Protein 1XOC (pdb70)

Structure (mmCIF, N/CA/C/O backbone):
data_1XOC
#
_entry.id   1XOC
#
_cell.length_a   120.955
_cell.length_b   90.779
_cell.length_c   54.719
_cell.angle_alpha   90.00
_cell.angle_beta   90.00
_cell.angle_gamma   90.00
#
_symmetry.space_group_name_H-M   'P 21 21 2'
#
loop_
_entity.id
_entity.type
_entity.pdbx_description
1 polymer 'Oligopeptide-binding protein appA'
2 polymer 'Nonapeptide VDSKNTSSW'
3 non-polymer 'ZINC ION'
4 water water
#
loop_
_atom_site.group_PDB
_atom_site.id
_atom_site.type_symbol
_atom_site.label_atom_id
_atom_site.label_alt_id
_atom_site.label_comp_id
_atom_site.label_asym_id
_atom_site.label_entity_id
_atom_site.label_seq_id
_atom_site.pdbx_PDB_ins_code
_atom_site.Cartn_x
_atom_site.Cartn_y
_atom_site.Cartn_z
_atom_site.occupancy
_atom_site.B_iso_or_equiv
_atom_site.auth_seq_id
_atom_site.auth_comp_id
_atom_site.auth_asym_id
_atom_site.auth_atom_id
_atom_site.pdbx_PDB_model_num
ATOM 1 N N . LYS A 1 17 ? 0.404 32.864 -1.077 1.00 42.02 17 LYS A N 1
ATOM 2 C CA . LYS A 1 17 ? 1.190 31.803 -0.377 1.00 41.13 17 LYS A CA 1
ATOM 3 C C . LYS A 1 17 ? 1.718 32.235 0.995 1.00 39.89 17 LYS A C 1
ATOM 4 O O . LYS A 1 17 ? 1.344 31.597 1.980 1.00 39.51 17 LYS A O 1
ATOM 10 N N . PRO A 1 18 ? 2.583 33.290 1.083 1.00 38.86 18 PRO A N 1
ATOM 11 C CA . PRO A 1 18 ? 3.049 33.635 2.436 1.00 38.27 18 PRO A CA 1
ATOM 12 C C . PRO A 1 18 ? 1.922 33.961 3.406 1.00 37.52 18 PRO A C 1
ATOM 13 O O . PRO A 1 18 ? 0.931 34.562 3.016 1.00 38.07 18 PRO A O 1
ATOM 17 N N . GLN A 1 19 ? 2.097 33.522 4.647 1.00 36.62 19 GLN A N 1
ATOM 18 C CA . GLN A 1 19 ? 1.100 33.568 5.705 1.00 35.79 19 GLN A CA 1
ATOM 19 C C . GLN A 1 19 ? 1.622 34.467 6.820 1.00 34.19 19 GLN A C 1
ATOM 20 O O . GLN A 1 19 ? 2.750 34.300 7.273 1.00 32.44 19 GLN A O 1
ATOM 26 N N . GLN A 1 20 ? 0.783 35.380 7.295 1.00 33.03 20 GLN A N 1
ATOM 27 C CA . GLN A 1 20 ? 1.147 36.238 8.400 1.00 32.39 20 GLN A CA 1
ATOM 28 C C . GLN A 1 20 ? 0.960 35.476 9.691 1.00 31.79 20 GLN A C 1
ATOM 29 O O . GLN A 1 20 ? 0.087 34.622 9.791 1.00 31.60 20 GLN A O 1
ATOM 35 N N . GLY A 1 21 ? 1.798 35.763 10.681 1.00 31.41 21 GLY A N 1
ATOM 36 C CA . GLY A 1 21 ? 1.621 35.197 12.003 1.00 32.08 21 GLY A CA 1
ATOM 37 C C . GLY A 1 21 ? 2.847 34.508 12.573 1.00 32.55 21 GLY A C 1
ATOM 38 O O . GLY A 1 21 ? 3.796 34.175 11.863 1.00 34.22 21 GLY A O 1
ATOM 39 N N . GLY A 1 22 ? 2.822 34.338 13.886 1.00 32.61 22 GLY A N 1
ATOM 40 C CA . GLY A 1 22 ? 3.833 33.567 14.573 1.00 33.19 22 GLY A CA 1
ATOM 41 C C . GLY A 1 22 ? 4.868 34.398 15.295 1.00 32.55 22 GLY A C 1
ATOM 42 O O . GLY A 1 22 ? 5.012 35.615 15.103 1.00 32.70 22 GLY A O 1
ATOM 43 N N . ASP A 1 23 ? 5.610 33.706 16.145 1.00 32.78 23 ASP A N 1
ATOM 44 C CA . ASP A 1 23 ? 6.579 34.317 17.023 1.00 32.83 23 ASP A CA 1
ATOM 45 C C . ASP A 1 23 ? 7.897 33.532 16.907 1.00 33.06 23 ASP A C 1
ATOM 46 O O . ASP A 1 23 ? 7.936 32.300 17.040 1.00 33.46 23 ASP A O 1
ATOM 51 N N . LEU A 1 24 ? 8.967 34.229 16.596 1.00 32.41 24 LEU A N 1
ATOM 52 C CA . LEU A 1 24 ? 10.266 33.578 16.538 1.00 32.35 24 LEU A CA 1
ATOM 53 C C . LEU A 1 24 ? 10.999 33.909 17.827 1.00 31.35 24 LEU A C 1
ATOM 54 O O . LEU A 1 24 ? 10.992 35.055 18.270 1.00 31.50 24 LEU A O 1
ATOM 59 N N . VAL A 1 25 ? 11.597 32.894 18.438 1.00 30.72 25 VAL A N 1
ATOM 60 C CA . VAL A 1 25 ? 12.400 33.087 19.632 1.00 29.75 25 VAL A CA 1
ATOM 61 C C . VAL A 1 25 ? 13.798 32.579 19.311 1.00 28.94 25 VAL A C 1
ATOM 62 O O . VAL A 1 25 ? 14.030 31.377 19.191 1.00 28.67 25 VAL A O 1
ATOM 66 N N . VAL A 1 26 ? 14.696 33.538 19.159 1.00 28.58 26 VAL A N 1
ATOM 67 C CA . VAL A 1 26 ? 16.091 33.340 18.755 1.00 29.19 26 VAL A CA 1
ATOM 68 C C . VAL A 1 26 ? 16.943 33.227 20.016 1.00 29.36 26 VAL A C 1
ATOM 69 O O . VAL A 1 26 ? 16.952 34.128 20.872 1.00 30.44 26 VAL A O 1
ATOM 73 N N . GLY A 1 27 ? 17.677 32.129 20.131 1.00 29.38 27 GLY A N 1
ATOM 74 C CA . GLY A 1 27 ? 18.594 31.953 21.271 1.00 28.52 27 GLY A CA 1
ATOM 75 C C . GLY A 1 27 ? 19.922 32.616 20.949 1.00 29.69 27 GLY A C 1
ATOM 76 O O . GLY A 1 27 ? 20.420 32.518 19.808 1.00 31.09 27 GLY A O 1
ATOM 77 N N . SER A 1 28 ? 20.477 33.363 21.901 1.00 29.37 28 SER A N 1
ATOM 78 C CA . SER A 1 28 ? 21.777 33.986 21.698 1.00 29.07 28 SER A CA 1
ATOM 79 C C . SER A 1 28 ? 22.620 33.771 22.923 1.00 28.98 28 SER A C 1
ATOM 80 O O . SER A 1 28 ? 22.152 33.955 24.057 1.00 29.07 28 SER A O 1
ATOM 83 N N . ILE A 1 29 ? 23.893 33.457 22.724 1.00 29.19 29 ILE A N 1
ATOM 84 C CA . ILE A 1 29 ? 24.791 33.321 23.901 1.00 29.00 29 ILE A CA 1
ATOM 85 C C . ILE A 1 29 ? 25.419 34.631 24.365 1.00 29.37 29 ILE A C 1
ATOM 86 O O . ILE A 1 29 ? 26.139 34.634 25.369 1.00 29.79 29 ILE A O 1
ATOM 91 N N . GLY A 1 30 ? 25.160 35.728 23.673 1.00 29.15 30 GLY A N 1
ATOM 92 C CA . GLY A 1 30 ? 25.706 37.042 24.052 1.00 29.60 30 GLY A CA 1
ATOM 93 C C . GLY A 1 30 ? 24.622 38.116 24.106 1.00 30.38 30 GLY A C 1
ATOM 94 O O . GLY A 1 30 ? 23.799 38.208 23.217 1.00 32.02 30 GLY A O 1
ATOM 95 N N . GLU A 1 31 ? 24.619 38.904 25.174 1.00 29.83 31 GLU A N 1
ATOM 96 C CA . GLU A 1 31 ? 23.669 40.009 25.290 1.00 28.71 31 GLU A CA 1
ATOM 97 C C . GLU A 1 31 ? 24.184 41.255 24.611 1.00 28.68 31 GLU A C 1
ATOM 98 O O . GLU A 1 31 ? 25.354 41.596 24.777 1.00 28.35 31 GLU A O 1
ATOM 104 N N . PRO A 1 32 ? 23.309 41.964 23.861 1.00 28.95 32 PRO A N 1
ATOM 105 C CA . PRO A 1 32 ? 23.731 43.245 23.316 1.00 29.44 32 PRO A CA 1
ATOM 106 C C . PRO A 1 32 ? 24.086 44.294 24.364 1.00 27.62 32 PRO A C 1
ATOM 107 O O . PRO A 1 32 ? 23.759 44.164 25.597 1.00 28.18 32 PRO A O 1
ATOM 111 N N . THR A 1 33 ? 24.718 45.357 23.884 1.00 27.54 33 THR A N 1
ATOM 112 C CA . THR A 1 33 ? 25.109 46.493 24.708 1.00 28.57 33 THR A CA 1
ATOM 113 C C . THR A 1 33 ? 24.241 47.718 24.406 1.00 28.69 33 THR A C 1
ATOM 114 O O . THR A 1 33 ? 23.711 48.353 25.293 1.00 28.92 33 THR A O 1
ATOM 118 N N . LEU A 1 34 ? 24.105 48.039 23.129 1.00 28.68 34 LEU A N 1
ATOM 119 C CA . LEU A 1 34 ? 23.279 49.152 22.738 1.00 28.72 34 LEU A CA 1
ATOM 120 C C . LEU A 1 34 ? 22.923 49.044 21.256 1.00 28.55 34 LEU A C 1
ATOM 121 O O . LEU A 1 34 ? 23.512 48.267 20.552 1.00 29.04 34 LEU A O 1
ATOM 126 N N . PHE A 1 35 ? 21.966 49.843 20.805 1.00 27.59 35 PHE A N 1
ATOM 127 C CA . PHE A 1 35 ? 21.465 49.748 19.438 1.00 28.20 35 PHE A CA 1
ATOM 128 C C . PHE A 1 35 ? 21.711 51.054 18.721 1.00 29.13 35 PHE A C 1
ATOM 129 O O . PHE A 1 35 ? 20.877 51.927 18.682 1.00 28.42 35 PHE A O 1
ATOM 137 N N . ASN A 1 36 ? 22.900 51.150 18.169 1.00 29.21 36 ASN A N 1
ATOM 138 C CA . ASN A 1 36 ? 23.344 52.341 17.470 1.00 29.18 36 ASN A CA 1
ATOM 139 C C . ASN A 1 36 ? 24.635 52.032 16.718 1.00 28.51 36 ASN A C 1
ATOM 140 O O . ASN A 1 36 ? 25.661 51.791 17.300 1.00 28.23 36 ASN A O 1
ATOM 145 N N . SER A 1 37 ? 24.563 51.965 15.390 1.00 29.92 37 SER A N 1
ATOM 146 C CA . SER A 1 37 ? 25.693 51.516 14.612 1.00 30.66 37 SER A CA 1
ATOM 147 C C . SER A 1 37 ? 26.941 52.409 14.732 1.00 29.12 37 SER A C 1
ATOM 148 O O . SER A 1 37 ? 28.052 51.967 14.420 1.00 29.94 37 SER A O 1
ATOM 152 N N . LEU A 1 38 ? 26.769 53.650 15.185 1.00 28.92 38 LEU A N 1
ATOM 153 C CA . LEU A 1 38 ? 27.912 54.548 15.358 1.00 29.36 38 LEU A CA 1
ATOM 154 C C . LEU A 1 38 ? 28.771 54.173 16.580 1.00 29.45 38 LEU A C 1
ATOM 155 O O . LEU A 1 38 ? 29.906 54.640 16.702 1.00 30.44 38 LEU A O 1
ATOM 160 N N . TYR A 1 39 ? 28.259 53.345 17.502 1.00 28.83 39 TYR A N 1
ATOM 161 C CA . TYR A 1 39 ? 28.948 53.006 18.711 1.00 29.28 39 TYR A CA 1
ATOM 162 C C . TYR A 1 39 ? 29.170 51.522 18.951 1.00 28.60 39 TYR A C 1
ATOM 163 O O . TYR A 1 39 ? 30.136 51.154 19.609 1.00 31.45 39 TYR A O 1
ATOM 172 N N . SER A 1 40 ? 28.270 50.675 18.503 1.00 27.26 40 SER A N 1
ATOM 173 C CA . SER A 1 40 ? 28.410 49.267 18.746 1.00 28.33 40 SER A CA 1
ATOM 174 C C . SER A 1 40 ? 29.602 48.662 18.023 1.00 29.53 40 SER A C 1
ATOM 175 O O . SER A 1 40 ? 29.952 49.092 16.915 1.00 29.54 40 SER A O 1
ATOM 178 N N . THR A 1 41 ? 30.198 47.649 18.651 1.00 28.82 41 THR A N 1
ATOM 179 C CA . THR A 1 41 ? 31.315 46.927 18.028 1.00 29.36 41 THR A CA 1
ATOM 180 C C . THR A 1 41 ? 31.065 45.419 17.920 1.00 30.20 41 THR A C 1
ATOM 181 O O . THR A 1 41 ? 31.939 44.702 17.424 1.00 31.36 41 THR A O 1
ATOM 185 N N . ASP A 1 42 ? 29.904 44.952 18.389 1.00 29.70 42 ASP A N 1
ATOM 186 C CA . ASP A 1 42 ? 29.663 43.511 18.587 1.00 29.81 42 ASP A CA 1
ATOM 187 C C . ASP A 1 42 ? 28.462 43.003 17.813 1.00 29.60 42 ASP A C 1
ATOM 188 O O . ASP A 1 42 ? 27.495 43.738 17.580 1.00 29.27 42 ASP A O 1
ATOM 193 N N . ASP A 1 43 ? 28.490 41.740 17.438 1.00 29.45 43 ASP A N 1
ATOM 194 C CA . ASP A 1 43 ? 27.455 41.189 16.592 1.00 30.79 43 ASP A CA 1
ATOM 195 C C . ASP A 1 43 ? 26.073 41.095 17.234 1.00 31.21 43 ASP A C 1
ATOM 196 O O . ASP A 1 43 ? 25.065 41.175 16.570 1.00 31.27 43 ASP A O 1
ATOM 201 N N . ALA A 1 44 ? 26.006 40.946 18.541 1.00 30.59 44 ALA A N 1
ATOM 202 C CA . ALA A 1 44 ? 24.713 40.860 19.198 1.00 30.07 44 ALA A CA 1
ATOM 203 C C . ALA A 1 44 ? 23.977 42.190 19.070 1.00 29.44 44 ALA A C 1
ATOM 204 O O . ALA A 1 44 ? 22.770 42.239 18.786 1.00 30.67 44 ALA A O 1
ATOM 206 N N . SER A 1 45 ? 24.683 43.288 19.331 1.00 29.30 45 SER A N 1
ATOM 207 C CA . SER A 1 45 ? 24.127 44.634 19.104 1.00 28.17 45 SER A CA 1
ATOM 208 C C . SER A 1 45 ? 23.720 44.785 17.659 1.00 28.98 45 SER A C 1
ATOM 209 O O . SER A 1 45 ? 22.630 45.247 17.375 1.00 29.54 45 SER A O 1
ATOM 212 N N . THR A 1 46 ? 24.576 44.360 16.770 1.00 30.56 46 THR A N 1
ATOM 213 C CA . THR A 1 46 ? 24.311 44.546 15.355 1.00 30.65 46 THR A CA 1
ATOM 214 C C . THR A 1 46 ? 23.058 43.749 14.914 1.00 31.32 46 THR A C 1
ATOM 215 O O . THR A 1 46 ? 22.275 44.203 14.068 1.00 29.58 46 THR A O 1
ATOM 219 N N . ASP A 1 47 ? 22.864 42.553 15.460 1.00 30.66 47 ASP A N 1
ATOM 220 C CA . ASP A 1 47 ? 21.657 41.769 15.153 1.00 30.38 47 ASP A CA 1
ATOM 221 C C . ASP A 1 47 ? 20.375 42.563 15.433 1.00 30.29 47 ASP A C 1
ATOM 222 O O . ASP A 1 47 ? 19.415 42.517 14.629 1.00 31.94 47 ASP A O 1
ATOM 227 N N . ILE A 1 48 ? 20.322 43.244 16.569 1.00 29.02 48 ILE A N 1
ATOM 228 C CA . ILE A 1 48 ? 19.115 43.981 16.916 1.00 28.73 48 ILE A CA 1
ATOM 229 C C . ILE A 1 48 ? 18.990 45.246 16.023 1.00 29.16 48 ILE A C 1
ATOM 230 O O . ILE A 1 48 ? 17.890 45.581 15.547 1.00 28.88 48 ILE A O 1
ATOM 235 N N . GLU A 1 49 ? 20.108 45.957 15.824 1.00 29.78 49 GLU A N 1
ATOM 236 C CA . GLU A 1 49 ? 20.126 47.139 14.968 1.00 29.58 49 GLU A CA 1
ATOM 237 C C . GLU A 1 49 ? 19.555 46.875 13.574 1.00 30.17 49 GLU A C 1
ATOM 238 O O . GLU A 1 49 ? 18.809 47.684 13.031 1.00 29.56 49 GLU A O 1
ATOM 244 N N . ASN A 1 50 ? 19.882 45.719 13.028 1.00 29.41 50 ASN A N 1
ATOM 245 C CA . ASN A 1 50 ? 19.412 45.386 11.672 1.00 29.60 50 ASN A CA 1
ATOM 246 C C . ASN A 1 50 ? 17.916 45.091 11.607 1.00 30.09 50 ASN A C 1
ATOM 247 O O . ASN A 1 50 ? 17.344 45.074 10.504 1.00 31.93 50 ASN A O 1
ATOM 252 N N . MET A 1 51 ? 17.272 44.853 12.750 1.00 28.94 51 MET A N 1
ATOM 253 C CA . MET A 1 51 ? 15.811 44.720 12.826 1.00 28.71 51 MET A CA 1
ATOM 254 C C . MET A 1 51 ? 15.137 46.039 13.110 1.00 28.94 51 MET A C 1
ATOM 255 O O . MET A 1 51 ? 14.035 46.289 12.640 1.00 29.23 51 MET A O 1
ATOM 260 N N . LEU A 1 52 ? 15.764 46.875 13.948 1.00 28.97 52 LEU A N 1
ATOM 261 C CA . LEU A 1 52 ? 15.159 48.179 14.332 1.00 28.85 52 LEU A CA 1
ATOM 262 C C . LEU A 1 52 ? 15.260 49.306 13.309 1.00 28.40 52 LEU A C 1
ATOM 263 O O . LEU A 1 52 ? 14.403 50.193 13.301 1.00 28.30 52 LEU A O 1
ATOM 268 N N . TYR A 1 53 ? 16.357 49.334 12.529 1.00 28.95 53 TYR A N 1
ATOM 269 C CA . TYR A 1 53 ? 16.720 50.482 11.718 1.00 28.98 53 TYR A CA 1
ATOM 270 C C . TYR A 1 53 ? 16.723 50.120 10.264 1.00 29.16 53 TYR A C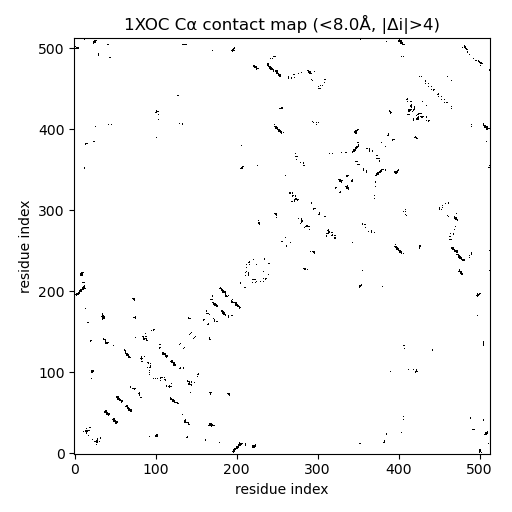 1
ATOM 271 O O . TYR A 1 53 ? 16.695 48.935 9.908 1.00 28.92 53 TYR A O 1
ATOM 280 N N . SER A 1 54 ? 16.819 51.157 9.439 1.00 28.52 54 SER A N 1
ATOM 281 C CA . SER A 1 54 ? 17.054 51.031 8.018 1.00 29.57 54 SER A CA 1
ATOM 282 C C . SER A 1 54 ? 18.439 51.603 7.661 1.00 29.65 54 SER A C 1
ATOM 283 O O . SER A 1 54 ? 19.005 52.430 8.387 1.00 30.08 54 SER A O 1
ATOM 286 N N . PHE A 1 55 ? 18.880 51.192 6.465 1.00 29.12 55 PHE A N 1
ATOM 287 C CA . PHE A 1 55 ? 20.213 51.453 5.927 1.00 28.38 55 PHE A CA 1
ATOM 288 C C . PHE A 1 55 ? 20.060 51.808 4.452 1.00 28.93 55 PHE A C 1
ATOM 289 O O . PHE A 1 55 ? 19.195 51.277 3.755 1.00 29.41 55 PHE A O 1
ATOM 297 N N . LEU A 1 56 ? 20.927 52.687 3.966 1.00 28.81 56 LEU A N 1
ATOM 298 C CA . LEU A 1 56 ? 20.841 53.109 2.596 1.00 29.00 56 LEU A CA 1
ATOM 299 C C . LEU A 1 56 ? 20.988 51.920 1.635 1.00 28.80 56 LEU A C 1
ATOM 300 O O . LEU A 1 56 ? 20.336 51.849 0.576 1.00 29.31 56 LEU A O 1
ATOM 305 N N . THR A 1 57 ? 21.877 50.987 1.961 1.00 27.15 57 THR A N 1
ATOM 306 C CA . THR A 1 57 ? 22.106 49.781 1.157 1.00 28.36 57 THR A CA 1
ATOM 307 C C . THR A 1 57 ? 22.078 48.554 2.037 1.00 28.39 57 THR A C 1
ATOM 308 O O . THR A 1 57 ? 22.077 48.673 3.276 1.00 28.69 57 THR A O 1
ATOM 312 N N . LYS A 1 58 ? 22.129 47.383 1.444 1.00 30.20 58 LYS A N 1
ATOM 313 C CA . LYS A 1 58 ? 22.104 46.106 2.134 1.00 31.73 58 LYS A CA 1
ATOM 314 C C . LYS A 1 58 ? 22.903 45.126 1.303 1.00 31.62 58 LYS A C 1
ATOM 315 O O . LYS A 1 58 ? 22.738 45.067 0.083 1.00 31.46 58 LYS A O 1
ATOM 321 N N . THR A 1 59 ? 23.782 44.367 1.937 1.00 31.58 59 THR A N 1
ATOM 322 C CA . THR A 1 59 ? 24.571 43.366 1.246 1.00 31.35 59 THR A CA 1
ATOM 323 C C . THR A 1 59 ? 23.842 42.037 1.347 1.00 31.46 59 THR A C 1
ATOM 324 O O . THR A 1 59 ? 23.479 41.583 2.458 1.00 31.27 59 THR A O 1
ATOM 328 N N . ASP A 1 60 ? 23.560 41.447 0.187 1.00 31.34 60 ASP A N 1
ATOM 329 C CA . ASP A 1 60 ? 22.728 40.268 0.137 1.00 32.78 60 ASP A CA 1
ATOM 330 C C . ASP A 1 60 ? 23.510 38.981 0.388 1.00 31.52 60 ASP A C 1
ATOM 331 O O . ASP A 1 60 ? 24.716 39.012 0.691 1.00 30.57 60 ASP A O 1
ATOM 336 N N . GLU A 1 61 ? 22.800 37.857 0.335 1.00 32.87 61 GLU A N 1
ATOM 337 C CA . GLU A 1 61 ? 23.405 36.559 0.663 1.00 34.40 61 GLU A CA 1
ATOM 338 C C . GLU A 1 61 ? 24.514 36.106 -0.286 1.00 35.86 61 GLU A C 1
ATOM 339 O O . GLU A 1 61 ? 25.298 35.214 0.053 1.00 36.63 61 GLU A O 1
ATOM 345 N N . LYS A 1 62 ? 24.596 36.733 -1.465 1.00 35.88 62 LYS A N 1
ATOM 346 C CA . LYS A 1 62 ? 25.712 36.529 -2.401 1.00 36.32 62 LYS A CA 1
ATOM 347 C C . LYS A 1 62 ? 26.820 37.587 -2.243 1.00 35.18 62 LYS A C 1
ATOM 348 O O . LYS A 1 62 ? 27.809 37.583 -2.968 1.00 33.74 62 LYS A O 1
ATOM 354 N N . LEU A 1 63 ? 26.665 38.457 -1.255 1.00 34.38 63 LEU A N 1
ATOM 355 C CA . LEU A 1 63 ? 27.621 39.488 -0.904 1.00 35.11 63 LEU A CA 1
ATOM 356 C C . LEU A 1 63 ? 27.681 40.606 -1.954 1.00 35.09 63 LEU A C 1
ATOM 357 O O . LEU A 1 63 ? 28.722 41.248 -2.180 1.00 35.12 63 LEU A O 1
ATOM 362 N N . ASN A 1 64 ? 26.523 40.845 -2.575 1.00 33.39 64 ASN A N 1
ATOM 363 C CA . ASN A 1 64 ? 26.345 41.966 -3.485 1.00 33.00 64 ASN A CA 1
ATOM 364 C C . ASN A 1 64 ? 25.635 43.108 -2.788 1.00 31.67 64 ASN A C 1
ATOM 365 O O . ASN A 1 64 ? 24.721 42.880 -1.999 1.00 30.01 64 ASN A O 1
ATOM 370 N N . VAL A 1 65 ? 26.052 44.338 -3.076 1.00 29.91 65 VAL A N 1
ATOM 371 C CA . VAL A 1 65 ? 25.406 45.518 -2.517 1.00 30.49 65 VAL A CA 1
ATOM 372 C C . VAL A 1 65 ? 24.122 45.822 -3.291 1.00 30.05 65 VAL A C 1
ATOM 373 O O . VAL A 1 65 ? 24.140 45.908 -4.526 1.00 30.50 65 VAL A O 1
ATOM 377 N N . LYS A 1 66 ? 23.023 45.945 -2.575 1.00 29.91 66 LYS A N 1
ATOM 378 C CA . LYS A 1 66 ? 21.705 46.264 -3.119 1.00 30.25 66 LYS A CA 1
ATOM 379 C C . LYS A 1 66 ? 21.174 47.526 -2.480 1.00 29.86 66 LYS A C 1
ATOM 380 O O . LYS A 1 66 ? 21.477 47.809 -1.349 1.00 28.95 66 LYS A O 1
ATOM 386 N N . LEU A 1 67 ? 20.359 48.296 -3.167 1.00 29.59 67 LEU A N 1
ATOM 387 C CA . LEU A 1 67 ? 19.688 49.464 -2.602 1.00 29.98 67 LEU A CA 1
ATOM 388 C C . LEU A 1 67 ? 18.647 49.013 -1.566 1.00 30.27 67 LEU A C 1
ATOM 389 O O . LEU A 1 67 ? 17.933 48.022 -1.814 1.00 30.52 67 LEU A O 1
ATOM 397 N N . SER A 1 68 ? 18.519 49.725 -0.444 1.00 29.83 68 SER A N 1
ATOM 398 C CA . SER A 1 68 ? 17.466 49.423 0.503 1.00 30.40 68 SER A CA 1
ATOM 399 C C . SER A 1 68 ? 16.660 50.720 0.755 1.00 30.36 68 SER A C 1
ATOM 400 O O . SER A 1 68 ? 15.657 50.940 0.083 1.00 30.34 68 SER A O 1
ATOM 403 N N . LEU A 1 69 ? 17.096 51.576 1.677 1.00 30.57 69 LEU A N 1
ATOM 404 C CA . LEU A 1 69 ? 16.455 52.871 1.894 1.00 31.00 69 LEU A CA 1
ATOM 405 C C . LEU A 1 69 ? 16.675 53.821 0.687 1.00 30.28 69 LEU A C 1
ATOM 406 O O . LEU A 1 69 ? 15.814 54.646 0.349 1.00 29.84 69 LEU A O 1
ATOM 411 N N . ALA A 1 70 ? 17.840 53.712 0.045 1.00 30.13 70 ALA A N 1
ATOM 412 C CA . ALA A 1 70 ? 18.136 54.518 -1.133 1.00 29.95 70 ALA A CA 1
ATOM 413 C C . ALA A 1 70 ? 17.284 54.131 -2.340 1.00 29.80 70 ALA A C 1
ATOM 414 O O . ALA A 1 70 ? 17.085 52.951 -2.587 1.00 29.33 70 ALA A O 1
ATOM 416 N N . GLU A 1 71 ? 16.746 55.138 -3.037 1.00 29.61 71 GLU A N 1
ATOM 417 C CA . GLU A 1 71 ? 16.079 54.984 -4.338 1.00 31.03 71 GLU A CA 1
ATOM 418 C C . GLU A 1 71 ? 17.112 54.861 -5.437 1.00 30.03 71 GLU A C 1
ATOM 419 O O . GLU A 1 71 ? 16.933 54.075 -6.351 1.00 30.56 71 GLU A O 1
ATOM 425 N N . SER A 1 72 ? 18.180 55.654 -5.354 1.00 29.53 72 SER A N 1
ATOM 426 C CA . SER A 1 72 ? 19.276 55.582 -6.280 1.00 29.59 72 SER A CA 1
ATOM 427 C C . SER A 1 72 ? 20.572 56.139 -5.677 1.00 29.10 72 SER A C 1
ATOM 428 O O . SER A 1 72 ? 20.535 56.972 -4.787 1.00 29.17 72 SER A O 1
ATOM 431 N N . ILE A 1 73 ? 21.701 55.637 -6.167 1.00 29.43 73 ILE A N 1
ATOM 432 C CA . ILE A 1 73 ? 23.037 56.103 -5.791 1.00 29.36 73 ILE A CA 1
ATOM 433 C C . ILE A 1 73 ? 23.838 56.297 -7.075 1.00 28.95 73 ILE A C 1
ATOM 434 O O . ILE A 1 73 ? 23.945 55.388 -7.922 1.00 30.32 73 ILE A O 1
ATOM 439 N N . LYS A 1 74 ? 24.372 57.501 -7.252 1.00 28.90 74 LYS A N 1
ATOM 440 C CA . LYS A 1 74 ? 25.228 57.810 -8.393 1.00 28.71 74 LYS A CA 1
ATOM 441 C C . LYS A 1 74 ? 26.630 58.112 -7.899 1.00 27.78 74 LYS A C 1
ATOM 442 O O . LYS A 1 74 ? 26.816 58.995 -7.062 1.00 27.04 74 LYS A O 1
ATOM 448 N N . GLU A 1 75 ? 27.613 57.382 -8.417 1.00 27.25 75 GLU A N 1
ATOM 449 C CA . GLU A 1 75 ? 29.014 57.685 -8.147 1.00 28.07 75 GLU A CA 1
ATOM 450 C C . GLU A 1 75 ? 29.510 58.831 -9.023 1.00 27.64 75 GLU A C 1
ATOM 451 O O . GLU A 1 75 ? 29.387 58.788 -10.247 1.00 27.83 75 GLU A O 1
ATOM 457 N N . LEU A 1 76 ? 30.072 59.854 -8.387 1.00 26.91 76 LEU A N 1
ATOM 458 C CA . LEU A 1 76 ? 30.549 61.032 -9.101 1.00 27.00 76 LEU A CA 1
ATOM 459 C C . LEU A 1 76 ? 32.052 61.216 -8.921 1.00 25.99 76 LEU A C 1
ATOM 460 O O . LEU A 1 76 ? 32.665 60.587 -8.058 1.00 25.74 76 LEU A O 1
ATOM 465 N N . ASP A 1 77 ? 32.640 62.080 -9.741 1.00 24.51 77 ASP A N 1
ATOM 466 C CA . ASP A 1 77 ? 34.017 62.514 -9.538 1.00 25.54 77 ASP A CA 1
ATOM 467 C C . ASP A 1 77 ? 34.947 61.322 -9.335 1.00 26.68 77 ASP A C 1
ATOM 468 O O . ASP A 1 77 ? 35.832 61.351 -8.480 1.00 25.33 77 ASP A O 1
ATOM 473 N N . GLY A 1 78 ? 34.738 60.276 -10.127 1.00 27.65 78 GLY A N 1
ATOM 474 C CA . GLY A 1 78 ? 35.590 59.081 -10.073 1.00 27.98 78 GLY A CA 1
ATOM 475 C C . GLY A 1 78 ? 35.589 58.327 -8.754 1.00 28.33 78 GLY A C 1
ATOM 476 O O . GLY A 1 78 ? 36.500 57.512 -8.514 1.00 30.20 78 GLY A O 1
ATOM 477 N N . GLY A 1 79 ? 34.577 58.539 -7.908 1.00 26.93 79 GLY A N 1
ATOM 478 C CA . GLY A 1 79 ? 34.536 57.959 -6.572 1.00 27.56 79 GLY A CA 1
ATOM 479 C C . GLY A 1 79 ? 34.789 58.897 -5.434 1.00 27.41 79 GLY A C 1
ATOM 480 O O . GLY A 1 79 ? 34.783 58.446 -4.285 1.00 27.51 79 GLY A O 1
ATOM 481 N N . LEU A 1 80 ? 34.960 60.186 -5.716 1.00 26.95 80 LEU A N 1
ATOM 482 C CA . LEU A 1 80 ? 35.110 61.204 -4.681 1.00 27.14 80 LEU A CA 1
ATOM 483 C C . LEU A 1 80 ? 33.790 61.807 -4.193 1.00 27.41 80 LEU A C 1
ATOM 484 O O . LEU A 1 80 ? 33.774 62.628 -3.274 1.00 27.97 80 LEU A O 1
ATOM 489 N N . ALA A 1 81 ? 32.671 61.387 -4.774 1.00 26.89 81 ALA A N 1
ATOM 490 C CA . ALA A 1 81 ? 31.379 61.817 -4.276 1.00 26.31 81 ALA A CA 1
ATOM 491 C C . ALA A 1 81 ? 30.290 60.804 -4.644 1.00 27.40 81 ALA A C 1
ATOM 492 O O . ALA A 1 81 ? 30.425 60.085 -5.628 1.00 26.63 81 ALA A O 1
ATOM 494 N N . TYR A 1 82 ? 29.213 60.804 -3.857 1.00 26.54 82 TYR A N 1
ATOM 495 C CA . TYR A 1 82 ? 28.043 59.942 -4.095 1.00 27.47 82 TYR A CA 1
ATOM 496 C C . TYR A 1 82 ? 26.783 60.735 -3.882 1.00 28.28 82 TYR A C 1
ATOM 497 O O . TYR A 1 82 ? 26.591 61.297 -2.848 1.00 26.33 82 TYR A O 1
ATOM 506 N N . ASP A 1 83 ? 25.939 60.794 -4.907 1.00 27.12 83 ASP A N 1
ATOM 507 C CA . ASP A 1 83 ? 24.628 61.480 -4.857 1.00 27.76 83 ASP A CA 1
ATOM 508 C C . ASP A 1 83 ? 23.567 60.437 -4.609 1.00 27.73 83 ASP A C 1
ATOM 509 O O . ASP A 1 83 ? 23.399 59.511 -5.408 1.00 28.38 83 ASP A O 1
ATOM 514 N N . VAL A 1 84 ? 22.872 60.560 -3.474 1.00 28.41 84 VAL A N 1
ATOM 515 C CA . VAL A 1 84 ? 21.956 59.537 -2.997 1.00 29.64 84 VAL A CA 1
ATOM 516 C C . VAL A 1 84 ? 20.559 60.086 -2.867 1.00 30.58 84 VAL A C 1
ATOM 517 O O . VAL A 1 84 ? 20.329 61.064 -2.199 1.00 30.69 84 VAL A O 1
ATOM 521 N N . LYS A 1 85 ? 19.623 59.471 -3.579 1.00 30.90 85 LYS A N 1
ATOM 522 C CA . LYS A 1 85 ? 18.215 59.799 -3.455 1.00 31.67 85 LYS A CA 1
ATOM 523 C C . LYS A 1 85 ? 17.566 58.770 -2.545 1.00 30.89 85 LYS A C 1
ATOM 524 O O . LYS A 1 85 ? 17.798 57.584 -2.692 1.00 31.30 85 LYS A O 1
ATOM 530 N N . ILE A 1 86 ? 16.736 59.240 -1.626 1.00 30.56 86 ILE A N 1
ATOM 531 C CA . ILE A 1 86 ? 16.140 58.439 -0.565 1.00 31.37 86 ILE A CA 1
ATOM 532 C C . ILE A 1 86 ? 14.688 58.159 -0.931 1.00 30.29 86 ILE A C 1
ATOM 533 O O . ILE A 1 86 ? 14.003 59.046 -1.428 1.00 29.16 86 ILE A O 1
ATOM 538 N N . LYS A 1 87 ? 14.233 56.934 -0.722 1.00 30.18 87 LYS A N 1
ATOM 539 C CA . LYS A 1 87 ? 12.803 56.610 -0.894 1.00 30.97 87 LYS A CA 1
ATOM 540 C C . LYS A 1 87 ? 11.908 57.526 -0.055 1.00 30.98 87 LYS A C 1
ATOM 541 O O . LYS A 1 87 ? 12.234 57.849 1.095 1.00 30.41 87 LYS A O 1
ATOM 547 N N . LYS A 1 88 ? 10.779 57.929 -0.639 1.00 31.44 88 LYS A N 1
ATOM 548 C CA . LYS A 1 88 ? 9.806 58.789 0.016 1.00 32.10 88 LYS A CA 1
ATOM 549 C C . LYS A 1 88 ? 8.762 57.942 0.729 1.00 32.17 88 LYS A C 1
ATOM 550 O O . LYS A 1 88 ? 8.467 56.808 0.316 1.00 32.70 88 LYS A O 1
ATOM 556 N N . GLY A 1 89 ? 8.208 58.485 1.807 1.00 31.76 89 GLY A N 1
ATOM 557 C CA . GLY A 1 89 ? 7.129 57.822 2.533 1.00 31.85 89 GLY A CA 1
ATOM 558 C C . GLY A 1 89 ? 7.580 56.795 3.546 1.00 31.87 89 GLY A C 1
ATOM 559 O O . GLY A 1 89 ? 6.768 56.016 4.065 1.00 32.99 89 GLY A O 1
ATOM 560 N N . VAL A 1 90 ? 8.880 56.757 3.831 1.00 30.54 90 VAL A N 1
ATOM 561 C CA . VAL A 1 90 ? 9.406 55.870 4.859 1.00 30.09 90 VAL A CA 1
ATOM 562 C C . VAL A 1 90 ? 9.192 56.534 6.214 1.00 30.01 90 VAL A C 1
ATOM 563 O O . VAL A 1 90 ? 9.523 57.698 6.411 1.00 31.55 90 VAL A O 1
ATOM 567 N N . LYS A 1 91 ? 8.635 55.790 7.153 1.00 31.06 91 LYS A N 1
ATOM 568 C CA . LYS A 1 91 ? 8.338 56.340 8.481 1.00 30.39 91 LYS A CA 1
ATOM 569 C C . LYS A 1 91 ? 9.195 55.723 9.582 1.00 29.87 91 LYS A C 1
ATOM 570 O O . LYS A 1 91 ? 9.462 54.518 9.580 1.00 29.43 91 LYS A O 1
ATOM 576 N N . PHE A 1 92 ? 9.584 56.549 10.547 1.00 29.98 92 PHE A N 1
ATOM 577 C CA . PHE A 1 92 ? 10.061 56.045 11.818 1.00 29.64 92 PHE A CA 1
ATOM 578 C C . PHE A 1 92 ? 8.906 55.436 12.643 1.00 30.02 92 PHE A C 1
ATOM 579 O O . PHE A 1 92 ? 7.717 55.665 12.398 1.00 29.90 92 PHE A O 1
ATOM 587 N N . HIS A 1 93 ? 9.258 54.680 13.660 1.00 29.85 93 HIS A N 1
ATOM 588 C CA . HIS A 1 93 ? 8.256 54.000 14.496 1.00 29.76 93 HIS A CA 1
ATOM 589 C C . HIS A 1 93 ? 7.312 54.953 15.243 1.00 30.07 93 HIS A C 1
ATOM 590 O O . HIS A 1 93 ? 6.268 54.520 15.737 1.00 30.55 93 HIS A O 1
ATOM 597 N N . ASP A 1 94 ? 7.663 56.233 15.299 1.00 30.54 94 ASP A N 1
ATOM 598 C CA . ASP A 1 94 ? 6.801 57.259 15.910 1.00 31.08 94 ASP A CA 1
ATOM 599 C C . ASP A 1 94 ? 5.838 57.883 14.900 1.00 31.57 94 ASP A C 1
ATOM 600 O O . ASP A 1 94 ? 5.046 58.792 15.245 1.00 31.62 94 ASP A O 1
ATOM 605 N N . GLY A 1 95 ? 5.863 57.389 13.669 1.00 31.57 95 GLY A N 1
ATOM 606 C CA . GLY A 1 95 ? 4.967 57.879 12.620 1.00 32.35 95 GLY A CA 1
ATOM 607 C C . GLY A 1 95 ? 5.484 59.029 11.777 1.00 32.80 95 GLY A C 1
ATOM 608 O O . GLY A 1 95 ? 4.821 59.459 10.837 1.00 32.51 95 GLY A O 1
ATOM 609 N N . LYS A 1 96 ? 6.681 59.507 12.097 1.00 32.64 96 LYS A N 1
ATOM 610 C CA . LYS A 1 96 ? 7.269 60.633 11.394 1.00 33.37 96 LYS A CA 1
ATOM 611 C C . LYS A 1 96 ? 8.106 60.224 10.205 1.00 32.49 96 LYS A C 1
ATOM 612 O O . LYS A 1 96 ? 8.783 59.201 10.209 1.00 30.96 96 LYS A O 1
ATOM 618 N N . GLU A 1 97 ? 8.065 61.058 9.180 1.00 32.71 97 GLU A N 1
ATOM 619 C CA . GLU A 1 97 ? 8.703 60.748 7.917 1.00 32.54 97 GLU A CA 1
ATOM 620 C C . GLU A 1 97 ? 10.213 60.815 8.049 1.00 31.70 97 GLU A C 1
ATOM 621 O O . GLU A 1 97 ? 10.743 61.758 8.638 1.00 32.85 97 GLU A O 1
ATOM 627 N N . LEU A 1 98 ? 10.895 59.822 7.481 1.00 30.92 98 LEU A N 1
ATOM 628 C CA . LEU A 1 98 ? 12.364 59.830 7.398 1.00 31.02 98 LEU A CA 1
ATOM 629 C C . LEU A 1 98 ? 12.742 60.677 6.204 1.00 31.16 98 LEU A C 1
ATOM 630 O O . LEU A 1 98 ? 12.204 60.493 5.092 1.00 30.01 98 LEU A O 1
ATOM 635 N N . THR A 1 99 ? 13.690 61.599 6.388 1.00 30.70 99 THR A N 1
ATOM 636 C CA . THR A 1 99 ? 14.084 62.470 5.288 1.00 29.90 99 THR A CA 1
ATOM 637 C C . THR A 1 99 ? 15.590 62.628 5.222 1.00 29.99 99 THR A C 1
ATOM 638 O O . THR A 1 99 ? 16.308 62.054 6.029 1.00 28.35 99 THR A O 1
ATOM 642 N N . ALA A 1 100 ? 16.079 63.386 4.239 1.00 29.51 100 ALA A N 1
ATOM 643 C CA . ALA A 1 100 ? 17.517 63.689 4.122 1.00 30.06 100 ALA A CA 1
ATOM 644 C C . ALA A 1 100 ? 18.107 64.232 5.403 1.00 29.94 100 ALA A C 1
ATOM 645 O O . ALA A 1 100 ? 19.275 63.991 5.659 1.00 31.51 100 ALA A O 1
ATOM 647 N N . ASP A 1 101 ? 17.325 64.971 6.189 1.00 30.16 101 ASP A N 1
ATOM 648 C CA . ASP A 1 101 ? 17.810 65.553 7.455 1.00 30.30 101 ASP A CA 1
ATOM 649 C C . ASP A 1 101 ? 18.406 64.454 8.332 1.00 29.08 101 ASP A C 1
ATOM 650 O O . ASP A 1 101 ? 19.427 64.647 9.036 1.00 29.28 101 ASP A O 1
ATOM 655 N N . ASP A 1 102 ? 17.732 63.319 8.347 1.00 29.10 102 ASP A N 1
ATOM 656 C CA . ASP A 1 102 ? 18.138 62.196 9.215 1.00 28.83 102 ASP A CA 1
ATOM 657 C C . ASP A 1 102 ? 19.414 61.559 8.754 1.00 29.32 102 ASP A C 1
ATOM 658 O O . ASP A 1 102 ? 20.259 61.135 9.519 1.00 29.65 102 ASP A O 1
ATOM 663 N N . VAL A 1 103 ? 19.568 61.450 7.446 1.00 27.94 103 VAL A N 1
ATOM 664 C CA . VAL A 1 103 ? 20.771 60.865 6.879 1.00 27.87 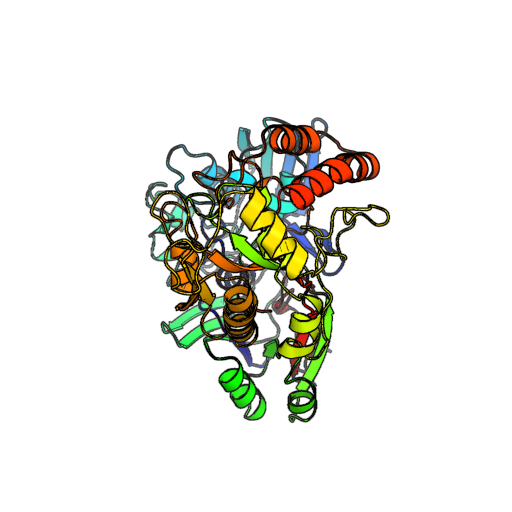103 VAL A CA 1
ATOM 665 C C . VAL A 1 103 ? 21.968 61.789 7.085 1.00 28.35 103 VAL A C 1
ATOM 666 O O . VAL A 1 103 ? 23.073 61.350 7.444 1.00 29.32 103 VAL A O 1
ATOM 670 N N . VAL A 1 104 ? 21.773 63.076 6.841 1.00 27.78 104 VAL A N 1
ATOM 671 C CA . VAL A 1 104 ? 22.821 64.063 7.060 1.00 28.40 104 VAL A CA 1
ATOM 672 C C . VAL A 1 104 ? 23.219 64.081 8.552 1.00 28.00 104 VAL A C 1
ATOM 673 O O . VAL A 1 104 ? 24.400 64.101 8.876 1.00 29.76 104 VAL A O 1
ATOM 677 N N . PHE A 1 105 ? 22.231 64.081 9.431 1.00 28.29 105 PHE A N 1
ATOM 678 C CA . PHE A 1 105 ? 22.500 64.024 10.853 1.00 28.06 105 PHE A CA 1
ATOM 679 C C . PHE A 1 105 ? 23.355 62.820 11.203 1.00 28.96 105 PHE A C 1
ATOM 680 O O . PHE A 1 105 ? 24.377 62.959 11.836 1.00 28.46 105 PHE A O 1
ATOM 688 N N . THR A 1 106 ? 22.924 61.640 10.784 1.00 29.15 106 THR A N 1
ATOM 689 C CA . THR A 1 106 ? 23.546 60.403 11.227 1.00 28.85 106 THR A CA 1
ATOM 690 C C . THR A 1 106 ? 24.989 60.323 10.750 1.00 29.16 106 THR A C 1
ATOM 691 O O . THR A 1 106 ? 25.872 60.045 11.544 1.00 30.16 106 THR A O 1
ATOM 695 N N . TYR A 1 107 ? 25.240 60.592 9.480 1.00 29.53 107 TYR A N 1
ATOM 696 C CA . TYR A 1 107 ? 26.603 60.447 8.986 1.00 29.17 107 TYR A CA 1
ATOM 697 C C . TYR A 1 107 ? 27.528 61.594 9.391 1.00 28.42 107 TYR A C 1
ATOM 698 O O . TYR A 1 107 ? 28.764 61.435 9.334 1.00 28.45 107 TYR A O 1
ATOM 707 N N . SER A 1 108 ? 26.965 62.721 9.845 1.00 28.15 108 SER A N 1
ATOM 708 C CA . SER A 1 108 ? 27.757 63.846 10.339 1.00 28.69 108 SER A CA 1
ATOM 709 C C . SER A 1 108 ? 28.302 63.616 11.753 1.00 28.63 108 SER A C 1
ATOM 710 O O . SER A 1 108 ? 29.312 64.216 12.129 1.00 30.02 108 SER A O 1
ATOM 713 N N . VAL A 1 109 ? 27.644 62.744 12.508 1.00 28.53 109 VAL A N 1
ATOM 714 C CA . VAL A 1 109 ? 28.038 62.517 13.933 1.00 28.17 109 VAL A CA 1
ATOM 715 C C . VAL A 1 109 ? 29.507 62.063 14.029 1.00 28.66 109 VAL A C 1
ATOM 716 O O . VAL A 1 109 ? 30.277 62.651 14.768 1.00 28.08 109 VAL A O 1
ATOM 720 N N . PRO A 1 110 ? 29.908 61.010 13.287 1.00 29.51 110 PRO A N 1
ATOM 721 C CA . PRO A 1 110 ? 31.333 60.585 13.388 1.00 29.89 110 PRO A CA 1
ATOM 722 C C . PRO A 1 110 ? 32.360 61.558 12.784 1.00 31.14 110 PRO A C 1
ATOM 723 O O . PRO A 1 110 ? 33.561 61.340 12.916 1.00 31.34 110 PRO A O 1
ATOM 727 N N . LEU A 1 111 ? 31.899 62.621 12.130 1.00 30.99 111 LEU A N 1
ATOM 728 C CA . LEU A 1 111 ? 32.801 63.667 11.625 1.00 31.89 111 LEU A CA 1
ATOM 729 C C . LEU A 1 111 ? 33.062 64.769 12.648 1.00 32.06 111 LEU A C 1
ATOM 730 O O . LEU A 1 111 ? 33.938 65.622 12.440 1.00 32.04 111 LEU A O 1
ATOM 735 N N . SER A 1 112 ? 32.319 64.742 13.759 1.00 31.40 112 SER A N 1
ATOM 736 C CA . SER A 1 112 ? 32.482 65.731 14.826 1.00 32.11 112 SER A CA 1
ATOM 737 C C . SER A 1 112 ? 33.738 65.493 15.641 1.00 31.88 112 SER A C 1
ATOM 738 O O . SER A 1 112 ? 34.098 64.352 15.911 1.00 30.80 112 SER A O 1
ATOM 741 N N . LYS A 1 113 ? 34.385 66.573 16.063 1.00 33.21 113 LYS A N 1
ATOM 742 C CA . LYS A 1 113 ? 35.507 66.456 16.990 1.00 34.29 113 LYS A CA 1
ATOM 743 C C . LYS A 1 113 ? 35.090 65.826 18.325 1.00 34.07 113 LYS A C 1
ATOM 744 O O . LYS A 1 113 ? 35.954 65.373 19.100 1.00 34.59 113 LYS A O 1
ATOM 750 N N . ASP A 1 114 ? 33.789 65.832 18.626 1.00 33.46 114 ASP A N 1
ATOM 751 C CA . ASP A 1 114 ? 33.278 65.300 19.892 1.00 33.67 114 ASP A CA 1
ATOM 752 C C . ASP A 1 114 ? 32.825 63.853 19.808 1.00 32.92 114 ASP A C 1
ATOM 753 O O . ASP A 1 114 ? 32.401 63.295 20.800 1.00 33.16 114 ASP A O 1
ATOM 758 N N . TYR A 1 115 ? 32.950 63.228 18.641 1.00 31.49 115 TYR A N 1
ATOM 759 C CA . TYR A 1 115 ? 32.610 61.818 18.493 1.00 32.33 115 TYR A CA 1
ATOM 760 C C . TYR A 1 115 ? 33.581 60.920 19.257 1.00 32.94 115 TYR A C 1
ATOM 761 O O . TYR A 1 115 ? 34.800 60.968 19.007 1.00 32.89 115 TYR A O 1
ATOM 770 N N . LYS A 1 116 ? 33.044 60.116 20.177 1.00 34.27 116 LYS A N 1
ATOM 771 C CA . LYS A 1 116 ? 33.844 59.250 21.046 1.00 35.35 116 LYS A CA 1
ATOM 772 C C . LYS A 1 116 ? 33.697 57.740 20.788 1.00 35.00 116 LYS A C 1
ATOM 773 O O . LYS A 1 116 ? 34.096 56.930 21.615 1.00 38.17 116 LYS A O 1
ATOM 779 N N . GLY A 1 117 ? 33.209 57.357 19.625 1.00 34.68 117 GLY A N 1
ATOM 780 C CA . GLY A 1 117 ? 32.986 55.957 19.289 1.00 33.03 117 GLY A CA 1
ATOM 781 C C . GLY A 1 117 ? 34.216 55.290 18.712 1.00 32.58 117 GLY A C 1
ATOM 782 O O . GLY A 1 117 ? 35.236 55.941 18.481 1.00 31.92 117 GLY A O 1
ATOM 783 N N . GLU A 1 118 ? 34.106 53.973 18.508 1.00 32.14 118 GLU A N 1
ATOM 784 C CA . GLU A 1 118 ? 35.174 53.150 17.926 1.00 31.76 118 GLU A CA 1
ATOM 785 C C . GLU A 1 118 ? 35.032 52.913 16.426 1.00 31.78 118 GLU A C 1
ATOM 786 O O . GLU A 1 118 ? 35.817 52.149 15.877 1.00 31.95 118 GLU A O 1
ATOM 792 N N . ARG A 1 119 ? 34.047 53.552 15.776 1.00 30.71 119 ARG A N 1
ATOM 793 C CA . ARG A 1 119 ? 33.756 53.308 14.360 1.00 31.43 119 ARG A CA 1
ATOM 794 C C . ARG A 1 119 ? 34.284 54.391 13.437 1.00 31.98 119 ARG A C 1
ATOM 795 O O . ARG A 1 119 ? 33.834 54.502 12.280 1.00 32.48 119 ARG A O 1
ATOM 803 N N . GLY A 1 120 ? 35.275 55.152 13.890 1.00 32.43 120 GLY A N 1
ATOM 804 C CA . GLY A 1 120 ? 35.817 56.243 13.071 1.00 33.14 120 GLY A CA 1
ATOM 805 C C . GLY A 1 120 ? 36.327 55.827 11.698 1.00 33.78 120 GLY A C 1
ATOM 806 O O . GLY A 1 120 ? 36.176 56.590 10.753 1.00 34.09 120 GLY A O 1
ATOM 807 N N . SER A 1 121 ? 36.915 54.633 11.612 1.00 33.88 121 SER A N 1
ATOM 808 C CA . SER A 1 121 ? 37.500 54.067 10.377 1.00 35.06 121 SER A CA 1
ATOM 809 C C . SER A 1 121 ? 36.506 54.041 9.220 1.00 34.43 121 SER A C 1
ATOM 810 O O . SER A 1 121 ? 36.859 54.276 8.065 1.00 35.64 121 SER A O 1
ATOM 813 N N . THR A 1 122 ? 35.260 53.767 9.546 1.00 33.72 122 THR A N 1
ATOM 814 C CA . THR A 1 122 ? 34.210 53.664 8.566 1.00 33.20 122 THR A CA 1
ATOM 815 C C . THR A 1 122 ? 33.880 54.988 7.870 1.00 32.51 122 THR A C 1
ATOM 816 O O . THR A 1 122 ? 33.343 54.998 6.738 1.00 31.81 122 THR A O 1
ATOM 820 N N . TYR A 1 123 ? 34.180 56.111 8.530 1.00 31.84 123 TYR A N 1
ATOM 821 C CA . TYR A 1 123 ? 33.770 57.447 8.080 1.00 31.65 123 TYR A CA 1
ATOM 822 C C . TYR A 1 123 ? 34.933 58.370 7.785 1.00 32.33 123 TYR A C 1
ATOM 823 O O . TYR A 1 123 ? 34.721 59.480 7.292 1.00 32.77 123 TYR A O 1
ATOM 832 N N . GLU A 1 124 ? 36.160 57.942 8.065 1.00 33.26 124 GLU A N 1
ATOM 833 C CA . GLU A 1 124 ? 37.270 58.891 7.952 1.00 33.97 124 GLU A CA 1
ATOM 834 C C . GLU A 1 124 ? 37.595 59.367 6.529 1.00 33.43 124 GLU A C 1
ATOM 835 O O . GLU A 1 124 ? 38.320 60.351 6.347 1.00 33.29 124 GLU A O 1
ATOM 841 N N . MET A 1 125 ? 37.087 58.657 5.538 1.00 32.28 125 MET A N 1
ATOM 842 C CA . MET A 1 125 ? 37.233 59.109 4.166 1.00 32.23 125 MET A CA 1
ATOM 843 C C . MET A 1 125 ? 36.278 60.261 3.826 1.00 31.97 125 MET A C 1
ATOM 844 O O . MET A 1 125 ? 36.472 60.887 2.798 1.00 31.16 125 MET A O 1
ATOM 849 N N . LEU A 1 126 ? 35.273 60.532 4.660 1.00 32.74 126 LEU A N 1
ATOM 850 C CA . LEU A 1 126 ? 34.291 61.576 4.363 1.00 33.79 126 LEU A CA 1
ATOM 851 C C . LEU A 1 126 ? 34.797 62.956 4.694 1.00 34.60 126 LEU A C 1
ATOM 852 O O . LEU A 1 126 ? 35.329 63.200 5.782 1.00 36.23 126 LEU A O 1
ATOM 857 N N . LYS A 1 127 ? 34.607 63.869 3.756 1.00 35.17 127 LYS A N 1
ATOM 858 C CA . LYS A 1 127 ? 34.854 65.277 3.979 1.00 35.66 127 LYS A CA 1
ATOM 859 C C . LYS A 1 127 ? 33.592 65.946 4.517 1.00 35.88 127 LYS A C 1
ATOM 860 O O . LYS A 1 127 ? 33.651 66.734 5.474 1.00 35.68 127 LYS A O 1
ATOM 866 N N . SER A 1 128 ? 32.459 65.668 3.867 1.00 34.48 128 SER A N 1
ATOM 867 C CA . SER A 1 128 ? 31.192 66.281 4.255 1.00 34.23 128 SER A CA 1
ATOM 868 C C . SER A 1 128 ? 30.003 65.499 3.745 1.00 33.19 128 SER A C 1
ATOM 869 O O . SER A 1 128 ? 30.121 64.682 2.837 1.00 31.46 128 SER A O 1
ATOM 872 N N . VAL A 1 129 ? 28.876 65.844 4.327 1.00 32.94 129 VAL A N 1
ATOM 873 C CA . VAL A 1 129 ? 27.622 65.246 3.933 1.00 32.65 129 VAL A CA 1
ATOM 874 C C . VAL A 1 129 ? 26.599 66.372 3.899 1.00 32.67 129 VAL A C 1
ATOM 875 O O . VAL A 1 129 ? 26.420 67.060 4.911 1.00 31.54 129 VAL A O 1
ATOM 879 N N . GLU A 1 130 ? 25.954 66.587 2.729 1.00 30.97 130 GLU A N 1
ATOM 880 C CA . GLU A 1 130 ? 25.161 67.784 2.461 1.00 31.57 130 GLU A CA 1
ATOM 881 C C . GLU A 1 130 ? 23.763 67.441 2.026 1.00 30.20 130 GLU A C 1
ATOM 882 O O . GLU A 1 130 ? 23.565 66.544 1.230 1.00 29.68 130 GLU A O 1
ATOM 888 N N . LYS A 1 131 ? 22.797 68.182 2.534 1.00 29.94 131 LYS A N 1
ATOM 889 C CA . LYS A 1 131 ? 21.425 68.048 2.093 1.00 30.47 131 LYS A CA 1
ATOM 890 C C . LYS A 1 131 ? 21.251 68.794 0.793 1.00 30.39 131 LYS A C 1
ATOM 891 O O . LYS A 1 131 ? 21.568 69.978 0.705 1.00 30.93 131 LYS A O 1
ATOM 897 N N . LYS A 1 132 ? 20.736 68.082 -0.200 1.00 30.17 132 LYS A N 1
ATOM 898 C CA . LYS A 1 132 ? 20.445 68.671 -1.520 1.00 30.87 132 LYS A CA 1
ATOM 899 C C . LYS A 1 132 ? 18.955 68.764 -1.832 1.00 31.70 132 LYS A C 1
ATOM 900 O O . LYS A 1 132 ? 18.582 69.339 -2.833 1.00 34.27 132 LYS A O 1
ATOM 906 N N . GLY A 1 133 ? 18.112 68.252 -0.955 1.00 30.84 133 GLY A N 1
ATOM 907 C CA . GLY A 1 133 ? 16.677 68.304 -1.141 1.00 31.16 133 GLY A CA 1
ATOM 908 C C . GLY A 1 133 ? 16.065 67.512 -0.021 1.00 31.30 133 GLY A C 1
ATOM 909 O O . GLY A 1 133 ? 16.793 66.900 0.766 1.00 31.61 133 GLY A O 1
ATOM 910 N N . ASP A 1 134 ? 14.737 67.513 0.083 1.00 31.41 134 ASP A N 1
ATOM 911 C CA . ASP A 1 134 ? 14.099 66.782 1.170 1.00 31.33 134 ASP A CA 1
ATOM 912 C C . ASP A 1 134 ? 14.466 65.296 1.206 1.00 30.80 134 ASP A C 1
ATOM 913 O O . ASP A 1 134 ? 14.475 64.687 2.274 1.00 29.73 134 ASP A O 1
ATOM 918 N N . TYR A 1 135 ? 14.751 64.714 0.053 1.00 30.01 135 TYR A N 1
ATOM 919 C CA . TYR A 1 135 ? 15.075 63.303 -0.054 1.00 30.68 135 TYR A CA 1
ATOM 920 C C . TYR A 1 135 ? 16.389 63.063 -0.785 1.00 31.05 135 TYR A C 1
ATOM 921 O O . TYR A 1 135 ? 16.583 62.014 -1.373 1.00 31.47 135 TYR A O 1
ATOM 930 N N . GLU A 1 136 ? 17.306 64.015 -0.726 1.00 30.43 136 GLU A N 1
ATOM 931 C CA . GLU A 1 136 ? 18.547 63.876 -1.482 1.00 31.31 136 GLU A CA 1
ATOM 932 C C . GLU A 1 136 ? 19.756 64.348 -0.701 1.00 30.82 136 GLU A C 1
ATOM 933 O O . GLU A 1 136 ? 19.733 65.430 -0.109 1.00 30.83 136 GLU A O 1
ATOM 943 N N . VAL A 1 137 ? 20.818 63.538 -0.728 1.00 30.45 137 VAL A N 1
ATOM 944 C CA . VAL A 1 137 ? 22.036 63.851 0.003 1.00 30.52 137 VAL A CA 1
ATOM 945 C C . VAL A 1 137 ? 23.268 63.642 -0.864 1.00 30.33 137 VAL A C 1
ATOM 946 O O . VAL A 1 137 ? 23.328 62.704 -1.641 1.00 30.86 137 VAL A O 1
ATOM 950 N N . LEU A 1 138 ? 24.254 64.520 -0.726 1.00 29.58 138 LEU A N 1
ATOM 951 C CA . LEU A 1 138 ? 25.532 64.377 -1.440 1.00 28.77 138 LEU A CA 1
ATOM 952 C C . LEU A 1 138 ? 26.626 64.087 -0.417 1.00 29.19 138 LEU A C 1
ATOM 953 O O . LEU A 1 138 ? 26.844 64.871 0.496 1.00 28.82 138 LEU A O 1
ATOM 958 N N . PHE A 1 139 ? 27.281 62.944 -0.587 1.00 28.44 139 PHE A N 1
ATOM 959 C CA . PHE A 1 139 ? 28.461 62.594 0.171 1.00 28.79 139 PHE A CA 1
ATOM 960 C C . PHE A 1 139 ? 29.697 62.979 -0.588 1.00 28.84 139 PHE A C 1
ATOM 961 O O . PHE A 1 139 ? 29.831 62.628 -1.782 1.00 27.77 139 PHE A O 1
ATOM 969 N N . LYS A 1 140 ? 30.613 63.704 0.062 1.00 29.15 140 LYS A N 1
ATOM 970 C CA . LYS A 1 140 ? 31.866 64.111 -0.550 1.00 30.12 140 LYS A CA 1
ATOM 971 C C . LYS A 1 140 ? 33.027 63.513 0.226 1.00 29.56 140 LYS A C 1
ATOM 972 O O . LYS A 1 140 ? 33.047 63.584 1.454 1.00 29.98 140 LYS A O 1
ATOM 978 N N . LEU A 1 141 ? 33.981 62.941 -0.508 1.00 29.30 141 LEU A N 1
ATOM 979 C CA . LEU A 1 141 ? 35.098 62.242 0.098 1.00 28.75 141 LEU A CA 1
ATOM 980 C C . LEU A 1 141 ? 36.405 63.024 -0.043 1.00 29.50 141 LEU A C 1
ATOM 981 O O . LEU A 1 141 ? 36.617 63.748 -1.012 1.00 30.17 141 LEU A O 1
ATOM 986 N N . LYS A 1 142 ? 37.280 62.834 0.948 1.00 30.16 142 LYS A N 1
ATOM 987 C CA . LYS A 1 142 ? 38.603 63.459 0.969 1.00 30.63 142 LYS A CA 1
ATOM 988 C C . LYS A 1 142 ? 39.570 62.730 0.043 1.00 30.12 142 LYS A C 1
ATOM 989 O O . LYS A 1 142 ? 40.538 63.312 -0.423 1.00 30.59 142 LYS A O 1
ATOM 995 N N . TYR A 1 143 ? 39.343 61.428 -0.134 1.00 29.81 143 TYR A N 1
ATOM 996 C CA . TYR A 1 143 ? 40.148 60.572 -1.013 1.00 30.27 143 TYR A CA 1
ATOM 997 C C . TYR A 1 143 ? 39.302 59.334 -1.343 1.00 29.89 143 TYR A C 1
ATOM 998 O O . TYR A 1 143 ? 38.331 59.060 -0.658 1.00 30.04 143 TYR A O 1
ATOM 1007 N N . LYS A 1 144 ? 39.690 58.594 -2.380 1.00 29.67 144 LYS A N 1
ATOM 1008 C CA . LYS A 1 144 ? 38.941 57.418 -2.805 1.00 29.55 144 LYS A CA 1
ATOM 1009 C C . LYS A 1 144 ? 39.157 56.279 -1.817 1.00 29.72 144 LYS A C 1
ATOM 1010 O O . LYS A 1 144 ? 40.281 56.011 -1.396 1.00 30.35 144 LYS A O 1
ATOM 1016 N N . ASP A 1 145 ? 38.065 55.626 -1.458 1.00 2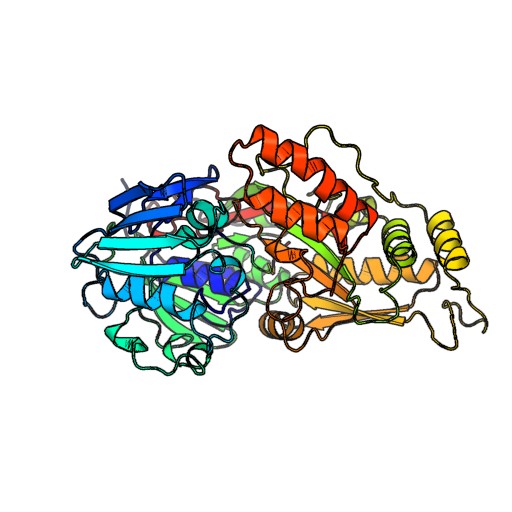8.91 145 ASP A N 1
ATOM 1017 C CA . ASP A 1 145 ? 38.111 54.485 -0.561 1.00 29.14 145 ASP A CA 1
ATOM 1018 C C . ASP A 1 145 ? 36.843 53.680 -0.728 1.00 27.90 145 ASP A C 1
ATOM 1019 O O . ASP A 1 145 ? 35.732 54.129 -0.387 1.00 29.08 145 ASP A O 1
ATOM 1024 N N . GLY A 1 146 ? 37.006 52.476 -1.267 1.00 28.36 146 GLY A N 1
ATOM 1025 C CA . GLY A 1 146 ? 35.880 51.571 -1.485 1.00 29.62 146 GLY A CA 1
ATOM 1026 C C . GLY A 1 146 ? 35.123 51.157 -0.240 1.00 29.53 146 GLY A C 1
ATOM 1027 O O . GLY A 1 146 ? 33.997 50.644 -0.324 1.00 30.34 146 GLY A O 1
ATOM 1028 N N . ASN A 1 147 ? 35.693 51.383 0.936 1.00 31.24 147 ASN A N 1
ATOM 1029 C CA . ASN A 1 147 ? 34.947 51.126 2.159 1.00 31.89 147 ASN A CA 1
ATOM 1030 C C . ASN A 1 147 ? 33.701 51.978 2.306 1.00 31.80 147 ASN A C 1
ATOM 1031 O O . ASN A 1 147 ? 32.769 51.607 3.034 1.00 32.34 147 ASN A O 1
ATOM 1036 N N . PHE A 1 148 ? 33.673 53.139 1.658 1.00 30.65 148 PHE A N 1
ATOM 1037 C CA . PHE A 1 148 ? 32.509 53.976 1.808 1.00 30.22 148 PHE A CA 1
ATOM 1038 C C . PHE A 1 148 ? 31.291 53.334 1.148 1.00 29.50 148 PHE A C 1
ATOM 1039 O O . PHE A 1 148 ? 30.280 53.061 1.821 1.00 30.02 148 PHE A O 1
ATOM 1047 N N . TYR A 1 149 ? 31.344 53.130 -0.166 1.00 29.68 149 TYR A N 1
ATOM 1048 C CA . TYR A 1 149 ? 30.200 52.541 -0.835 1.00 29.77 149 TYR A CA 1
ATOM 1049 C C . TYR A 1 149 ? 29.881 51.143 -0.284 1.00 29.53 149 TYR A C 1
ATOM 1050 O O . TYR A 1 149 ? 28.718 50.758 -0.159 1.00 28.86 149 TYR A O 1
ATOM 1059 N N . ASN A 1 150 ? 30.929 50.363 0.009 1.00 30.30 150 ASN A N 1
ATOM 1060 C CA . ASN A 1 150 ? 30.749 48.920 0.195 1.00 30.20 150 ASN A CA 1
ATOM 1061 C C . ASN A 1 150 ? 30.537 48.545 1.638 1.00 30.89 150 ASN A C 1
ATOM 1062 O O . ASN A 1 150 ? 30.077 47.449 1.928 1.00 33.20 150 ASN A O 1
ATOM 1067 N N . ASN A 1 151 ? 30.870 49.456 2.529 1.00 30.72 151 ASN A N 1
ATOM 1068 C CA . ASN A 1 151 ? 30.708 49.181 3.974 1.00 31.40 151 ASN A CA 1
ATOM 1069 C C . ASN A 1 151 ? 29.937 50.252 4.754 1.00 30.84 151 ASN A C 1
ATOM 1070 O O . ASN A 1 151 ? 29.059 49.926 5.548 1.00 33.49 151 ASN A O 1
ATOM 1075 N N . ALA A 1 152 ? 30.234 51.529 4.533 1.00 29.64 152 ALA A N 1
ATOM 1076 C CA . ALA A 1 152 ? 29.587 52.582 5.302 1.00 29.80 152 ALA A CA 1
ATOM 1077 C C . ALA A 1 152 ? 28.101 52.617 5.030 1.00 29.40 152 ALA A C 1
ATOM 1078 O O . ALA A 1 152 ? 27.284 52.742 5.952 1.00 28.90 152 ALA A O 1
ATOM 1080 N N . LEU A 1 153 ? 27.722 52.518 3.755 1.00 29.57 153 LEU A N 1
ATOM 1081 C CA . LEU A 1 153 ? 26.307 52.624 3.365 1.00 29.24 153 LEU A CA 1
ATOM 1082 C C . LEU A 1 153 ? 25.417 51.522 3.939 1.00 29.60 153 LEU A C 1
ATOM 1083 O O . LEU A 1 153 ? 24.216 51.760 4.174 1.00 31.01 153 LEU A O 1
ATOM 1088 N N . ASP A 1 154 ? 25.945 50.319 4.110 1.00 30.64 154 ASP A N 1
ATOM 1089 C CA . ASP A 1 154 ? 25.091 49.236 4.604 1.00 31.38 154 ASP A CA 1
ATOM 1090 C C . ASP A 1 154 ? 25.251 49.060 6.106 1.00 31.71 154 ASP A C 1
ATOM 1091 O O . ASP A 1 154 ? 24.491 48.305 6.690 1.00 33.05 154 ASP A O 1
ATOM 1096 N N . SER A 1 155 ? 26.236 49.729 6.691 1.00 31.35 155 SER A N 1
ATOM 1097 C CA . SER A 1 155 ? 26.526 49.603 8.148 1.00 31.60 155 SER A CA 1
ATOM 1098 C C . SER A 1 155 ? 25.946 50.690 9.007 1.00 32.20 155 SER A C 1
ATOM 1099 O O . SER A 1 155 ? 25.883 50.540 10.249 1.00 34.07 155 SER A O 1
ATOM 1102 N N . THR A 1 156 ? 25.502 51.776 8.377 1.00 30.13 156 THR A N 1
ATOM 1103 C CA . THR A 1 156 ? 25.074 52.965 9.076 1.00 29.38 156 THR A CA 1
ATOM 1104 C C . THR A 1 156 ? 23.547 53.044 9.207 1.00 29.81 156 THR A C 1
ATOM 1105 O O . THR A 1 156 ? 22.834 53.384 8.258 1.00 30.08 156 THR A O 1
ATOM 1109 N N . ALA A 1 157 ? 23.076 52.706 10.406 1.00 28.85 157 ALA A N 1
ATOM 1110 C CA . ALA A 1 157 ? 21.649 52.801 10.730 1.00 29.61 157 ALA A CA 1
ATOM 1111 C C . ALA A 1 157 ? 21.206 54.238 10.788 1.00 29.92 157 ALA A C 1
ATOM 1112 O O . ALA A 1 157 ? 21.826 55.032 11.491 1.00 30.85 157 ALA A O 1
ATOM 1114 N N . ILE A 1 158 ? 20.108 54.570 10.082 1.00 28.50 158 ILE A N 1
ATOM 1115 C CA . ILE A 1 158 ? 19.641 55.943 10.011 1.00 28.56 158 ILE A CA 1
ATOM 1116 C C . ILE A 1 158 ? 18.844 56.293 11.290 1.00 29.49 158 ILE A C 1
ATOM 1117 O O . ILE A 1 158 ? 17.821 55.659 11.637 1.00 28.81 158 ILE A O 1
ATOM 1122 N N . LEU A 1 159 ? 19.310 57.345 11.960 1.00 28.84 159 LEU A N 1
ATOM 1123 C CA . LEU A 1 159 ? 18.714 57.7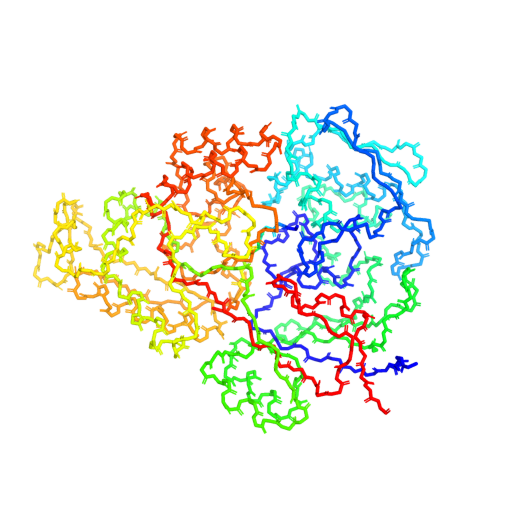84 13.221 1.00 28.99 159 LEU A CA 1
ATOM 1124 C C . LEU A 1 159 ? 17.806 59.003 13.034 1.00 28.14 159 LEU A C 1
ATOM 1125 O O . LEU A 1 159 ? 18.020 59.804 12.121 1.00 29.83 159 LEU A O 1
ATOM 1130 N N . PRO A 1 160 ? 16.792 59.175 13.907 1.00 28.29 160 PRO A N 1
ATOM 1131 C CA . PRO A 1 160 ? 15.873 60.293 13.811 1.00 28.78 160 PRO A CA 1
ATOM 1132 C C . PRO A 1 160 ? 16.417 61.606 14.404 1.00 28.41 160 PRO A C 1
ATOM 1133 O O . PRO A 1 160 ? 16.558 61.749 15.633 1.00 29.73 160 PRO A O 1
ATOM 1137 N N . LYS A 1 161 ? 16.677 62.575 13.535 1.00 29.68 161 LYS A N 1
ATOM 1138 C CA . LYS A 1 161 ? 17.170 63.862 13.952 1.00 29.39 161 LYS A CA 1
ATOM 1139 C C . LYS A 1 161 ? 16.172 64.570 14.866 1.00 28.72 161 LYS A C 1
ATOM 1140 O O . LYS A 1 161 ? 16.558 65.281 15.797 1.00 29.04 161 LYS A O 1
ATOM 1146 N N . HIS A 1 162 ? 14.878 64.391 14.615 1.00 29.15 162 HIS A N 1
ATOM 1147 C CA . HIS A 1 162 ? 13.890 65.072 15.442 1.00 29.95 162 HIS A CA 1
ATOM 1148 C C . HIS A 1 162 ? 13.859 64.543 16.857 1.00 30.40 162 HIS A C 1
ATOM 1149 O O . HIS A 1 162 ? 13.233 65.141 17.737 1.00 30.91 162 HIS A O 1
ATOM 1156 N N . ILE A 1 163 ? 14.564 63.434 17.100 1.00 29.77 163 ILE A N 1
ATOM 1157 C CA . ILE A 1 163 ? 14.736 62.966 18.483 1.00 29.44 163 ILE A CA 1
ATOM 1158 C C . ILE A 1 163 ? 16.125 63.327 19.039 1.00 29.46 163 ILE A C 1
ATOM 1159 O O . ILE A 1 163 ? 16.252 63.801 20.195 1.00 29.49 163 ILE A O 1
ATOM 1164 N N . LEU A 1 164 ? 17.158 63.070 18.242 1.00 29.19 164 LEU A N 1
ATOM 1165 C CA . LEU A 1 164 ? 18.551 63.123 18.739 1.00 29.33 164 LEU A CA 1
ATOM 1166 C C . LEU A 1 164 ? 19.371 64.319 18.273 1.00 28.89 164 LEU A C 1
ATOM 1167 O O . LEU A 1 164 ? 20.531 64.471 18.706 1.00 28.47 164 LEU A O 1
ATOM 1172 N N . GLY A 1 165 ? 18.772 65.159 17.434 1.00 28.92 165 GLY A N 1
ATOM 1173 C CA . GLY A 1 165 ? 19.503 66.188 16.703 1.00 29.91 165 GLY A CA 1
ATOM 1174 C C . GLY A 1 165 ? 20.089 67.277 17.577 1.00 29.06 165 GLY A C 1
ATOM 1175 O O . GLY A 1 165 ? 21.010 68.000 17.170 1.00 30.84 165 GLY A O 1
ATOM 1176 N N . ASN A 1 166 ? 19.588 67.414 18.802 1.00 28.55 166 ASN A N 1
ATOM 1177 C CA . ASN A 1 166 ? 20.121 68.407 19.733 1.00 28.30 166 ASN A CA 1
ATOM 1178 C C . ASN A 1 166 ? 20.824 67.802 20.933 1.00 27.60 166 ASN A C 1
ATOM 1179 O O . ASN A 1 166 ? 21.176 68.542 21.839 1.00 27.10 166 ASN A O 1
ATOM 1184 N N . VAL A 1 167 ? 21.045 66.490 20.945 1.00 26.33 167 VAL A N 1
ATOM 1185 C CA . VAL A 1 167 ? 21.879 65.864 22.001 1.00 27.37 167 VAL A CA 1
ATOM 1186 C C . VAL A 1 167 ? 23.327 66.182 21.725 1.00 27.67 167 VAL A C 1
ATOM 1187 O O . VAL A 1 167 ? 23.771 65.956 20.605 1.00 27.99 167 VAL A O 1
ATOM 1191 N N . PRO A 1 168 ? 24.080 66.670 22.718 1.00 27.56 168 PRO A N 1
ATOM 1192 C CA . PRO A 1 168 ? 25.516 66.931 22.500 1.00 28.00 168 PRO A CA 1
ATOM 1193 C C . PRO A 1 168 ? 26.208 65.653 22.033 1.00 28.00 168 PRO A C 1
ATOM 1194 O O . PRO A 1 168 ? 25.991 64.586 22.592 1.00 28.47 168 PRO A O 1
ATOM 1198 N N . ILE A 1 169 ? 26.996 65.742 20.975 1.00 29.24 169 ILE A N 1
ATOM 1199 C CA . ILE A 1 169 ? 27.572 64.534 20.423 1.00 29.38 169 ILE A CA 1
ATOM 1200 C C . ILE A 1 169 ? 28.445 63.790 21.433 1.00 28.85 169 ILE A C 1
ATOM 1201 O O . ILE A 1 169 ? 28.421 62.558 21.464 1.00 29.52 169 ILE A O 1
ATOM 1206 N N . ALA A 1 170 ? 29.151 64.519 22.312 1.00 29.18 170 ALA A N 1
ATOM 1207 C CA . ALA A 1 170 ? 29.912 63.886 23.398 1.00 30.02 170 ALA A CA 1
ATOM 1208 C C . ALA A 1 170 ? 29.071 62.935 24.270 1.00 30.68 170 ALA A C 1
ATOM 1209 O O . ALA A 1 170 ? 29.614 62.006 24.872 1.00 31.93 170 ALA A O 1
ATOM 1211 N N . ASP A 1 171 ? 27.767 63.184 24.353 1.00 29.48 171 ASP A N 1
ATOM 1212 C CA . ASP A 1 171 ? 26.885 62.425 25.228 1.00 29.76 171 ASP A CA 1
ATOM 1213 C C . ASP A 1 171 ? 25.953 61.474 24.487 1.00 29.86 171 ASP A C 1
ATOM 1214 O O . ASP A 1 171 ? 25.041 60.905 25.097 1.00 30.42 171 ASP A O 1
ATOM 1219 N N . LEU A 1 172 ? 26.139 61.313 23.177 1.00 29.45 172 LEU A N 1
ATOM 1220 C CA . LEU A 1 172 ? 25.181 60.522 22.415 1.00 29.59 172 LEU A CA 1
ATOM 1221 C C . LEU A 1 172 ? 25.184 59.036 22.793 1.00 29.24 172 LEU A C 1
ATOM 1222 O O . LEU A 1 172 ? 24.136 58.420 22.868 1.00 28.32 172 LEU A O 1
ATOM 1227 N N . GLU A 1 173 ? 26.352 58.465 23.059 1.00 29.60 173 GLU A N 1
ATOM 1228 C CA . GLU A 1 173 ? 26.407 57.018 23.329 1.00 30.50 173 GLU A CA 1
ATOM 1229 C C . GLU A 1 173 ? 25.626 56.633 24.594 1.00 29.77 173 GLU A C 1
ATOM 1230 O O . GLU A 1 173 ? 24.992 55.558 24.634 1.00 29.72 173 GLU A O 1
ATOM 1236 N N . GLU A 1 174 ? 25.686 57.484 25.616 1.00 31.04 174 GLU A N 1
ATOM 1237 C CA . GLU A 1 174 ? 25.003 57.225 26.866 1.00 31.42 174 GLU A CA 1
ATOM 1238 C C . GLU A 1 174 ? 23.483 57.437 26.811 1.00 30.71 174 GLU A C 1
ATOM 1239 O O . GLU A 1 174 ? 22.790 57.032 27.722 1.00 31.16 174 GLU A O 1
ATOM 1245 N N . ASN A 1 175 ? 22.952 58.002 25.735 1.00 29.71 175 ASN A N 1
ATOM 1246 C CA . ASN A 1 175 ? 21.541 58.370 25.723 1.00 29.67 175 ASN A CA 1
ATOM 1247 C C . ASN A 1 175 ? 20.628 57.145 25.820 1.00 29.19 175 ASN A C 1
ATOM 1248 O O . ASN A 1 175 ? 20.894 56.111 25.215 1.00 29.68 175 ASN A O 1
ATOM 1253 N N . GLU A 1 176 ? 19.534 57.264 26.582 1.00 30.52 176 GLU A N 1
ATOM 1254 C CA . GLU A 1 176 ? 18.560 56.161 26.732 1.00 29.88 176 GLU A CA 1
ATOM 1255 C C . GLU A 1 176 ? 17.947 55.665 25.402 1.00 29.36 176 GLU A C 1
ATOM 1256 O O . GLU A 1 176 ? 17.467 54.537 25.303 1.00 28.75 176 GLU A O 1
ATOM 1262 N N . PHE A 1 177 ? 17.963 56.516 24.394 1.00 28.87 177 PHE A N 1
ATOM 1263 C CA . PHE A 1 177 ? 17.563 56.112 23.064 1.00 29.13 177 PHE A CA 1
ATOM 1264 C C . PHE A 1 177 ? 18.225 54.796 22.663 1.00 28.96 177 PHE A C 1
ATOM 1265 O O . PHE A 1 177 ? 17.622 53.952 21.974 1.00 28.12 177 PHE A O 1
ATOM 1273 N N . ASN A 1 178 ? 19.485 54.637 23.042 1.00 28.11 178 ASN A N 1
ATOM 1274 C CA . ASN A 1 178 ? 20.281 53.519 22.479 1.00 29.12 178 ASN A CA 1
ATOM 1275 C C . ASN A 1 178 ? 19.996 52.180 23.170 1.00 29.66 178 ASN A C 1
ATOM 1276 O O . ASN A 1 178 ? 20.467 51.165 22.726 1.00 28.75 178 ASN A O 1
ATOM 1281 N N . ARG A 1 179 ? 19.246 52.215 24.267 1.00 29.65 179 ARG A N 1
ATOM 1282 C CA . ARG A 1 179 ? 18.986 51.012 25.031 1.00 30.16 179 ARG A CA 1
ATOM 1283 C C . ARG A 1 179 ? 17.509 50.705 25.185 1.00 30.93 179 ARG A C 1
ATOM 1284 O O . ARG A 1 179 ? 17.059 49.669 24.749 1.00 33.58 179 ARG A O 1
ATOM 1292 N N . LYS A 1 180 ? 16.757 51.616 25.796 1.00 30.59 180 LYS A N 1
ATOM 1293 C CA A LYS A 1 180 ? 15.344 51.268 25.980 0.50 30.29 180 LYS A CA 1
ATOM 1294 C CA B LYS A 1 180 ? 15.362 51.314 25.992 0.50 30.29 180 LYS A CA 1
ATOM 1295 C C . LYS A 1 180 ? 14.324 52.238 25.406 1.00 30.21 180 LYS A C 1
ATOM 1296 O O . LYS A 1 180 ? 13.156 51.929 25.463 1.00 31.28 180 LYS A O 1
ATOM 1307 N N . LYS A 1 181 ? 14.762 53.188 24.595 1.00 30.98 181 LYS A N 1
ATOM 1308 C CA . LYS A 1 181 ? 13.834 53.960 23.797 1.00 31.24 181 LYS A CA 1
ATOM 1309 C C . LYS A 1 181 ? 14.239 54.123 22.338 1.00 30.68 181 LYS A C 1
ATOM 1310 O O . LYS A 1 181 ? 14.108 55.198 21.793 1.00 30.88 181 LYS A O 1
ATOM 1316 N N . PRO A 1 182 ? 14.732 53.068 21.704 1.00 30.13 182 PRO A N 1
ATOM 1317 C CA . PRO A 1 182 ? 15.163 53.296 20.329 1.00 30.22 182 PRO A CA 1
ATOM 1318 C C . PRO A 1 182 ? 13.983 53.482 19.393 1.00 30.90 182 PRO A C 1
ATOM 1319 O O . PRO A 1 182 ? 12.955 52.821 19.548 1.00 31.80 182 PRO A O 1
ATOM 1323 N N . ILE A 1 183 ? 14.135 54.379 18.425 1.00 30.32 183 ILE A N 1
ATOM 1324 C CA . ILE A 1 183 ? 13.127 54.641 17.393 1.00 30.08 183 ILE A CA 1
ATOM 1325 C C . ILE A 1 183 ? 13.851 54.575 16.059 1.00 30.16 183 ILE A C 1
ATOM 1326 O O . ILE A 1 183 ? 14.752 55.348 15.838 1.00 29.84 183 ILE A O 1
ATOM 1331 N N . GLY A 1 184 ? 13.448 53.642 15.192 1.00 29.41 184 GLY A N 1
ATOM 1332 C CA . GLY A 1 184 ? 14.053 53.416 13.898 1.00 29.41 184 GLY A CA 1
ATOM 1333 C C . GLY A 1 184 ? 12.967 53.329 12.856 1.00 29.34 184 GLY A C 1
ATOM 1334 O O . GLY A 1 184 ? 11.782 53.564 13.136 1.00 29.70 184 GLY A O 1
ATOM 1335 N N . SER A 1 185 ? 13.362 53.042 11.623 1.00 29.70 185 SER A N 1
ATOM 1336 C CA . SER A 1 185 ? 12.414 52.853 10.542 1.00 29.08 185 SER A CA 1
ATOM 1337 C C . SER A 1 185 ? 12.443 51.388 10.065 1.00 29.14 185 SER A C 1
ATOM 1338 O O . SER A 1 185 ? 11.864 51.071 9.025 1.00 30.57 185 SER A O 1
ATOM 1341 N N . GLY A 1 186 ? 13.049 50.489 10.862 1.00 29.26 186 GLY A N 1
ATOM 1342 C CA . GLY A 1 186 ? 13.225 49.119 10.404 1.00 27.93 186 GLY A CA 1
ATOM 1343 C C . GLY A 1 186 ? 11.981 48.291 10.587 1.00 27.66 186 GLY A C 1
ATOM 1344 O O . GLY A 1 186 ? 10.949 48.783 11.096 1.00 28.18 186 GLY A O 1
ATOM 1345 N N . PRO A 1 187 ? 12.062 47.015 10.197 1.00 27.16 187 PRO A N 1
ATOM 1346 C CA . PRO A 1 187 ? 10.905 46.148 10.131 1.00 27.20 187 PRO A CA 1
ATOM 1347 C C . PRO A 1 187 ? 10.298 45.738 11.445 1.00 28.27 187 PRO A C 1
ATOM 1348 O O . PRO A 1 187 ? 9.164 45.247 11.456 1.00 28.22 187 PRO A O 1
ATOM 1352 N N . PHE A 1 188 ? 11.038 45.906 12.548 1.00 28.68 188 PHE A N 1
ATOM 1353 C CA . PHE A 1 188 ? 10.533 45.518 13.867 1.00 29.38 188 PHE A CA 1
ATOM 1354 C C . PHE A 1 188 ? 10.729 46.688 14.821 1.00 30.01 188 PHE A C 1
ATOM 1355 O O . PHE A 1 188 ? 11.724 47.411 14.752 1.00 28.98 188 PHE A O 1
ATOM 1363 N N . LYS A 1 189 ? 9.769 46.859 15.714 1.00 30.13 189 LYS A N 1
ATOM 1364 C CA . LYS A 1 189 ? 9.778 47.917 16.739 1.00 30.55 189 LYS A CA 1
ATOM 1365 C C . LYS A 1 189 ? 10.197 47.362 18.115 1.00 29.98 189 LYS A C 1
ATOM 1366 O O . LYS A 1 189 ? 9.912 46.223 18.442 1.00 30.00 189 LYS A O 1
ATOM 1372 N N . PHE A 1 190 ? 10.875 48.179 18.901 1.00 30.33 190 PHE A N 1
ATOM 1373 C CA . PHE A 1 190 ? 11.259 47.799 20.254 1.00 30.64 190 PHE A CA 1
ATOM 1374 C C . PHE A 1 190 ? 10.062 47.702 21.179 1.00 31.49 190 PHE A C 1
ATOM 1375 O O . PHE A 1 190 ? 9.269 48.624 21.251 1.00 30.88 190 PHE A O 1
ATOM 1383 N N . LYS A 1 191 ? 9.952 46.594 21.910 1.00 30.91 191 LYS A N 1
ATOM 1384 C CA . LYS A 1 191 ? 8.942 46.461 22.960 1.00 31.86 191 LYS A CA 1
ATOM 1385 C C . LYS A 1 191 ? 9.542 46.468 24.371 1.00 31.33 191 LYS A C 1
ATOM 1386 O O . LYS A 1 191 ? 9.080 47.204 25.233 1.00 31.53 191 LYS A O 1
ATOM 1392 N N . GLU A 1 192 ? 10.530 45.620 24.628 1.00 30.63 192 GLU A N 1
ATOM 1393 C CA . GLU A 1 192 ? 11.042 45.435 25.980 1.00 31.57 192 GLU A CA 1
ATOM 1394 C C . GLU A 1 192 ? 12.438 44.835 25.949 1.00 30.98 192 GLU A C 1
ATOM 1395 O O . GLU A 1 192 ? 12.736 44.032 25.069 1.00 29.89 192 GLU A O 1
ATOM 1401 N N . TRP A 1 193 ? 13.289 45.273 26.867 1.00 30.72 193 TRP A N 1
ATOM 1402 C CA . TRP A 1 193 ? 14.575 44.627 27.124 1.00 29.91 193 TRP A CA 1
ATOM 1403 C C . TRP A 1 193 ? 14.668 44.328 28.623 1.00 30.03 193 TRP A C 1
ATOM 1404 O O . TRP A 1 193 ? 14.898 45.227 29.456 1.00 31.27 193 TRP A O 1
ATOM 1415 N N . LYS A 1 194 ? 14.412 43.068 28.953 1.00 30.09 194 LYS A N 1
ATOM 1416 C CA . LYS A 1 194 ? 14.541 42.565 30.316 1.00 30.07 194 LYS A CA 1
ATOM 1417 C C . LYS A 1 194 ? 15.993 42.133 30.460 1.00 30.03 194 LYS A C 1
ATOM 1418 O O . LYS A 1 194 ? 16.425 41.142 29.835 1.00 29.26 194 LYS A O 1
ATOM 1424 N N . GLN A 1 195 ? 16.747 42.933 31.212 1.00 28.42 195 GLN A N 1
ATOM 1425 C CA . GLN A 1 195 ? 18.189 42.817 31.260 1.00 28.86 195 GLN A CA 1
ATOM 1426 C C . GLN A 1 195 ? 18.585 41.395 31.706 1.00 28.94 195 GLN A C 1
ATOM 1427 O O . GLN A 1 195 ? 18.048 40.851 32.672 1.00 29.89 195 GLN A O 1
ATOM 1433 N N . GLY A 1 196 ? 19.500 40.791 30.956 1.00 28.90 196 GLY A N 1
ATOM 1434 C CA . GLY A 1 196 ? 19.973 39.454 31.227 1.00 29.12 196 GLY A CA 1
ATOM 1435 C C . GLY A 1 196 ? 19.047 38.329 30.780 1.00 29.47 196 GLY A C 1
ATOM 1436 O O . GLY A 1 196 ? 19.342 37.152 31.012 1.00 30.37 196 GLY A O 1
ATOM 1437 N N . GLN A 1 197 ? 17.923 38.656 30.141 1.00 29.31 197 GLN A N 1
ATOM 1438 C CA . GLN A 1 197 ? 16.938 37.636 29.816 1.00 29.53 197 GLN A CA 1
ATOM 1439 C C . GLN A 1 197 ? 16.542 37.682 28.352 1.00 28.57 197 GLN A C 1
ATOM 1440 O O . GLN A 1 197 ? 16.650 36.674 27.666 1.00 27.53 197 GLN A O 1
ATOM 1446 N N . TYR A 1 198 ? 16.013 38.816 27.906 1.00 28.66 198 TYR A N 1
ATOM 1447 C CA . TYR A 1 198 ? 15.546 38.904 26.509 1.00 29.53 198 TYR A CA 1
ATOM 1448 C C . TYR A 1 198 ? 15.283 40.317 26.032 1.00 30.20 198 TYR A C 1
ATOM 1449 O O . TYR A 1 198 ? 15.056 41.215 26.795 1.00 30.16 198 TYR A O 1
ATOM 1458 N N . ILE A 1 199 ? 15.285 40.453 24.716 1.00 29.71 199 ILE A N 1
ATOM 1459 C CA . ILE A 1 199 ? 14.828 41.649 24.024 1.00 31.00 199 ILE A CA 1
ATOM 1460 C C . ILE A 1 199 ? 13.662 41.194 23.150 1.00 31.17 199 ILE A C 1
ATOM 1461 O O . ILE A 1 199 ? 13.820 40.281 22.330 1.00 31.79 199 ILE A O 1
ATOM 1466 N N . LYS A 1 200 ? 12.519 41.843 23.306 1.00 31.38 200 LYS A N 1
ATOM 1467 C CA . LYS A 1 200 ? 11.321 41.531 22.524 1.00 31.37 200 LYS A CA 1
ATOM 1468 C C . LYS A 1 200 ? 11.020 42.661 21.558 1.00 29.86 200 LYS A C 1
ATOM 1469 O O . LYS A 1 200 ? 10.997 43.830 21.939 1.00 29.63 200 LYS A O 1
ATOM 1475 N N . LEU A 1 201 ? 10.859 42.303 20.284 1.00 30.30 201 LEU A N 1
ATOM 1476 C CA . LEU A 1 201 ? 10.477 43.222 19.215 1.00 30.24 201 LEU A CA 1
ATOM 1477 C C . LEU A 1 201 ? 9.174 42.773 18.542 1.00 29.96 201 LEU A C 1
ATOM 1478 O O . LEU A 1 201 ? 8.880 41.572 18.496 1.00 30.22 201 LEU A O 1
ATOM 1483 N N . GLU A 1 202 ? 8.414 43.741 18.021 1.00 30.17 202 GLU A N 1
ATOM 1484 C CA . GLU A 1 202 ? 7.083 43.510 17.418 1.00 30.43 202 GLU A CA 1
ATOM 1485 C C . GLU A 1 202 ? 7.147 43.975 15.981 1.00 29.58 202 GLU A C 1
ATOM 1486 O O . GLU A 1 202 ? 7.837 44.956 15.669 1.00 29.24 202 GLU A O 1
ATOM 1492 N N . ALA A 1 203 ? 6.396 43.307 15.116 1.00 28.85 203 ALA A N 1
ATOM 1493 C CA . ALA A 1 203 ? 6.334 43.682 13.715 1.00 28.67 203 ALA A CA 1
ATOM 1494 C C . ALA A 1 203 ? 5.912 45.110 13.579 1.00 27.93 203 ALA A C 1
ATOM 1495 O O . ALA A 1 203 ? 4.949 45.536 14.212 1.00 28.91 203 ALA A O 1
ATOM 1497 N N . ASN A 1 204 ? 6.643 45.850 12.746 1.00 27.33 204 ASN A N 1
ATOM 1498 C CA . ASN A 1 204 ? 6.281 47.194 12.368 1.00 27.42 204 ASN A CA 1
ATOM 1499 C C . ASN A 1 204 ? 5.233 47.169 11.258 1.00 27.49 204 ASN A C 1
ATOM 1500 O O . ASN A 1 204 ? 5.576 46.901 10.089 1.00 28.24 204 ASN A O 1
ATOM 1505 N N . ASP A 1 205 ? 3.984 47.481 11.602 1.00 28.15 205 ASP A N 1
ATOM 1506 C CA . ASP A 1 205 ? 2.880 47.446 10.646 1.00 28.16 205 ASP A CA 1
ATOM 1507 C C . ASP A 1 205 ? 3.056 48.439 9.485 1.00 28.74 205 ASP A C 1
ATOM 1508 O O . ASP A 1 205 ? 2.409 48.294 8.422 1.00 28.91 205 ASP A O 1
ATOM 1513 N N . ASP A 1 206 ? 3.863 49.470 9.696 1.00 28.92 206 ASP A N 1
ATOM 1514 C CA . ASP A 1 206 ? 4.064 50.522 8.674 1.00 28.99 206 ASP A CA 1
ATOM 1515 C C . ASP A 1 206 ? 5.420 50.426 7.991 1.00 29.55 206 ASP A C 1
ATOM 1516 O O . ASP A 1 206 ? 5.881 51.403 7.416 1.00 30.61 206 ASP A O 1
ATOM 1521 N N . TYR A 1 207 ? 6.065 49.269 8.046 1.00 28.37 207 TYR A N 1
ATOM 1522 C CA . TYR A 1 207 ? 7.373 49.134 7.440 1.00 29.06 207 TYR A CA 1
ATOM 1523 C C . TYR A 1 207 ? 7.282 49.395 5.941 1.00 29.68 207 TYR A C 1
ATOM 1524 O O . TYR A 1 207 ? 6.362 48.922 5.258 1.00 29.88 207 TYR A O 1
ATOM 1533 N N . PHE A 1 208 ? 8.280 50.118 5.426 1.00 30.32 208 PHE A N 1
ATOM 1534 C CA . PHE A 1 208 ? 8.215 50.582 4.031 1.00 30.91 208 PHE A CA 1
ATOM 1535 C C . PHE A 1 208 ? 8.152 49.511 2.948 1.00 30.88 208 PHE A C 1
ATOM 1536 O O . PHE A 1 208 ? 7.649 49.793 1.858 1.00 31.60 208 PHE A O 1
ATOM 1544 N N . GLU A 1 209 ? 8.629 48.297 3.223 1.00 30.55 209 GLU A N 1
ATOM 1545 C CA . GLU A 1 209 ? 8.543 47.200 2.258 1.00 31.52 209 GLU A CA 1
ATOM 1546 C C . GLU A 1 209 ? 7.374 46.270 2.552 1.00 31.50 209 GLU A C 1
ATOM 1547 O O . GLU A 1 209 ? 7.198 45.258 1.877 1.00 33.62 209 GLU A O 1
ATOM 1553 N N . GLY A 1 210 ? 6.551 46.631 3.524 1.00 29.88 210 GLY A N 1
ATOM 1554 C CA . GLY A 1 210 ? 5.434 45.814 3.970 1.00 29.16 210 GLY A CA 1
ATOM 1555 C C . GLY A 1 210 ? 5.748 45.213 5.328 1.00 28.17 210 GLY A C 1
ATOM 1556 O O . GLY A 1 210 ? 6.889 44.878 5.644 1.00 27.73 210 GLY A O 1
ATOM 1557 N N . ARG A 1 211 ? 4.714 45.057 6.144 1.00 28.50 211 ARG A N 1
ATOM 1558 C CA . ARG A 1 211 ? 4.873 44.441 7.440 1.00 28.22 211 ARG A CA 1
ATOM 1559 C C . ARG A 1 211 ? 5.565 43.070 7.372 1.00 28.25 211 ARG A C 1
ATOM 1560 O O . ARG A 1 211 ? 5.261 42.272 6.474 1.00 29.19 211 ARG A O 1
ATOM 1568 N N . PRO A 1 212 ? 6.440 42.780 8.352 1.00 28.12 212 PRO A N 1
ATOM 1569 C CA . PRO A 1 212 ? 6.870 41.387 8.517 1.00 28.39 212 PRO A CA 1
ATOM 1570 C C . PRO A 1 212 ? 5.722 40.416 8.574 1.00 28.15 212 PRO A C 1
ATOM 1571 O O . PRO A 1 212 ? 4.631 40.773 9.022 1.00 28.00 212 PRO A O 1
ATOM 1575 N N . TYR A 1 213 ? 5.976 39.178 8.164 1.00 27.89 213 TYR A N 1
ATOM 1576 C CA . TYR A 1 213 ? 4.988 38.117 8.373 1.00 27.73 213 TYR A CA 1
ATOM 1577 C C . TYR A 1 213 ? 4.926 37.705 9.849 1.00 27.35 213 TYR A C 1
ATOM 1578 O O . TYR A 1 213 ? 3.830 37.520 10.405 1.00 27.48 213 TYR A O 1
ATOM 1587 N N . LEU A 1 214 ? 6.094 37.559 10.467 1.00 27.58 214 LEU A N 1
ATOM 1588 C CA . LEU A 1 214 ? 6.190 37.211 11.881 1.00 27.82 214 LEU A CA 1
ATOM 1589 C C . LEU A 1 214 ? 5.654 38.344 12.737 1.00 27.98 214 LEU A C 1
ATOM 1590 O O . LEU A 1 214 ? 5.904 39.505 12.450 1.00 29.34 214 LEU A O 1
ATOM 1595 N N . ASP A 1 215 ? 4.886 38.004 13.774 1.00 27.59 215 ASP A N 1
ATOM 1596 C CA . ASP A 1 215 ? 4.291 38.992 14.659 1.00 28.08 215 ASP A CA 1
ATOM 1597 C C . ASP A 1 215 ? 5.307 39.577 15.635 1.00 27.66 215 ASP A C 1
ATOM 1598 O O . ASP A 1 215 ? 5.280 40.787 15.900 1.00 27.95 215 ASP A O 1
ATOM 1603 N N . THR A 1 216 ? 6.158 38.709 16.183 1.00 27.90 216 THR A N 1
ATOM 1604 C CA . THR A 1 216 ? 7.209 39.112 17.096 1.00 28.19 216 THR A CA 1
ATOM 1605 C C . THR A 1 216 ? 8.502 38.335 16.893 1.00 28.01 216 THR A C 1
ATOM 1606 O O . THR A 1 216 ? 8.500 37.226 16.382 1.00 27.77 216 THR A O 1
ATOM 1610 N N . VAL A 1 217 ? 9.604 38.962 17.273 1.00 28.26 217 VAL A N 1
ATOM 1611 C CA . VAL A 1 217 ? 10.893 38.308 17.376 1.00 29.20 217 VAL A CA 1
ATOM 1612 C C . VAL A 1 217 ? 11.460 38.577 18.760 1.00 29.41 217 VAL A C 1
ATOM 1613 O O . VAL A 1 217 ? 11.550 39.713 19.187 1.00 30.56 217 VAL A O 1
ATOM 1617 N N . THR A 1 218 ? 11.830 37.512 19.449 1.00 29.55 218 THR A N 1
ATOM 1618 C CA . THR A 1 218 ? 12.412 37.618 20.768 1.00 30.00 218 THR A CA 1
ATOM 1619 C C . THR A 1 218 ? 13.849 37.116 20.721 1.00 30.36 218 THR A C 1
ATOM 1620 O O . THR A 1 218 ? 14.108 36.047 20.224 1.00 31.39 218 THR A O 1
ATOM 1624 N N . TYR A 1 219 ? 14.768 37.919 21.231 1.00 30.00 219 TYR A N 1
ATOM 1625 C CA . TYR A 1 219 ? 16.180 37.583 21.256 1.00 28.68 219 TYR A CA 1
ATOM 1626 C C . TYR A 1 219 ? 16.471 37.201 22.692 1.00 28.73 219 TYR A C 1
ATOM 1627 O O . TYR A 1 219 ? 16.576 38.047 23.538 1.00 29.66 219 TYR A O 1
ATOM 1636 N N . LYS A 1 220 ? 16.576 35.906 22.928 1.00 28.80 220 LYS A N 1
ATOM 1637 C CA . LYS A 1 220 ? 16.618 35.378 24.273 1.00 28.96 220 LYS A CA 1
ATOM 1638 C C . LYS A 1 220 ? 18.050 35.089 24.668 1.00 29.74 220 LYS A C 1
ATOM 1639 O O . LYS A 1 220 ? 18.724 34.324 24.018 1.00 29.55 220 LYS A O 1
ATOM 1645 N N . VAL A 1 221 ? 18.496 35.717 25.744 1.00 29.88 221 VAL A N 1
ATOM 1646 C CA . VAL A 1 221 ? 19.877 35.608 26.149 1.00 30.24 221 VAL A CA 1
ATOM 1647 C C . VAL A 1 221 ? 20.092 34.387 27.028 1.00 29.71 221 VAL A C 1
ATOM 1648 O O . VAL A 1 221 ? 19.524 34.277 28.103 1.00 29.10 221 VAL A O 1
ATOM 1652 N N . ILE A 1 222 ? 20.916 33.473 26.543 1.00 28.56 222 ILE A N 1
ATOM 1653 C CA . ILE A 1 222 ? 21.196 32.238 27.233 1.00 28.91 222 ILE A CA 1
ATOM 1654 C C . ILE A 1 222 ? 22.707 32.001 27.195 1.00 28.76 222 ILE A C 1
ATOM 1655 O O . ILE A 1 222 ? 23.193 31.348 26.288 1.00 29.93 222 ILE A O 1
ATOM 1660 N N . PRO A 1 223 ? 23.470 32.521 28.165 1.00 29.50 223 PRO A N 1
ATOM 1661 C CA . PRO A 1 223 ? 24.945 32.412 28.066 1.00 29.04 223 PRO A CA 1
ATOM 1662 C C . PRO A 1 223 ? 25.494 31.069 28.533 1.00 28.79 223 PRO A C 1
ATOM 1663 O O . PRO A 1 223 ? 26.240 30.979 29.525 1.00 27.43 223 PRO A O 1
ATOM 1667 N N . ASP A 1 224 ? 25.050 30.029 27.832 1.00 28.85 224 ASP A N 1
ATOM 1668 C CA . ASP A 1 224 ? 25.363 28.653 28.074 1.00 30.48 224 ASP A CA 1
ATOM 1669 C C . ASP A 1 224 ? 24.825 27.859 26.898 1.00 31.45 224 ASP A C 1
ATOM 1670 O O . ASP A 1 224 ? 23.622 27.642 26.784 1.00 31.27 224 ASP A O 1
ATOM 1675 N N . ALA A 1 225 ? 25.714 27.454 25.995 1.00 32.11 225 ALA A N 1
ATOM 1676 C CA . ALA A 1 225 ? 25.309 26.814 24.748 1.00 32.41 225 ALA A CA 1
ATOM 1677 C C . ALA A 1 225 ? 24.534 25.521 25.025 1.00 33.06 225 ALA A C 1
ATOM 1678 O O . ALA A 1 225 ? 23.604 25.205 24.293 1.00 33.57 225 ALA A O 1
ATOM 1680 N N . ASN A 1 226 ? 24.899 24.799 26.075 1.00 33.07 226 ASN A N 1
ATOM 1681 C CA . ASN A 1 226 ? 24.225 23.534 26.391 1.00 33.50 226 ASN A CA 1
ATOM 1682 C C . ASN A 1 226 ? 22.787 23.792 26.831 1.00 33.42 226 ASN A C 1
ATOM 1683 O O . ASN A 1 226 ? 21.872 23.059 26.451 1.00 33.41 226 ASN A O 1
ATOM 1688 N N . ALA A 1 227 ? 22.595 24.844 27.628 1.00 32.36 227 ALA A N 1
ATOM 1689 C CA . ALA A 1 227 ? 21.261 25.232 28.063 1.00 31.71 227 ALA A CA 1
ATOM 1690 C C . ALA A 1 227 ? 20.402 25.661 26.890 1.00 30.70 227 ALA A C 1
ATOM 1691 O O . ALA A 1 227 ? 19.214 25.351 26.867 1.00 29.58 227 ALA A O 1
ATOM 1693 N N . ALA A 1 228 ? 20.992 26.354 25.908 1.00 30.25 228 ALA A N 1
ATOM 1694 C CA . ALA A 1 228 ? 20.262 26.816 24.750 1.00 30.67 228 ALA A CA 1
ATOM 1695 C C . ALA A 1 228 ? 19.842 25.627 23.918 1.00 30.74 228 ALA A C 1
ATOM 1696 O O . ALA A 1 228 ? 18.746 25.598 23.374 1.00 31.70 228 ALA A O 1
ATOM 1698 N N . GLU A 1 229 ? 20.725 24.654 23.778 1.00 30.48 229 GLU A N 1
ATOM 1699 C CA . GLU A 1 229 ? 20.372 23.413 23.065 1.00 31.23 229 GLU A CA 1
ATOM 1700 C C . GLU A 1 229 ? 19.215 22.677 23.737 1.00 31.00 229 GLU A C 1
ATOM 1701 O O . GLU A 1 229 ? 18.277 22.226 23.065 1.00 30.44 229 GLU A O 1
ATOM 1707 N N . ALA A 1 230 ? 19.259 22.585 25.057 1.00 30.30 230 ALA A N 1
ATOM 1708 C CA . ALA A 1 230 ? 18.136 22.024 25.813 1.00 30.07 230 ALA A CA 1
ATOM 1709 C C . ALA A 1 230 ? 16.827 22.796 25.606 1.00 29.83 230 ALA A C 1
ATOM 1710 O O . ALA A 1 230 ? 15.761 22.185 25.518 1.00 29.55 230 ALA A O 1
ATOM 1712 N N . GLN A 1 231 ? 16.891 24.127 25.551 1.00 28.98 231 GLN A N 1
ATOM 1713 C CA . GLN A 1 231 ? 15.684 24.930 25.311 1.00 29.29 231 GLN A CA 1
ATOM 1714 C C . GLN A 1 231 ? 15.130 24.725 23.920 1.00 29.51 231 GLN A C 1
ATOM 1715 O O . GLN A 1 231 ? 13.923 24.733 23.729 1.00 29.98 231 GLN A O 1
ATOM 1721 N N . LEU A 1 232 ? 16.028 24.578 22.948 1.00 29.94 232 LEU A N 1
ATOM 1722 C CA . LEU A 1 232 ? 15.656 24.260 21.580 1.00 30.46 232 LEU A CA 1
ATOM 1723 C C . LEU A 1 232 ? 14.886 22.938 21.494 1.00 30.92 232 LEU A C 1
ATOM 1724 O O . LEU A 1 232 ? 13.839 22.853 20.842 1.00 30.64 232 LEU A O 1
ATOM 1729 N N . GLN A 1 233 ? 15.402 21.910 22.159 1.00 31.52 233 GLN A N 1
ATOM 1730 C CA . GLN A 1 233 ? 14.710 20.618 22.262 1.00 32.31 233 GLN A CA 1
ATOM 1731 C C . GLN A 1 233 ? 13.300 20.768 22.839 1.00 32.67 233 GLN A C 1
ATOM 1732 O O . GLN A 1 233 ? 12.361 20.123 22.378 1.00 33.43 233 GLN A O 1
ATOM 1738 N N . ALA A 1 234 ? 13.167 21.616 23.853 1.00 32.70 234 ALA A N 1
ATOM 1739 C CA . ALA A 1 234 ? 11.903 21.775 24.577 1.00 32.98 234 ALA A CA 1
ATOM 1740 C C . ALA A 1 234 ? 10.924 22.682 23.855 1.00 32.96 234 ALA A C 1
ATOM 1741 O O . ALA A 1 234 ? 9.753 22.715 24.207 1.00 34.17 234 ALA A O 1
ATOM 1743 N N . GLY A 1 235 ? 11.373 23.432 22.866 1.00 32.66 235 GLY A N 1
ATOM 1744 C CA . GLY A 1 235 ? 10.516 24.406 22.204 1.00 32.86 235 GLY A CA 1
ATOM 1745 C C . GLY A 1 235 ? 10.446 25.762 22.859 1.00 32.55 235 GLY A C 1
ATOM 1746 O O . GLY A 1 235 ? 9.646 26.598 22.461 1.00 34.24 235 GLY A O 1
ATOM 1747 N N . ASP A 1 236 ? 11.321 26.019 23.821 1.00 32.64 236 ASP A N 1
ATOM 1748 C CA . ASP A 1 236 ? 11.387 27.316 24.482 1.00 32.75 236 ASP A CA 1
ATOM 1749 C C . ASP A 1 236 ? 12.107 28.372 23.623 1.00 31.99 236 ASP A C 1
ATOM 1750 O O . ASP A 1 236 ? 11.883 29.562 23.791 1.00 31.94 236 ASP A O 1
ATOM 1755 N N . ILE A 1 237 ? 12.997 27.917 22.735 1.00 30.41 237 ILE A N 1
ATOM 1756 C CA . ILE A 1 237 ? 13.479 28.726 21.626 1.00 29.97 237 ILE A CA 1
ATOM 1757 C C . ILE A 1 237 ? 13.244 27.906 20.368 1.00 29.23 237 ILE A C 1
ATOM 1758 O O . ILE A 1 237 ? 13.110 26.675 20.429 1.00 28.12 237 ILE A O 1
ATOM 1763 N N . ASN A 1 238 ? 13.205 28.594 19.227 1.00 28.90 238 ASN A N 1
ATOM 1764 C CA . ASN A 1 238 ? 12.969 27.913 17.966 1.00 29.35 238 ASN A CA 1
ATOM 1765 C C . ASN A 1 238 ? 13.901 28.326 16.850 1.00 29.46 238 ASN A C 1
ATOM 1766 O O . ASN A 1 238 ? 13.687 27.917 15.692 1.00 28.92 238 ASN A O 1
ATOM 1771 N N . PHE A 1 239 ? 14.958 29.080 17.167 1.00 29.49 239 PHE A N 1
ATOM 1772 C CA . PHE A 1 239 ? 15.977 29.454 16.182 1.00 29.14 239 PHE A CA 1
ATOM 1773 C C . PHE A 1 239 ? 17.311 29.589 16.910 1.00 29.92 239 PHE A C 1
ATOM 1774 O O . PHE A 1 239 ? 17.395 30.308 17.917 1.00 28.72 239 PHE A O 1
ATOM 1782 N N . PHE A 1 240 ? 18.341 28.881 16.439 1.00 29.74 240 PHE A N 1
ATOM 1783 C CA . PHE A 1 240 ? 19.608 28.826 17.175 1.00 29.71 240 PHE A CA 1
ATOM 1784 C C . PHE A 1 240 ? 20.723 28.309 16.285 1.00 29.99 240 PHE A C 1
ATOM 1785 O O . PHE A 1 240 ? 20.501 27.397 15.494 1.00 29.27 240 PHE A O 1
ATOM 1793 N N . ASN A 1 241 ? 21.937 28.858 16.469 1.00 30.32 241 ASN A N 1
ATOM 1794 C CA . ASN A 1 241 ? 23.161 28.354 15.846 1.00 30.37 241 ASN A CA 1
ATOM 1795 C C . ASN A 1 241 ? 23.725 27.236 16.698 1.00 30.79 241 ASN A C 1
ATOM 1796 O O . ASN A 1 241 ? 24.402 27.481 17.710 1.00 30.12 241 ASN A O 1
ATOM 1801 N N . VAL A 1 242 ? 23.404 26.012 16.329 1.00 29.56 242 VAL A N 1
ATOM 1802 C CA . VAL A 1 242 ? 23.783 24.842 17.100 1.00 30.53 242 VAL A CA 1
ATOM 1803 C C . VAL A 1 242 ? 25.272 24.551 16.968 1.00 30.95 242 VAL A C 1
ATOM 1804 O O . VAL A 1 242 ? 25.780 24.423 15.847 1.00 30.08 242 VAL A O 1
ATOM 1808 N N . PRO A 1 243 ? 25.979 24.379 18.093 1.00 31.86 243 PRO A N 1
ATOM 1809 C CA . PRO A 1 243 ? 27.383 23.938 18.002 1.00 31.54 243 PRO A CA 1
ATOM 1810 C C . PRO A 1 243 ? 27.534 22.643 17.213 1.00 31.57 243 PRO A C 1
ATOM 1811 O O . PRO A 1 243 ? 26.706 21.746 17.334 1.00 31.15 243 PRO A O 1
ATOM 1815 N N . ALA A 1 244 ? 28.613 22.513 16.447 1.00 32.23 244 ALA A N 1
ATOM 1816 C CA . ALA A 1 244 ? 28.808 21.306 15.619 1.00 32.63 244 ALA A CA 1
ATOM 1817 C C . ALA A 1 244 ? 28.756 19.996 16.393 1.00 33.37 244 ALA A C 1
ATOM 1818 O O . ALA A 1 244 ? 28.252 18.986 15.890 1.00 34.32 244 ALA A O 1
ATOM 1820 N N . THR A 1 245 ? 29.291 19.997 17.614 1.00 33.29 245 THR A N 1
ATOM 1821 C CA . THR A 1 245 ? 29.311 18.812 18.440 1.00 33.87 245 THR A CA 1
ATOM 1822 C C . THR A 1 245 ? 27.905 18.337 18.815 1.00 33.40 245 THR A C 1
ATOM 1823 O O . THR A 1 245 ? 27.719 17.166 19.121 1.00 33.93 245 THR A O 1
ATOM 1827 N N . ASP A 1 246 ? 26.922 19.239 18.758 1.00 33.00 246 ASP A N 1
ATOM 1828 C CA . ASP A 1 246 ? 25.534 18.901 19.072 1.00 33.23 246 ASP A CA 1
ATOM 1829 C C . ASP A 1 246 ? 24.653 18.657 17.833 1.00 32.72 246 ASP A C 1
ATOM 1830 O O . ASP A 1 246 ? 23.439 18.505 17.970 1.00 32.59 246 ASP A O 1
ATOM 1835 N N . TYR A 1 247 ? 25.247 18.631 16.637 1.00 31.79 247 TYR A N 1
ATOM 1836 C CA . TYR A 1 247 ? 24.468 18.483 15.408 1.00 31.99 247 TYR A CA 1
ATOM 1837 C C . TYR A 1 247 ? 23.606 17.211 15.402 1.00 31.90 247 TYR A C 1
ATOM 1838 O O . TYR A 1 247 ? 22.411 17.268 15.111 1.00 30.21 247 TYR A O 1
ATOM 1847 N N . LYS A 1 248 ? 24.217 16.072 15.693 1.00 31.68 248 LYS A N 1
ATOM 1848 C CA . LYS A 1 248 ? 23.506 14.804 15.600 1.00 33.45 248 LYS A CA 1
ATOM 1849 C C . LYS A 1 248 ? 22.410 14.696 16.651 1.00 33.27 248 LYS A C 1
ATOM 1850 O O . LYS A 1 248 ? 21.402 14.035 16.426 1.00 34.18 248 LYS A O 1
ATOM 1856 N N . THR A 1 249 ? 22.602 15.366 17.778 1.00 33.26 249 THR A N 1
ATOM 1857 C CA . THR A 1 249 ? 21.560 15.471 18.788 1.00 33.39 249 THR A CA 1
ATOM 1858 C C . THR A 1 249 ? 20.389 16.316 18.260 1.00 32.45 249 THR A C 1
ATOM 1859 O O . THR A 1 249 ? 19.225 15.871 18.248 1.00 32.52 249 THR A O 1
ATOM 1863 N N . ALA A 1 250 ? 20.703 17.518 17.798 1.00 31.93 250 ALA A N 1
ATOM 1864 C CA . ALA A 1 250 ? 19.676 18.484 17.424 1.00 31.86 250 ALA A CA 1
ATOM 1865 C C . ALA A 1 250 ? 18.901 18.101 16.174 1.00 32.20 250 ALA A C 1
ATOM 1866 O O . ALA A 1 250 ? 17.734 18.458 16.036 1.00 31.84 250 ALA A O 1
ATOM 1868 N N . GLU A 1 251 ? 19.529 17.385 15.258 1.00 32.66 251 GLU A N 1
ATOM 1869 C CA . GLU A 1 251 ? 18.841 17.013 14.037 1.00 33.58 251 GLU A CA 1
ATOM 1870 C C . GLU A 1 251 ? 17.666 16.071 14.310 1.00 34.25 251 GLU A C 1
ATOM 1871 O O . GLU A 1 251 ? 16.797 15.940 13.461 1.00 35.36 251 GLU A O 1
ATOM 1877 N N . LYS A 1 252 ? 17.638 15.439 15.485 1.00 33.72 252 LYS A N 1
ATOM 1878 C CA . LYS A 1 252 ? 16.534 14.582 15.900 1.00 34.69 252 LYS A CA 1
ATOM 1879 C C . LYS A 1 252 ? 15.386 15.327 16.585 1.00 34.13 252 LYS A C 1
ATOM 1880 O O . LYS A 1 252 ? 14.325 14.735 16.814 1.00 33.61 252 LYS A O 1
ATOM 1886 N N . PHE A 1 253 ? 15.590 16.596 16.927 1.00 33.83 253 PHE A N 1
ATOM 1887 C CA . PHE A 1 253 ? 14.591 17.360 17.681 1.00 34.50 253 PHE A CA 1
ATOM 1888 C C . PHE A 1 253 ? 13.348 17.558 16.839 1.00 35.27 253 PHE A C 1
ATOM 1889 O O . PHE A 1 253 ? 13.412 17.675 15.614 1.00 35.91 253 PHE A O 1
ATOM 1897 N N . ASN A 1 254 ? 12.212 17.662 17.513 1.00 36.53 254 ASN A N 1
ATOM 1898 C CA . ASN A 1 254 ? 10.949 17.765 16.801 1.00 36.83 254 ASN A CA 1
ATOM 1899 C C . ASN A 1 254 ? 10.738 19.163 16.251 1.00 36.37 254 ASN A C 1
ATOM 1900 O O . ASN A 1 254 ? 11.113 20.163 16.880 1.00 37.10 254 ASN A O 1
ATOM 1905 N N . ASN A 1 255 ? 10.129 19.203 15.074 1.00 36.27 255 ASN A N 1
ATOM 1906 C CA . ASN A 1 255 ? 9.608 20.421 14.481 1.00 36.01 255 ASN A CA 1
ATOM 1907 C C . ASN A 1 255 ? 10.718 21.367 13.981 1.00 35.08 255 ASN A C 1
ATOM 1908 O O . ASN A 1 255 ? 10.487 22.558 13.880 1.00 35.58 255 ASN A O 1
ATOM 1913 N N . LEU A 1 256 ? 11.901 20.829 13.660 1.00 34.13 256 LEU A N 1
ATOM 1914 C CA . LEU A 1 256 ? 13.056 21.670 13.265 1.00 33.33 256 LEU A CA 1
ATOM 1915 C C . LEU A 1 256 ? 13.813 21.133 12.063 1.00 31.67 256 LEU A C 1
ATOM 1916 O O . LEU A 1 256 ? 13.809 19.945 11.797 1.00 32.86 256 LEU A O 1
ATOM 1921 N N . LYS A 1 257 ? 14.472 22.042 11.343 1.00 30.13 257 LYS A N 1
ATOM 1922 C CA . LYS A 1 257 ? 15.404 21.723 10.279 1.00 29.31 257 LYS A CA 1
ATOM 1923 C C . LYS A 1 257 ? 16.670 22.557 10.498 1.00 28.36 257 LYS A C 1
ATOM 1924 O O . LYS A 1 257 ? 16.620 23.574 11.165 1.00 27.83 257 LYS A O 1
ATOM 1930 N N . ILE A 1 258 ? 17.795 22.110 9.943 1.00 28.45 258 ILE A N 1
ATOM 1931 C CA . ILE A 1 258 ? 19.082 22.775 10.171 1.00 28.08 258 ILE A CA 1
ATOM 1932 C C . ILE A 1 258 ? 19.710 23.104 8.852 1.00 27.35 258 ILE A C 1
ATOM 1933 O O . ILE A 1 258 ? 19.858 22.215 8.031 1.00 27.51 258 ILE A O 1
ATOM 1938 N N . VAL A 1 259 ? 20.067 24.374 8.681 1.00 26.91 259 VAL A N 1
ATOM 1939 C CA . VAL A 1 259 ? 20.755 24.837 7.472 1.00 27.35 259 VAL A CA 1
ATOM 1940 C C . VAL A 1 259 ? 22.211 25.126 7.847 1.00 28.67 259 VAL A C 1
ATOM 1941 O O . VAL A 1 259 ? 22.448 25.928 8.737 1.00 28.50 259 VAL A O 1
ATOM 1945 N N . THR A 1 260 ? 23.148 24.545 7.102 1.00 27.67 260 THR A N 1
ATOM 1946 C CA . THR A 1 260 ? 24.577 24.580 7.430 1.00 28.39 260 THR A CA 1
ATOM 1947 C C . THR A 1 260 ? 25.411 25.147 6.261 1.00 28.11 260 THR A C 1
ATOM 1948 O O . THR A 1 260 ? 25.219 24.733 5.104 1.00 27.38 260 THR A O 1
ATOM 1952 N N . ASP A 1 261 ? 26.319 26.071 6.578 1.00 27.85 261 ASP A N 1
ATOM 1953 C CA . ASP A 1 261 ? 27.306 26.576 5.617 1.00 28.21 261 ASP A CA 1
ATOM 1954 C C . ASP A 1 261 ? 28.402 27.345 6.327 1.00 27.75 261 ASP A C 1
ATOM 1955 O O . ASP A 1 261 ? 28.343 27.563 7.555 1.00 26.07 261 ASP A O 1
ATOM 1960 N N . LEU A 1 262 ? 29.446 27.693 5.587 1.00 28.40 262 LEU A N 1
ATOM 1961 C CA . LEU A 1 262 ? 30.563 28.466 6.116 1.00 27.94 262 LEU A CA 1
ATOM 1962 C C . LEU A 1 262 ? 30.111 29.849 6.566 1.00 28.04 262 LEU A C 1
ATOM 1963 O O . LEU A 1 262 ? 29.312 30.480 5.900 1.00 27.90 262 LEU A O 1
ATOM 1968 N N . ALA A 1 263 ? 30.565 30.257 7.760 1.00 27.19 263 ALA A N 1
ATOM 1969 C CA . ALA A 1 263 ? 30.361 31.632 8.272 1.00 27.69 263 ALA A CA 1
ATOM 1970 C C . ALA A 1 263 ? 31.399 32.611 7.735 1.00 28.34 263 ALA A C 1
ATOM 1971 O O . ALA A 1 263 ? 32.531 32.215 7.420 1.00 29.33 263 ALA A O 1
ATOM 1973 N N . LEU A 1 264 ? 31.022 33.888 7.593 1.00 29.28 264 LEU A N 1
ATOM 1974 C CA . LEU A 1 264 ? 31.984 34.923 7.172 1.00 29.45 264 LEU A CA 1
ATOM 1975 C C . LEU A 1 264 ? 32.760 35.415 8.405 1.00 30.66 264 LEU A C 1
ATOM 1976 O O . LEU A 1 264 ? 32.514 36.490 8.929 1.00 29.79 264 LEU A O 1
ATOM 1981 N N . SER A 1 265 ? 33.696 34.599 8.859 1.00 30.29 265 SER A N 1
ATOM 1982 C CA . SER A 1 265 ? 34.248 34.754 10.201 1.00 30.72 265 SER A CA 1
ATOM 1983 C C . SER A 1 265 ? 35.543 33.976 10.297 1.00 29.93 265 SER A C 1
ATOM 1984 O O . SER A 1 265 ? 35.807 33.055 9.499 1.00 29.83 265 SER A O 1
ATOM 1988 N N . TYR A 1 266 ? 36.353 34.341 11.297 1.00 29.98 266 TYR A N 1
ATOM 1989 C CA . TYR A 1 266 ? 37.379 33.420 11.793 1.00 29.35 266 TYR A CA 1
ATOM 1990 C C . TYR A 1 266 ? 37.488 33.616 13.303 1.00 29.88 266 TYR A C 1
ATOM 1991 O O . TYR A 1 266 ? 37.132 34.679 13.825 1.00 30.45 266 TYR A O 1
ATOM 2000 N N . VAL A 1 267 ? 38.010 32.584 13.949 1.00 28.43 267 VAL A N 1
ATOM 2001 C CA . VAL A 1 267 ? 38.262 32.580 15.397 1.00 28.45 267 VAL A CA 1
ATOM 2002 C C . VAL A 1 267 ? 39.780 32.573 15.545 1.00 28.11 267 VAL A C 1
ATOM 2003 O O . VAL A 1 267 ? 40.490 31.968 14.731 1.00 29.35 267 VAL A O 1
ATOM 2007 N N . TYR A 1 268 ? 40.266 33.241 16.584 1.00 28.60 268 TYR A N 1
ATOM 2008 C CA . TYR A 1 268 ? 41.679 33.528 16.734 1.00 27.89 268 TYR A CA 1
ATOM 2009 C C . TYR A 1 268 ? 42.023 33.693 18.205 1.00 28.99 268 TYR A C 1
ATOM 2010 O O . TYR A 1 268 ? 41.163 33.828 19.033 1.00 28.67 268 TYR A O 1
ATOM 2019 N N . ILE A 1 269 ? 43.313 33.671 18.500 1.00 29.16 269 ILE A N 1
ATOM 2020 C CA . ILE A 1 269 ? 43.818 34.177 19.758 1.00 29.63 269 ILE A CA 1
ATOM 2021 C C . ILE A 1 269 ? 44.479 35.510 19.535 1.00 29.84 269 ILE A C 1
ATOM 2022 O O . ILE A 1 269 ? 45.397 35.619 18.750 1.00 29.46 269 ILE A O 1
ATOM 2027 N N . GLY A 1 270 ? 43.989 36.513 20.240 1.00 31.01 270 GLY A N 1
ATOM 2028 C CA . GLY A 1 270 ? 44.592 37.823 20.210 1.00 30.60 270 GLY A CA 1
ATOM 2029 C C . GLY A 1 270 ? 45.631 37.992 21.296 1.00 30.71 270 GLY A C 1
ATOM 2030 O O . GLY A 1 270 ? 45.315 37.888 22.458 1.00 30.93 270 GLY A O 1
ATOM 2031 N N . TRP A 1 271 ? 46.862 38.273 20.888 1.00 29.75 271 TRP A N 1
ATOM 2032 C CA . TRP A 1 271 ? 47.968 38.466 21.816 1.00 29.76 271 TRP A CA 1
ATOM 2033 C C . TRP A 1 271 ? 48.203 39.964 22.040 1.00 30.10 271 TRP A C 1
ATOM 2034 O O . TRP A 1 271 ? 48.644 40.651 21.149 1.00 30.44 271 TRP A O 1
ATOM 2045 N N . ASN A 1 272 ? 47.880 40.458 23.229 1.00 30.51 272 ASN A N 1
ATOM 2046 C CA . ASN A 1 272 ? 47.943 41.897 23.484 1.00 30.61 272 ASN A CA 1
ATOM 2047 C C . ASN A 1 272 ? 49.384 42.365 23.606 1.00 30.38 272 ASN A C 1
ATOM 2048 O O . ASN A 1 272 ? 50.061 42.021 24.560 1.00 29.56 272 ASN A O 1
ATOM 2053 N N . GLU A 1 273 ? 49.853 43.137 22.622 1.00 30.35 273 GLU A N 1
ATOM 2054 C CA . GLU A 1 273 ? 51.255 43.613 22.598 1.00 31.52 273 GLU A CA 1
ATOM 2055 C C . GLU A 1 273 ? 51.539 44.760 23.595 1.00 32.06 273 GLU A C 1
ATOM 2056 O O . GLU A 1 273 ? 52.689 45.197 23.740 1.00 32.49 273 GLU A O 1
ATOM 2062 N N . LYS A 1 274 ? 50.519 45.212 24.320 1.00 33.15 274 LYS A N 1
ATOM 2063 C CA . LYS A 1 274 ? 50.732 46.028 25.517 1.00 34.80 274 LYS A CA 1
ATOM 2064 C C . LYS A 1 274 ? 51.436 45.194 26.574 1.00 34.68 274 LYS A C 1
ATOM 2065 O O . LYS A 1 274 ? 52.195 45.726 27.387 1.00 34.85 274 LYS A O 1
ATOM 2071 N N . ASN A 1 275 ? 51.175 43.890 26.571 1.00 34.26 275 ASN A N 1
ATOM 2072 C CA . ASN A 1 275 ? 51.834 42.960 27.491 1.00 34.34 275 ASN A CA 1
ATOM 2073 C C . ASN A 1 275 ? 53.219 42.595 26.971 1.00 34.47 275 ASN A C 1
ATOM 2074 O O . ASN A 1 275 ? 53.358 42.095 25.862 1.00 34.03 275 ASN A O 1
ATOM 2079 N N . GLU A 1 276 ? 54.230 42.855 27.801 1.00 34.62 276 GLU A N 1
ATOM 2080 C CA . GLU A 1 276 ? 55.630 42.550 27.520 1.00 35.27 276 GLU A CA 1
ATOM 2081 C C . GLU A 1 276 ? 55.835 41.166 26.904 1.00 34.24 276 GLU A C 1
ATOM 2082 O O . GLU A 1 276 ? 56.718 40.976 26.063 1.00 33.18 276 GLU A O 1
ATOM 2088 N N . LEU A 1 277 ? 55.038 40.195 27.356 1.00 33.53 277 LEU A N 1
ATOM 2089 C CA . LEU A 1 277 ? 55.192 38.810 26.925 1.00 32.79 277 LEU A CA 1
ATOM 2090 C C . LEU A 1 277 ? 55.001 38.651 25.431 1.00 32.26 277 LEU A C 1
ATOM 2091 O O . LEU A 1 277 ? 55.578 37.743 24.828 1.00 31.98 277 LEU A O 1
ATOM 2096 N N . PHE A 1 278 ? 54.193 39.524 24.841 1.00 31.49 278 PHE A N 1
ATOM 2097 C CA . PHE A 1 278 ? 53.753 39.328 23.465 1.00 31.83 278 PHE A CA 1
ATOM 2098 C C . PHE A 1 278 ? 54.275 40.375 22.500 1.00 31.90 278 PHE A C 1
ATOM 2099 O O . PHE A 1 278 ? 53.833 40.421 21.380 1.00 31.94 278 PHE A O 1
ATOM 2107 N N . LYS A 1 279 ? 55.252 41.174 22.914 1.00 32.67 279 LYS A N 1
ATOM 2108 C CA . LYS A 1 279 ? 55.792 42.193 22.032 1.00 33.70 279 LYS A CA 1
ATOM 2109 C C . LYS A 1 279 ? 56.714 41.645 20.924 1.00 34.13 279 LYS A C 1
ATOM 2110 O O . LYS A 1 279 ? 56.760 42.199 19.822 1.00 34.89 279 LYS A O 1
ATOM 2116 N N . ASP A 1 280 ? 57.443 40.566 21.223 1.00 34.49 280 ASP A N 1
ATOM 2117 C CA . ASP A 1 280 ? 58.415 39.978 20.293 1.00 34.12 280 ASP A CA 1
ATOM 2118 C C . ASP A 1 280 ? 57.704 39.092 19.282 1.00 33.52 280 ASP A C 1
ATOM 2119 O O . ASP A 1 280 ? 57.027 38.131 19.654 1.00 32.91 280 ASP A O 1
ATOM 2124 N N . LYS A 1 281 ? 57.862 39.415 18.003 1.00 33.41 281 LYS A N 1
ATOM 2125 C CA . LYS A 1 281 ? 57.321 38.602 16.916 1.00 33.35 281 LYS A CA 1
ATOM 2126 C C . LYS A 1 281 ? 57.715 37.130 17.043 1.00 33.01 281 LYS A C 1
ATOM 2127 O O . LYS A 1 281 ? 56.901 36.248 16.785 1.00 31.74 281 LYS A O 1
ATOM 2133 N N . LYS A 1 282 ? 58.972 36.864 17.405 1.00 32.63 282 LYS A N 1
ATOM 2134 C CA . LYS A 1 282 ? 59.445 35.477 17.469 1.00 32.75 282 LYS A CA 1
ATOM 2135 C C . LYS A 1 282 ? 58.719 34.674 18.552 1.00 32.15 282 LYS A C 1
ATOM 2136 O O . LYS A 1 282 ? 58.432 33.485 18.363 1.00 32.17 282 LYS A O 1
ATOM 2142 N N . VAL A 1 283 ? 58.390 35.334 19.661 1.00 31.28 283 VAL A N 1
ATOM 2143 C CA . VAL A 1 283 ? 57.592 34.709 20.721 1.00 30.83 283 VAL A CA 1
ATOM 2144 C C . VAL A 1 283 ? 56.184 34.373 20.207 1.00 30.44 283 VAL A C 1
ATOM 2145 O O . VAL A 1 283 ? 55.713 33.252 20.401 1.00 30.20 283 VAL A O 1
ATOM 2149 N N . ARG A 1 284 ? 55.522 35.330 19.556 1.00 31.06 284 ARG A N 1
ATOM 2150 C CA . ARG A 1 284 ? 54.199 35.074 18.980 1.00 30.48 284 ARG A CA 1
ATOM 2151 C C . ARG A 1 284 ? 54.222 33.924 17.975 1.00 30.57 284 ARG A C 1
ATOM 2152 O O . ARG A 1 284 ? 53.349 33.061 17.996 1.00 30.33 284 ARG A O 1
ATOM 2160 N N . GLN A 1 285 ? 55.250 33.881 17.131 1.00 30.36 285 GLN A N 1
ATOM 2161 C CA . GLN A 1 285 ? 55.421 32.766 16.199 1.00 30.44 285 GLN A CA 1
ATOM 2162 C C . GLN A 1 285 ? 55.604 31.433 16.933 1.00 30.59 285 GLN A C 1
ATOM 2163 O O . GLN A 1 285 ? 55.103 30.399 16.498 1.00 30.00 285 GLN A O 1
ATOM 2169 N N . ALA A 1 286 ? 56.341 31.472 18.035 1.00 30.31 286 ALA A N 1
ATOM 2170 C CA . ALA A 1 286 ? 56.567 30.290 18.869 1.00 30.37 286 ALA A CA 1
ATOM 2171 C C . ALA A 1 286 ? 55.267 29.779 19.493 1.00 30.77 286 ALA A C 1
ATOM 2172 O O . ALA A 1 286 ? 55.044 28.566 19.577 1.00 31.22 286 ALA A O 1
ATOM 2174 N N . LEU A 1 287 ? 54.416 30.693 19.947 1.00 30.50 287 LEU A N 1
ATOM 2175 C CA . LEU A 1 287 ? 53.144 30.315 20.562 1.00 30.60 287 LEU A CA 1
ATOM 2176 C C . LEU A 1 287 ? 52.258 29.599 19.556 1.00 30.79 287 LEU A C 1
ATOM 2177 O O . LEU A 1 287 ? 51.655 28.570 19.856 1.00 32.15 287 LEU A O 1
ATOM 2182 N N . THR A 1 288 ? 52.204 30.112 18.339 1.00 30.30 288 THR A N 1
ATOM 2183 C CA . THR A 1 288 ? 51.456 29.430 17.307 1.00 29.90 288 THR A CA 1
ATOM 2184 C C . THR A 1 288 ? 52.043 28.044 17.042 1.00 29.65 288 THR A C 1
ATOM 2185 O O . THR A 1 288 ? 51.317 27.049 16.924 1.00 29.96 288 THR A O 1
ATOM 2189 N N . THR A 1 289 ? 53.365 27.979 16.965 1.00 29.20 289 THR A N 1
ATOM 2190 C CA . THR A 1 289 ? 54.053 26.725 16.651 1.00 29.12 289 THR A CA 1
ATOM 2191 C C . THR A 1 289 ? 53.832 25.686 17.746 1.00 28.77 289 THR A C 1
ATOM 2192 O O . THR A 1 289 ? 53.893 24.485 17.491 1.00 28.46 289 THR A O 1
ATOM 2196 N N . ALA A 1 290 ? 53.581 26.154 18.966 1.00 29.56 290 ALA A N 1
ATOM 2197 C CA . ALA A 1 290 ? 53.356 25.263 20.114 1.00 29.55 290 ALA A CA 1
ATOM 2198 C C . ALA A 1 290 ? 51.943 24.684 20.159 1.00 29.75 290 ALA A C 1
ATOM 2199 O O . ALA A 1 290 ? 51.674 23.790 20.965 1.00 29.65 290 ALA A O 1
ATOM 2201 N N . LEU A 1 291 ? 51.047 25.220 19.337 1.00 30.38 291 LEU A N 1
ATOM 2202 C CA . LEU A 1 291 ? 49.643 24.831 19.379 1.00 30.53 291 LEU A CA 1
ATOM 2203 C C . LEU A 1 291 ? 49.266 23.899 18.236 1.00 30.53 291 LEU A C 1
ATOM 2204 O O . LEU A 1 291 ? 49.462 24.206 17.055 1.00 30.51 291 LEU A O 1
ATOM 2209 N N . ASP A 1 292 ? 48.703 22.757 18.609 1.00 30.84 292 ASP A N 1
ATOM 2210 C CA . ASP A 1 292 ? 48.291 21.739 17.666 1.00 30.86 292 ASP A CA 1
ATOM 2211 C C . ASP A 1 292 ? 46.899 22.109 17.175 1.00 31.00 292 ASP A C 1
ATOM 2212 O O . ASP A 1 292 ? 45.886 21.581 17.649 1.00 30.46 292 ASP A O 1
ATOM 2217 N N . ARG A 1 293 ? 46.846 23.041 16.236 1.00 30.94 293 ARG A N 1
ATOM 2218 C CA . ARG A 1 293 ? 45.564 23.579 15.782 1.00 31.70 293 ARG A CA 1
ATOM 2219 C C . ARG A 1 293 ? 44.682 22.538 15.069 1.00 31.60 293 ARG A C 1
ATOM 2220 O O . ARG A 1 293 ? 43.460 22.580 15.157 1.00 31.27 293 ARG A O 1
ATOM 2228 N N . GLU A 1 294 ? 45.294 21.563 14.405 1.00 32.71 294 GLU A N 1
ATOM 2229 C CA . GLU A 1 294 ? 44.507 20.487 13.788 1.00 33.60 294 GLU A CA 1
ATOM 2230 C C . GLU A 1 294 ? 43.823 19.639 14.862 1.00 33.93 294 GLU A C 1
ATOM 2231 O O . GLU A 1 294 ? 42.655 19.263 14.733 1.00 33.98 294 GLU A O 1
ATOM 2237 N N . SER A 1 295 ? 44.550 19.339 15.937 1.00 34.12 295 SER A N 1
ATOM 2238 C CA . SER A 1 295 ? 43.967 18.602 17.051 1.00 34.81 295 SER A CA 1
ATOM 2239 C C . SER A 1 295 ? 42.850 19.402 17.728 1.00 34.70 295 SER A C 1
ATOM 2240 O O . SER A 1 295 ? 41.845 18.840 18.151 1.00 33.90 295 SER A O 1
ATOM 2244 N N . ILE A 1 296 ? 43.030 20.716 17.841 1.00 35.14 296 ILE A N 1
ATOM 2245 C CA . ILE A 1 296 ? 41.976 21.585 18.385 1.00 36.04 296 ILE A CA 1
ATOM 2246 C C . ILE A 1 296 ? 40.683 21.416 17.590 1.00 36.39 296 ILE A C 1
ATOM 2247 O O . ILE A 1 296 ? 39.622 21.174 18.161 1.00 35.99 296 ILE A O 1
ATOM 2252 N N . VAL A 1 297 ? 40.770 21.537 16.279 1.00 37.24 297 VAL A N 1
ATOM 2253 C CA . VAL A 1 297 ? 39.612 21.359 15.413 1.00 37.91 297 VAL A CA 1
ATOM 2254 C C . VAL A 1 297 ? 39.022 19.947 15.542 1.00 38.79 297 VAL A C 1
ATOM 2255 O O . VAL A 1 297 ? 37.806 19.792 15.633 1.00 39.18 297 VAL A O 1
ATOM 2259 N N . SER A 1 298 ? 39.871 18.919 15.555 1.00 39.48 298 SER A N 1
ATOM 2260 C CA . SER A 1 298 ? 39.395 17.537 15.686 1.00 40.32 298 SER A CA 1
ATOM 2261 C C . SER A 1 298 ? 38.705 17.297 17.016 1.00 41.36 298 SER A C 1
ATOM 2262 O O . SER A 1 298 ? 37.663 16.645 17.087 1.00 42.71 298 SER A O 1
ATOM 2265 N N . GLN A 1 299 ? 39.294 17.844 18.067 1.00 42.04 299 GLN A N 1
ATOM 2266 C CA . GLN A 1 299 ? 38.908 17.581 19.440 1.00 41.90 299 GLN A CA 1
ATOM 2267 C C . GLN A 1 299 ? 37.679 18.411 19.754 1.00 41.86 299 GLN A C 1
ATOM 2268 O O . GLN A 1 299 ? 36.610 17.865 20.013 1.00 42.62 299 GLN A O 1
ATOM 2274 N N . VAL A 1 300 ? 37.804 19.722 19.633 1.00 40.30 300 VAL A N 1
ATOM 2275 C CA . VAL A 1 300 ? 36.795 20.638 20.101 1.00 39.67 300 VAL A CA 1
ATOM 2276 C C . VAL A 1 300 ? 35.610 20.838 19.135 1.00 38.99 300 VAL A C 1
ATOM 2277 O O . VAL A 1 300 ? 34.484 21.068 19.588 1.00 40.10 300 VAL A O 1
ATOM 2281 N N . LEU A 1 301 ? 35.861 20.783 17.821 1.00 37.26 301 LEU A N 1
ATOM 2282 C CA . LEU A 1 301 ? 34.816 20.990 16.794 1.00 36.12 301 LEU A CA 1
ATOM 2283 C C . LEU A 1 301 ? 34.349 19.657 16.162 1.00 34.72 301 LEU A C 1
ATOM 2284 O O . LEU A 1 301 ? 33.528 19.648 15.239 1.00 32.76 301 LEU A O 1
ATOM 2289 N N . ASP A 1 302 ? 34.856 18.534 16.665 1.00 33.82 302 ASP A N 1
ATOM 2290 C CA . ASP A 1 302 ? 34.576 17.231 16.069 1.00 34.31 302 ASP A CA 1
ATOM 2291 C C . ASP A 1 302 ? 34.865 17.237 14.560 1.00 32.62 302 ASP A C 1
ATOM 2292 O O . ASP A 1 302 ? 34.155 16.632 13.768 1.00 31.76 302 ASP A O 1
ATOM 2297 N N . GLY A 1 303 ? 35.929 17.930 14.187 1.00 32.11 303 GLY A N 1
ATOM 2298 C CA . GLY A 1 303 ? 36.374 17.972 12.812 1.00 32.06 303 GLY A CA 1
ATOM 2299 C C . GLY A 1 303 ? 35.579 18.873 11.892 1.00 31.91 303 GLY A C 1
ATOM 2300 O O . GLY A 1 303 ? 35.807 18.895 10.692 1.00 32.16 303 GLY A O 1
ATOM 2301 N N . ASP A 1 304 ? 34.681 19.681 12.453 1.00 30.62 304 ASP A N 1
ATOM 2302 C CA . ASP A 1 304 ? 33.765 20.507 11.672 1.00 31.01 304 ASP A CA 1
ATOM 2303 C C . ASP A 1 304 ? 34.251 21.942 11.630 1.00 31.74 304 ASP A C 1
ATOM 2304 O O . ASP A 1 304 ? 33.956 22.726 12.518 1.00 33.06 304 ASP A O 1
ATOM 2309 N N . GLY A 1 305 ? 35.015 22.272 10.591 1.00 32.11 305 GLY A N 1
ATOM 2310 C CA . GLY A 1 305 ? 35.716 23.538 10.513 1.00 31.63 305 GLY A CA 1
ATOM 2311 C C . GLY A 1 305 ? 37.125 23.266 10.006 1.00 31.61 305 GLY A C 1
ATOM 2312 O O . GLY A 1 305 ? 37.616 22.166 10.084 1.00 32.79 305 GLY A O 1
ATOM 2313 N N . GLU A 1 306 ? 37.775 24.290 9.469 1.00 31.73 306 GLU A N 1
ATOM 2314 C CA . GLU A 1 306 ? 39.124 24.163 8.948 1.00 30.31 306 GLU A CA 1
ATOM 2315 C C . GLU A 1 306 ? 40.069 25.138 9.651 1.00 29.55 306 GLU A C 1
ATOM 2316 O O . GLU A 1 306 ? 39.685 26.260 9.969 1.00 29.15 306 GLU A O 1
ATOM 2322 N N . VAL A 1 307 ? 41.321 24.715 9.838 1.00 29.39 307 VAL A N 1
ATOM 2323 C CA . VAL A 1 307 ? 42.311 25.588 10.431 1.00 29.43 307 VAL A CA 1
ATOM 2324 C C . VAL A 1 307 ? 42.515 26.799 9.518 1.00 28.94 307 VAL A C 1
ATOM 2325 O O . VAL A 1 307 ? 42.574 26.651 8.296 1.00 28.67 307 VAL A O 1
ATOM 2329 N N . ALA A 1 308 ? 42.674 27.964 10.132 1.00 29.53 308 ALA A N 1
ATOM 2330 C CA . ALA A 1 308 ? 42.848 29.251 9.454 1.00 29.32 308 ALA A CA 1
ATOM 2331 C C . ALA A 1 308 ? 44.322 29.678 9.470 1.00 30.22 308 ALA A C 1
ATOM 2332 O O . ALA A 1 308 ? 44.978 29.614 10.507 1.00 31.14 308 ALA A O 1
ATOM 2334 N N . TYR A 1 309 ? 44.835 30.113 8.311 1.00 30.61 309 TYR A N 1
ATOM 2335 C CA . TYR A 1 309 ? 46.183 30.655 8.220 1.00 31.26 309 TYR A CA 1
ATOM 2336 C C . TYR A 1 309 ? 46.234 32.096 7.700 1.00 32.72 309 TYR A C 1
ATOM 2337 O O . TYR A 1 309 ? 47.318 32.698 7.680 1.00 32.06 309 TYR A O 1
ATOM 2346 N N . ILE A 1 310 ? 45.078 32.618 7.272 1.00 32.89 310 ILE A N 1
ATOM 2347 C CA . ILE A 1 310 ? 44.946 33.926 6.632 1.00 33.29 310 ILE A CA 1
ATOM 2348 C C . ILE A 1 310 ? 43.840 34.733 7.330 1.00 32.29 310 ILE A C 1
ATOM 2349 O O . ILE A 1 310 ? 42.794 34.174 7.668 1.00 30.46 310 ILE A O 1
ATOM 2354 N N . PRO A 1 311 ? 44.053 36.059 7.533 1.00 32.70 311 PRO A N 1
ATOM 2355 C CA . PRO A 1 311 ? 43.039 36.912 8.171 1.00 33.08 311 PRO A CA 1
ATOM 2356 C C . PRO A 1 311 ? 41.895 37.306 7.228 1.00 33.36 311 PRO A C 1
ATOM 2357 O O . PRO A 1 311 ? 41.520 38.482 7.126 1.00 34.82 311 PRO A O 1
ATOM 2361 N N . GLU A 1 312 ? 41.326 36.325 6.548 1.00 31.85 312 GLU A N 1
ATOM 2362 C CA . GLU A 1 312 ? 40.211 36.583 5.631 1.00 31.21 312 GLU A CA 1
ATOM 2363 C C . GLU A 1 312 ? 39.445 35.287 5.451 1.00 30.25 312 GLU A C 1
ATOM 2364 O O . GLU A 1 312 ? 39.994 34.206 5.600 1.00 30.52 312 GLU A O 1
ATOM 2370 N N . SER A 1 313 ? 38.160 35.400 5.165 1.00 29.90 313 SER A N 1
ATOM 2371 C CA . SER A 1 313 ? 37.320 34.228 4.990 1.00 29.22 313 SER A CA 1
ATOM 2372 C C . SER A 1 313 ? 37.484 33.674 3.577 1.00 28.47 313 SER A C 1
ATOM 2373 O O . SER A 1 313 ? 37.551 34.444 2.602 1.00 27.85 313 SER A O 1
ATOM 2376 N N . PRO A 1 314 ? 37.516 32.330 3.439 1.00 27.94 314 PRO A N 1
ATOM 2377 C CA . PRO A 1 314 ? 37.447 31.707 2.100 1.00 27.75 314 PRO A CA 1
ATOM 2378 C C . PRO A 1 314 ? 36.265 32.142 1.240 1.00 28.34 314 PRO A C 1
ATOM 2379 O O . PRO A 1 314 ? 36.323 31.958 0.029 1.00 26.37 314 PRO A O 1
ATOM 2383 N N . LEU A 1 315 ? 35.232 32.733 1.826 1.00 28.35 315 LEU A N 1
ATOM 2384 C CA . LEU A 1 315 ? 34.097 33.245 1.073 1.00 28.74 315 LEU A CA 1
ATOM 2385 C C . LEU A 1 315 ? 34.436 34.519 0.294 1.00 28.91 315 LEU A C 1
ATOM 2386 O O . LEU A 1 315 ? 33.715 34.901 -0.626 1.00 30.77 315 LEU A O 1
ATOM 2391 N N . SER A 1 316 ? 35.499 35.202 0.694 1.00 28.37 316 SER A N 1
ATOM 2392 C CA . SER A 1 316 ? 35.807 36.497 0.139 1.00 28.95 316 SER A CA 1
ATOM 2393 C C . SER A 1 316 ? 36.409 36.362 -1.251 1.00 28.69 316 SER A C 1
ATOM 2394 O O . SER A 1 316 ? 37.290 35.519 -1.494 1.00 28.63 316 SER A O 1
ATOM 2397 N N . TRP A 1 317 ? 36.009 37.260 -2.147 1.00 29.48 317 TRP A N 1
ATOM 2398 C CA . TRP A 1 317 ? 36.645 37.339 -3.458 1.00 29.01 317 TRP A CA 1
ATOM 2399 C C . TRP A 1 317 ? 38.120 37.706 -3.332 1.00 29.11 317 TRP A C 1
ATOM 2400 O O . TRP A 1 317 ? 38.886 37.509 -4.270 1.00 28.45 317 TRP A O 1
ATOM 2411 N N . ASN A 1 318 ? 38.526 38.247 -2.191 1.00 29.24 318 ASN A N 1
ATOM 2412 C CA . ASN A 1 318 ? 39.914 38.650 -2.006 1.00 29.50 318 ASN A CA 1
ATOM 2413 C C . ASN A 1 318 ? 40.775 37.569 -1.369 1.00 30.09 318 ASN A C 1
ATOM 2414 O O . ASN A 1 318 ? 41.965 37.782 -1.132 1.00 31.56 318 ASN A O 1
ATOM 2419 N N . TYR A 1 319 ? 40.176 36.430 -1.042 1.00 30.19 319 TYR A N 1
ATOM 2420 C CA . TYR A 1 319 ? 40.908 35.379 -0.371 1.00 30.44 319 TYR A CA 1
ATOM 2421 C C . TYR A 1 319 ? 41.929 34.868 -1.366 1.00 30.67 319 TYR A C 1
ATOM 2422 O O . TYR A 1 319 ? 41.572 34.569 -2.513 1.00 30.83 319 TYR A O 1
ATOM 2431 N N . PRO A 1 320 ? 43.205 34.801 -0.955 1.00 29.82 320 PRO A N 1
ATOM 2432 C CA . PRO A 1 320 ? 44.280 34.480 -1.880 1.00 30.35 320 PRO A CA 1
ATOM 2433 C C . PRO A 1 320 ? 44.323 32.994 -2.185 1.00 30.40 320 PRO A C 1
ATOM 2434 O O . PRO A 1 320 ? 44.679 32.202 -1.323 1.00 31.54 320 PRO A O 1
ATOM 2438 N N . LYS A 1 321 ? 43.963 32.638 -3.407 1.00 31.84 321 LYS A N 1
ATOM 2439 C CA . LYS A 1 321 ? 43.844 31.248 -3.821 1.00 32.16 321 LYS A CA 1
ATOM 2440 C C . LYS A 1 321 ? 45.194 30.515 -3.906 1.00 32.78 321 LYS A C 1
ATOM 2441 O O . LYS A 1 321 ? 45.280 29.319 -3.610 1.00 32.60 321 LYS A O 1
ATOM 2447 N N . ASP A 1 322 ? 46.243 31.243 -4.282 1.00 33.19 322 ASP A N 1
ATOM 2448 C CA . ASP A 1 322 ? 47.526 30.640 -4.662 1.00 33.40 322 ASP A CA 1
ATOM 2449 C C . ASP A 1 322 ? 48.723 31.269 -3.939 1.00 33.48 322 ASP A C 1
ATOM 2450 O O . ASP A 1 322 ? 49.783 31.471 -4.539 1.00 34.03 322 ASP A O 1
ATOM 2455 N N . ILE A 1 323 ? 48.552 31.553 -2.651 1.00 33.21 323 ILE A N 1
ATOM 2456 C CA . ILE A 1 323 ? 49.579 32.196 -1.831 1.00 32.88 323 ILE A CA 1
ATOM 2457 C C . ILE A 1 323 ? 50.205 31.174 -0.865 1.00 32.89 323 ILE A C 1
ATOM 2458 O O . ILE A 1 323 ? 49.500 30.366 -0.249 1.00 32.45 323 ILE A O 1
ATOM 2463 N N . ASP A 1 324 ? 51.526 31.195 -0.737 1.00 32.55 324 ASP A N 1
ATOM 2464 C CA . ASP A 1 324 ? 52.182 30.384 0.283 1.00 32.58 324 ASP A CA 1
ATOM 2465 C C . ASP A 1 324 ? 52.595 31.292 1.431 1.00 31.63 324 ASP A C 1
ATOM 2466 O O . ASP A 1 324 ? 53.595 31.972 1.377 1.00 32.04 324 ASP A O 1
ATOM 2471 N N . VAL A 1 325 ? 51.793 31.304 2.472 1.00 31.18 325 VAL A N 1
ATOM 2472 C CA . VAL A 1 325 ? 52.031 32.136 3.631 1.00 30.74 325 VAL A CA 1
ATOM 2473 C C . VAL A 1 325 ? 52.735 31.251 4.674 1.00 30.03 325 VAL A C 1
ATOM 2474 O O . VAL A 1 325 ? 52.572 30.038 4.635 1.00 29.79 325 VAL A O 1
ATOM 2478 N N . PRO A 1 326 ? 53.548 31.841 5.577 1.00 29.34 326 PRO A N 1
ATOM 2479 C CA . PRO A 1 326 ? 54.074 31.000 6.652 1.00 29.44 326 PRO A CA 1
ATOM 2480 C C . PRO A 1 326 ? 52.939 30.487 7.530 1.00 29.02 326 PRO A C 1
ATOM 2481 O O . PRO A 1 326 ? 52.090 31.261 7.952 1.00 28.49 326 PRO A O 1
ATOM 2485 N N . LYS A 1 327 ? 52.950 29.190 7.803 1.00 29.28 327 LYS A N 1
ATOM 2486 C CA . LYS A 1 327 ? 51.867 28.543 8.535 1.00 29.39 327 LYS A CA 1
ATOM 2487 C C . LYS A 1 327 ? 52.158 28.284 10.004 1.00 29.53 327 LYS A C 1
ATOM 2488 O O . LYS A 1 327 ? 51.210 28.163 10.775 1.00 28.75 327 LYS A O 1
ATOM 2494 N N . PHE A 1 328 ? 53.441 28.189 10.383 1.00 28.62 328 PHE A N 1
ATOM 2495 C CA . PHE A 1 328 ? 53.828 27.885 11.772 1.00 29.34 328 PHE A CA 1
ATOM 2496 C C . PHE A 1 328 ? 53.123 26.616 12.269 1.00 29.63 328 PHE A C 1
ATOM 2497 O O . PHE A 1 328 ? 52.520 26.585 13.349 1.00 30.58 328 PHE A O 1
ATOM 2505 N N . GLU A 1 329 ? 53.198 25.580 11.440 1.00 30.46 329 GLU A N 1
ATOM 2506 C CA . GLU A 1 329 ? 52.639 24.273 11.751 1.00 30.61 329 GLU A CA 1
ATOM 2507 C C . GLU A 1 329 ? 53.206 23.722 13.065 1.00 30.03 329 GLU A C 1
ATOM 2508 O O . GLU A 1 329 ? 54.356 23.970 13.433 1.00 29.10 329 GLU A O 1
ATOM 2514 N N . TYR A 1 330 ? 52.368 22.968 13.765 1.00 29.66 330 TYR A N 1
ATOM 2515 C CA . TYR A 1 330 ? 52.668 22.493 15.106 1.00 29.32 330 TYR A CA 1
ATOM 2516 C C . TYR A 1 330 ? 53.974 21.732 15.148 1.00 29.02 330 TYR A C 1
ATOM 2517 O O . TYR A 1 330 ? 54.202 20.803 14.370 1.00 28.87 330 TYR A O 1
ATOM 2526 N N . ASN A 1 331 ? 54.833 22.136 16.071 1.00 29.15 331 ASN A N 1
ATOM 2527 C CA . ASN A 1 331 ? 56.122 21.470 16.277 1.00 29.33 331 ASN A CA 1
ATOM 2528 C C . ASN A 1 331 ? 56.610 21.865 17.657 1.00 29.54 331 ASN A C 1
ATOM 2529 O O . ASN A 1 331 ? 57.162 22.949 17.825 1.00 29.16 331 ASN A O 1
ATOM 2534 N N . GLU A 1 332 ? 56.370 21.011 18.649 1.00 30.67 332 GLU A N 1
ATOM 2535 C CA . GLU A 1 332 ? 56.646 21.354 20.043 1.00 31.07 332 GLU A CA 1
ATOM 2536 C C . GLU A 1 332 ? 58.131 21.670 20.306 1.00 31.37 332 GLU A C 1
ATOM 2537 O O . GLU A 1 332 ? 58.450 22.654 20.986 1.00 31.46 332 GLU A O 1
ATOM 2543 N N . LYS A 1 333 ? 59.035 20.858 19.771 1.00 31.81 333 LYS A N 1
ATOM 2544 C CA . LYS A 1 333 ? 60.466 21.102 20.031 1.00 32.06 333 LYS A CA 1
ATOM 2545 C C . LYS A 1 333 ? 60.974 22.371 19.327 1.00 31.31 333 LYS A C 1
ATOM 2546 O O . LYS A 1 333 ? 61.822 23.077 19.859 1.00 30.96 333 LYS A O 1
ATOM 2552 N N . LYS A 1 334 ? 60.422 22.689 18.165 1.00 30.69 334 LYS A N 1
ATOM 2553 C CA . LYS A 1 334 ? 60.772 23.933 17.509 1.00 30.59 334 LYS A CA 1
ATOM 2554 C C . LYS A 1 334 ? 60.307 25.131 18.331 1.00 30.28 334 LYS A C 1
ATOM 2555 O O . LYS A 1 334 ? 61.032 26.110 18.432 1.00 30.50 334 LYS A O 1
ATOM 2561 N N . ALA A 1 335 ? 59.090 25.080 18.887 1.00 29.77 335 ALA A N 1
ATOM 2562 C CA . ALA A 1 335 ? 58.612 26.173 19.738 1.00 29.76 335 ALA A CA 1
ATOM 2563 C C . ALA A 1 335 ? 59.527 26.416 20.939 1.00 29.43 335 ALA A C 1
ATOM 2564 O O . ALA A 1 335 ? 59.797 27.556 21.298 1.00 29.58 335 ALA A O 1
ATOM 2566 N N . LYS A 1 336 ? 59.969 25.328 21.564 1.00 29.95 336 LYS A N 1
ATOM 2567 C CA . LYS A 1 336 ? 60.912 25.380 22.688 1.00 30.22 336 LYS A CA 1
ATOM 2568 C C . LYS A 1 336 ? 62.198 26.094 22.291 1.00 30.04 336 LYS A C 1
ATOM 2569 O O . LYS A 1 336 ? 62.701 26.953 23.026 1.00 29.74 336 LYS A O 1
ATOM 2575 N N . GLN A 1 337 ? 62.712 25.731 21.119 1.00 30.44 337 GLN A N 1
ATOM 2576 C CA . GLN A 1 337 ? 63.962 26.286 20.598 1.00 30.25 337 GLN A CA 1
ATOM 2577 C C . GLN A 1 337 ? 63.801 27.762 20.274 1.00 30.03 337 GLN A C 1
ATOM 2578 O O . GLN A 1 337 ? 64.640 28.578 20.620 1.00 28.94 337 GLN A O 1
ATOM 2584 N N . MET A 1 338 ? 62.694 28.103 19.619 1.00 29.74 338 MET A N 1
ATOM 2585 C CA . MET A 1 338 ? 62.394 29.495 19.290 1.00 29.94 338 MET A CA 1
ATOM 2586 C C . MET A 1 338 ? 62.311 30.367 20.540 1.00 29.61 338 MET A C 1
ATOM 2587 O O . MET A 1 338 ? 62.807 31.490 20.544 1.00 29.57 338 MET A O 1
ATOM 2592 N N . LEU A 1 339 ? 61.689 29.852 21.601 1.00 29.50 339 LEU A N 1
ATOM 2593 C CA . LEU A 1 339 ? 61.575 30.597 22.853 1.00 29.52 339 LEU A CA 1
ATOM 2594 C C . LEU A 1 339 ? 62.937 30.775 23.529 1.00 29.66 339 LEU A C 1
ATOM 2595 O O . LEU A 1 339 ? 63.218 31.835 24.089 1.00 29.46 339 LEU A O 1
ATOM 2600 N N . ALA A 1 340 ? 63.766 29.734 23.468 1.00 29.61 340 ALA A N 1
ATOM 2601 C CA . ALA A 1 340 ? 65.137 29.793 23.985 1.00 30.02 340 ALA A CA 1
ATOM 2602 C C . ALA A 1 340 ? 65.938 30.840 23.224 1.00 30.04 340 ALA A C 1
ATOM 2603 O O . ALA A 1 340 ? 66.607 31.679 23.831 1.00 29.87 340 ALA A O 1
ATOM 2605 N N . GLU A 1 341 ? 65.857 30.797 21.896 1.00 30.73 341 GLU A N 1
ATOM 2606 C CA . GLU A 1 341 ? 66.491 31.814 21.038 1.00 31.31 341 GLU A CA 1
ATOM 2607 C C . GLU A 1 341 ? 66.014 33.233 21.384 1.00 31.27 341 GLU A C 1
ATOM 2608 O O . GLU A 1 341 ? 66.794 34.182 21.309 1.00 31.14 341 GLU A O 1
ATOM 2614 N N . ALA A 1 342 ? 64.746 33.367 21.774 1.00 31.43 342 ALA A N 1
ATOM 2615 C CA . ALA A 1 342 ? 64.171 34.655 22.180 1.00 31.37 342 ALA A CA 1
ATOM 2616 C C . ALA A 1 342 ? 64.486 35.050 23.628 1.00 31.49 342 ALA A C 1
ATOM 2617 O O . ALA A 1 342 ? 63.976 36.059 24.113 1.00 31.31 342 ALA A O 1
ATOM 2619 N N . GLY A 1 343 ? 65.307 34.262 24.322 1.00 31.38 343 GLY A N 1
ATOM 2620 C CA . GLY A 1 343 ? 65.760 34.602 25.673 1.00 31.57 343 GLY A CA 1
ATOM 2621 C C . GLY A 1 343 ? 65.020 33.940 26.823 1.00 31.85 343 GLY A C 1
ATOM 2622 O O . GLY A 1 343 ? 65.338 34.191 27.985 1.00 31.86 343 GLY A O 1
ATOM 2623 N N . TRP A 1 344 ? 64.044 33.089 26.515 1.00 32.02 344 TRP A N 1
ATOM 2624 C CA . TRP A 1 344 ? 63.239 32.434 27.544 1.00 32.14 344 TRP A CA 1
ATOM 2625 C C . TRP A 1 344 ? 63.798 31.060 27.888 1.00 32.97 344 TRP A C 1
ATOM 2626 O O . TRP A 1 344 ? 63.997 30.222 27.007 1.00 34.37 344 TRP A O 1
ATOM 2637 N N . LYS A 1 345 ? 64.083 30.845 29.168 1.00 32.61 345 LYS A N 1
ATOM 2638 C CA . LYS A 1 345 ? 64.383 29.513 29.674 1.00 32.78 345 LYS A CA 1
ATOM 2639 C C . LYS A 1 345 ? 64.067 29.467 31.160 1.00 32.27 345 LYS A C 1
ATOM 2640 O O . LYS A 1 345 ? 64.087 30.491 31.832 1.00 32.27 345 LYS A O 1
ATOM 2646 N N . ASP A 1 346 ? 63.724 28.287 31.660 1.00 32.34 346 ASP A N 1
ATOM 2647 C CA . ASP A 1 346 ? 63.447 28.119 33.077 1.00 32.17 346 ASP A CA 1
ATOM 2648 C C . ASP A 1 346 ? 64.784 28.245 33.808 1.00 31.85 346 ASP A C 1
ATOM 2649 O O . ASP A 1 346 ? 65.693 27.458 33.564 1.00 31.88 346 ASP A O 1
ATOM 2654 N N . THR A 1 347 ? 64.896 29.245 34.680 1.00 31.57 347 THR A N 1
ATOM 2655 C CA . THR A 1 347 ? 66.133 29.490 35.428 1.00 31.78 347 THR A CA 1
ATOM 2656 C C . THR A 1 347 ? 65.953 29.307 36.928 1.00 31.78 347 THR A C 1
ATOM 2657 O O . THR A 1 347 ? 66.824 29.688 37.710 1.00 32.30 347 THR A O 1
ATOM 2661 N N . ASN A 1 348 ? 64.831 28.728 37.337 1.00 31.59 348 ASN A N 1
ATOM 2662 C CA . ASN A 1 348 ? 64.558 28.528 38.760 1.00 32.15 348 ASN A CA 1
ATOM 2663 C C . ASN A 1 348 ? 63.932 27.165 39.088 1.00 32.48 348 ASN A C 1
ATOM 2664 O O . ASN A 1 348 ? 63.408 26.957 40.206 1.00 32.93 348 ASN A O 1
ATOM 2669 N N . GLY A 1 349 ? 64.024 26.230 38.133 1.00 32.63 349 GLY A N 1
ATOM 2670 C CA . GLY A 1 349 ? 63.519 24.865 38.308 1.00 32.14 349 GLY A CA 1
ATOM 2671 C C . GLY A 1 349 ? 62.027 24.717 38.594 1.00 31.95 349 GLY A C 1
ATOM 2672 O O . GL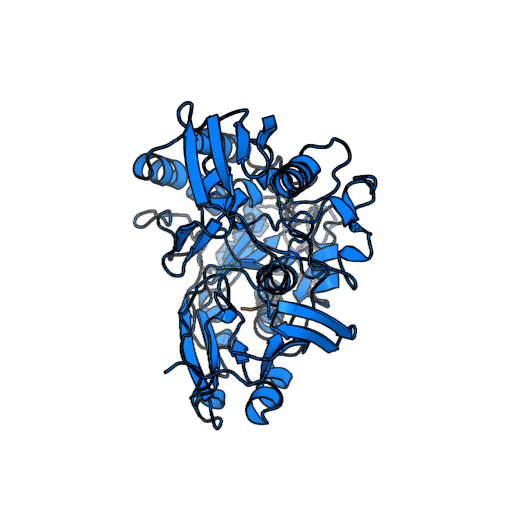Y A 1 349 ? 61.602 23.679 39.100 1.00 31.86 349 GLY A O 1
ATOM 2673 N N . ASP A 1 350 ? 61.218 25.723 38.257 1.00 31.77 350 ASP A N 1
ATOM 2674 C CA . ASP A 1 350 ? 59.788 25.671 38.594 1.00 31.44 350 ASP A CA 1
ATOM 2675 C C . ASP A 1 350 ? 58.923 25.148 37.442 1.00 31.37 350 ASP A C 1
ATOM 2676 O O . ASP A 1 350 ? 57.695 25.083 37.548 1.00 31.36 350 ASP A O 1
ATOM 2681 N N . GLY A 1 351 ? 59.570 24.797 36.334 1.00 31.06 351 GLY A N 1
ATOM 2682 C CA . GLY A 1 351 ? 58.882 24.286 35.167 1.00 30.56 351 GLY A CA 1
ATOM 2683 C C . GLY A 1 351 ? 58.328 25.362 34.253 1.00 30.06 351 GLY A C 1
ATOM 2684 O O . GLY A 1 351 ? 57.756 25.054 33.206 1.00 31.07 351 GLY A O 1
ATOM 2685 N N . ILE A 1 352 ? 58.471 26.632 34.612 1.00 29.28 352 ILE A N 1
ATOM 2686 C CA . ILE A 1 352 ? 57.944 27.671 33.734 1.00 29.27 352 ILE A CA 1
ATOM 2687 C C . ILE A 1 352 ? 59.011 28.663 33.306 1.00 28.56 352 ILE A C 1
ATOM 2688 O O . ILE A 1 352 ? 59.837 29.087 34.105 1.00 26.84 352 ILE A O 1
ATOM 2693 N N . LEU A 1 353 ? 58.985 29.048 32.039 1.00 27.75 353 LEU A N 1
ATOM 2694 C CA . LEU A 1 353 ? 60.054 29.849 31.455 1.00 28.23 353 LEU A CA 1
ATOM 2695 C C . LEU A 1 353 ? 60.210 31.198 32.132 1.00 28.35 353 LEU A C 1
ATOM 2696 O O . LEU A 1 353 ? 59.232 31.799 32.577 1.00 28.09 353 LEU A O 1
ATOM 2701 N N . ASP A 1 354 ? 61.444 31.693 32.117 1.00 28.33 354 ASP A N 1
ATOM 2702 C CA . ASP A 1 354 ? 61.863 32.859 32.876 1.00 28.86 354 ASP A CA 1
ATOM 2703 C C . ASP A 1 354 ? 62.687 33.765 31.926 1.00 28.96 354 ASP A C 1
ATOM 2704 O O . ASP A 1 354 ? 63.423 33.259 31.090 1.00 28.75 354 ASP A O 1
ATOM 2709 N N . LYS A 1 355 ? 62.529 35.086 32.029 1.00 29.42 355 LYS A N 1
ATOM 2710 C CA . LYS A 1 355 ? 63.349 36.049 31.308 1.00 30.12 355 LYS A CA 1
ATOM 2711 C C . LYS A 1 355 ? 63.365 37.388 32.036 1.00 30.40 355 LYS A C 1
ATOM 2712 O O . LYS A 1 355 ? 62.318 37.920 32.389 1.00 30.18 355 LYS A O 1
ATOM 2718 N N . ASP A 1 356 ? 64.567 37.915 32.256 1.00 31.22 356 ASP A N 1
ATOM 2719 C CA . ASP A 1 356 ? 64.767 39.228 32.878 1.00 31.95 356 ASP A CA 1
ATOM 2720 C C . ASP A 1 356 ? 63.918 39.412 34.140 1.00 32.14 356 ASP A C 1
ATOM 2721 O O . ASP A 1 356 ? 63.242 40.427 34.295 1.00 32.38 356 ASP A O 1
ATOM 2726 N N . GLY A 1 357 ? 63.949 38.413 35.023 1.00 32.30 357 GLY A N 1
ATOM 2727 C CA . GLY A 1 357 ? 63.199 38.446 36.282 1.00 32.23 357 GLY A CA 1
ATOM 2728 C C . GLY A 1 357 ? 61.684 38.375 36.149 1.00 32.36 357 GLY A C 1
ATOM 2729 O O . GLY A 1 357 ? 60.964 38.778 37.059 1.00 32.84 357 GLY A O 1
ATOM 2730 N N . LYS A 1 358 ? 61.199 37.860 35.020 1.00 32.19 358 LYS A N 1
ATOM 2731 C CA . LYS A 1 358 ? 59.764 37.730 34.760 1.00 32.06 358 LYS A CA 1
ATOM 2732 C C . LYS A 1 358 ? 59.450 36.304 34.329 1.00 31.21 358 LYS A C 1
ATOM 2733 O O . LYS A 1 358 ? 60.213 35.716 33.567 1.00 31.29 358 LYS A O 1
ATOM 2739 N N . LYS A 1 359 ? 58.318 35.767 34.781 1.00 30.03 359 LYS A N 1
ATOM 2740 C CA . LYS A 1 359 ? 57.923 34.414 34.411 1.00 29.31 359 LYS A CA 1
ATOM 2741 C C . LYS A 1 359 ? 56.887 34.509 33.313 1.00 28.17 359 LYS A C 1
ATOM 2742 O O . LYS A 1 359 ? 56.144 35.479 33.263 1.00 27.35 359 LYS A O 1
ATOM 2748 N N . PHE A 1 360 ? 56.858 33.519 32.428 1.00 27.27 360 PHE A N 1
ATOM 2749 C CA . PHE A 1 360 ? 55.923 33.518 31.311 1.00 27.08 360 PHE A CA 1
ATOM 2750 C C . PHE A 1 360 ? 54.595 32.973 31.836 1.00 26.53 360 PHE A C 1
ATOM 2751 O O . PHE A 1 360 ? 54.334 31.778 31.769 1.00 25.54 360 PHE A O 1
ATOM 2759 N N . SER A 1 361 ? 53.791 33.887 32.377 1.00 26.26 361 SER A N 1
ATOM 2760 C CA . SER A 1 361 ? 52.517 33.591 33.004 1.00 26.42 361 SER A CA 1
ATOM 2761 C C . SER A 1 361 ? 51.518 34.678 32.633 1.00 26.20 361 SER A C 1
ATOM 2762 O O . SER A 1 361 ? 51.820 35.865 32.776 1.00 25.95 361 SER A O 1
ATOM 2765 N N . PHE A 1 362 ? 50.339 34.269 32.165 1.00 26.60 362 PHE A N 1
ATOM 2766 C CA . PHE A 1 362 ? 49.292 35.212 31.778 1.00 26.27 362 PHE A CA 1
ATOM 2767 C C . PHE A 1 362 ? 47.900 34.595 31.873 1.00 25.69 362 PHE A C 1
ATOM 2768 O O . PHE A 1 362 ? 47.743 33.390 32.010 1.00 25.63 362 PHE A O 1
ATOM 2776 N N . THR A 1 363 ? 46.895 35.459 31.742 1.00 27.35 363 THR A N 1
ATOM 2777 C CA . THR A 1 363 ? 45.497 35.060 31.736 1.00 26.90 363 THR A CA 1
ATOM 2778 C C . THR A 1 363 ? 44.918 35.095 30.306 1.00 27.54 363 THR A C 1
ATOM 2779 O O . THR A 1 363 ? 45.039 36.094 29.563 1.00 28.24 363 THR A O 1
ATOM 2783 N N . LEU A 1 364 ? 44.296 33.974 29.918 1.00 27.73 364 LEU A N 1
ATOM 2784 C CA . LEU A 1 364 ? 43.574 33.844 28.652 1.00 27.66 364 LEU A CA 1
ATOM 2785 C C . LEU A 1 364 ? 42.065 33.923 28.889 1.00 27.99 364 LEU A C 1
ATOM 2786 O O . LEU A 1 364 ? 41.453 33.030 29.506 1.00 28.59 364 LEU A O 1
ATOM 2791 N N . LYS A 1 365 ? 41.460 34.988 28.355 1.00 28.20 365 LYS A N 1
ATOM 2792 C CA . LYS A 1 365 ? 40.030 35.217 28.497 1.00 27.53 365 LYS A CA 1
ATOM 2793 C C . LYS A 1 365 ? 39.241 34.725 27.290 1.00 27.78 365 LYS A C 1
ATOM 2794 O O . LYS A 1 365 ? 39.749 34.720 26.154 1.00 28.67 365 LYS A O 1
ATOM 2800 N N . THR A 1 366 ? 37.983 34.350 27.520 1.00 27.49 366 THR A N 1
ATOM 2801 C CA . THR A 1 366 ? 37.031 34.189 26.409 1.00 28.07 366 THR A CA 1
ATOM 2802 C C . THR A 1 366 ? 35.619 34.400 26.904 1.00 27.99 366 THR A C 1
ATOM 2803 O O . THR A 1 366 ? 35.433 34.606 28.124 1.00 27.48 366 THR A O 1
ATOM 2807 N N . ASN A 1 367 ? 34.629 34.340 26.019 1.00 28.16 367 ASN A N 1
ATOM 2808 C CA . ASN A 1 367 ? 33.265 34.700 26.400 1.00 29.41 367 ASN A CA 1
ATOM 2809 C C . ASN A 1 367 ? 32.410 33.567 26.959 1.00 29.08 367 ASN A C 1
ATOM 2810 O O . ASN A 1 367 ? 32.327 32.484 26.371 1.00 28.06 367 ASN A O 1
ATOM 2815 N N . GLN A 1 368 ? 31.786 33.852 28.117 1.00 30.07 368 GLN A N 1
ATOM 2816 C CA . GLN A 1 368 ? 30.804 32.982 28.796 1.00 30.79 368 GLN A CA 1
ATOM 2817 C C . GLN A 1 368 ? 29.725 32.487 27.835 1.00 30.47 368 GLN A C 1
ATOM 2818 O O . GLN A 1 368 ? 29.023 33.291 27.218 1.00 30.08 368 GLN A O 1
ATOM 2824 N N . GLY A 1 369 ? 29.595 31.171 27.727 1.00 29.99 369 GLY A N 1
ATOM 2825 C CA . GLY A 1 369 ? 28.507 30.565 27.012 1.00 30.56 369 GLY A CA 1
ATOM 2826 C C . GLY A 1 369 ? 28.949 29.928 25.707 1.00 30.96 369 GLY A C 1
ATOM 2827 O O . GLY A 1 369 ? 28.216 29.119 25.120 1.00 32.97 369 GLY A O 1
ATOM 2828 N N . ASN A 1 370 ? 30.144 30.274 25.244 1.00 30.16 370 ASN A N 1
ATOM 2829 C CA . ASN A 1 370 ? 30.679 29.642 24.067 1.00 30.77 370 ASN A CA 1
ATOM 2830 C C . ASN A 1 370 ? 31.526 28.492 24.583 1.00 30.73 370 ASN A C 1
ATOM 2831 O O . ASN A 1 370 ? 32.688 28.665 24.911 1.00 30.69 370 ASN A O 1
ATOM 2836 N N . LYS A 1 371 ? 30.920 27.320 24.637 1.00 31.03 371 LYS A N 1
ATOM 2837 C CA A LYS A 1 371 ? 31.605 26.161 25.132 0.50 31.07 371 LYS A CA 1
ATOM 2838 C CA B LYS A 1 371 ? 31.603 26.168 25.140 0.50 31.07 371 LYS A CA 1
ATOM 2839 C C . LYS A 1 371 ? 32.775 25.694 24.294 1.00 30.51 371 LYS A C 1
ATOM 2840 O O . LYS A 1 371 ? 33.739 25.190 24.821 1.00 29.26 371 LYS A O 1
ATOM 2851 N N . VAL A 1 372 ? 32.685 25.897 22.988 1.00 29.87 372 VAL A N 1
ATOM 2852 C CA . VAL A 1 372 ? 33.815 25.649 22.111 1.00 30.27 372 VAL A CA 1
ATOM 2853 C C . VAL A 1 372 ? 35.031 26.496 22.516 1.00 29.41 372 VAL A C 1
ATOM 2854 O O . VAL A 1 372 ? 36.141 25.982 22.618 1.00 29.03 372 VAL A O 1
ATOM 2858 N N . ARG A 1 373 ? 34.843 27.796 22.730 1.00 28.82 373 ARG A N 1
ATOM 2859 C CA . ARG A 1 373 ? 35.971 28.677 23.083 1.00 27.40 373 ARG A CA 1
ATOM 2860 C C . ARG A 1 373 ? 36.475 28.402 24.488 1.00 28.03 373 ARG A C 1
ATOM 2861 O O . ARG A 1 373 ? 37.682 28.485 24.717 1.00 28.61 373 ARG A O 1
ATOM 2869 N N . GLU A 1 374 ? 35.573 28.095 25.397 1.00 29.57 374 GLU A N 1
ATOM 2870 C CA . GLU A 1 374 ? 35.970 27.709 26.733 1.00 29.75 374 GLU A CA 1
ATOM 2871 C C . GLU A 1 374 ? 36.870 26.484 26.655 1.00 28.96 374 GLU A C 1
ATOM 2872 O O . GLU A 1 374 ? 37.913 26.422 27.305 1.00 28.29 374 GLU A O 1
ATOM 2878 N N . ASP A 1 375 ? 36.475 25.483 25.889 1.00 27.30 375 ASP A N 1
ATOM 2879 C CA . ASP A 1 375 ? 37.303 24.304 25.649 1.00 28.41 375 ASP A CA 1
ATOM 2880 C C . ASP A 1 375 ? 38.652 24.635 24.990 1.00 28.78 375 ASP A C 1
ATOM 2881 O O . ASP A 1 375 ? 39.701 24.097 25.368 1.00 28.65 375 ASP A O 1
ATOM 2886 N N . ILE A 1 376 ? 38.634 25.477 23.980 1.00 28.28 376 ILE A N 1
ATOM 2887 C CA . ILE A 1 376 ? 39.891 25.872 23.366 1.00 29.04 376 ILE A CA 1
ATOM 2888 C C . ILE A 1 376 ? 40.824 26.487 24.379 1.00 28.45 376 ILE A C 1
ATOM 2889 O O . ILE A 1 376 ? 42.027 26.228 24.341 1.00 29.43 376 ILE A O 1
ATOM 2894 N N . ALA A 1 377 ? 40.291 27.311 25.284 1.00 29.10 377 ALA A N 1
ATOM 2895 C CA . ALA A 1 377 ? 41.134 27.958 26.299 1.00 28.73 377 ALA A CA 1
ATOM 2896 C C . ALA A 1 377 ? 41.835 26.959 27.218 1.00 28.48 377 ALA A C 1
ATOM 2897 O O . ALA A 1 377 ? 43.015 27.108 27.597 1.00 28.51 377 ALA A O 1
ATOM 2899 N N . VAL A 1 378 ? 41.115 25.905 27.557 1.00 27.96 378 VAL A N 1
ATOM 2900 C CA . VAL A 1 378 ? 41.669 24.829 28.396 1.00 28.00 378 VAL A CA 1
ATOM 2901 C C . VAL A 1 378 ? 42.720 24.039 27.601 1.00 28.63 378 VAL A C 1
ATOM 2902 O O . VAL A 1 378 ? 43.781 23.715 28.104 1.00 28.33 378 VAL A O 1
ATOM 2906 N N . VAL A 1 379 ? 42.467 23.801 26.322 1.00 28.71 379 VAL A N 1
ATOM 2907 C CA . VAL A 1 379 ? 43.429 23.080 25.494 1.00 29.46 379 VAL A CA 1
ATOM 2908 C C . VAL A 1 379 ? 44.725 23.890 25.295 1.00 29.24 379 VAL A C 1
ATOM 2909 O O . VAL A 1 379 ? 45.830 23.349 25.366 1.00 29.52 379 VAL A O 1
ATOM 2913 N N . VAL A 1 380 ? 44.586 25.183 25.065 1.00 29.53 380 VAL A N 1
ATOM 2914 C CA . VAL A 1 380 ? 45.739 26.075 24.992 1.00 29.96 380 VAL A CA 1
ATOM 2915 C C . VAL A 1 380 ? 46.517 26.054 26.313 1.00 30.00 380 VAL A C 1
ATOM 2916 O O . VAL A 1 380 ? 47.756 25.975 26.327 1.00 29.95 380 VAL A O 1
ATOM 2920 N N . GLN A 1 381 ? 45.819 26.119 27.442 1.00 29.55 381 GLN A N 1
ATOM 2921 C CA . GLN A 1 381 ? 46.508 26.017 28.743 1.00 30.52 381 GLN A CA 1
ATOM 2922 C C . GLN A 1 381 ? 47.318 24.756 28.848 1.00 30.86 381 GLN A C 1
ATOM 2923 O O . GLN A 1 381 ? 48.441 24.777 29.350 1.00 30.89 381 GLN A O 1
ATOM 2929 N N . GLU A 1 382 ? 46.752 23.639 28.404 1.00 31.24 382 GLU A N 1
ATOM 2930 C CA . GLU A 1 382 ? 47.445 22.358 28.522 1.00 32.33 382 GLU A CA 1
ATOM 2931 C C . GLU A 1 382 ? 48.638 22.267 27.566 1.00 31.47 382 GLU A C 1
ATOM 2932 O O . GLU A 1 382 ? 49.711 21.818 27.969 1.00 31.70 382 GLU A O 1
ATOM 2938 N N . GLN A 1 383 ? 48.444 22.682 26.313 1.00 31.48 383 GLN A N 1
ATOM 2939 C CA . GLN A 1 383 ? 49.501 22.614 25.301 1.00 31.72 383 GLN A CA 1
ATOM 2940 C C . GLN A 1 383 ? 50.668 23.554 25.611 1.00 30.89 383 GLN A C 1
ATOM 2941 O O . GLN A 1 383 ? 51.828 23.177 25.438 1.00 30.72 383 GLN A O 1
ATOM 2947 N N . LEU A 1 384 ? 50.384 24.760 26.091 1.00 30.55 384 LEU A N 1
ATOM 2948 C CA . LEU A 1 384 ? 51.461 25.683 26.440 1.00 30.95 384 LEU A CA 1
ATOM 2949 C C . LEU A 1 384 ? 52.182 25.295 27.726 1.00 31.18 384 LEU A C 1
ATOM 2950 O O . LEU A 1 384 ? 53.370 25.617 27.893 1.00 31.31 384 LEU A O 1
ATOM 2955 N N . LYS A 1 385 ? 51.494 24.584 28.623 1.00 31.96 385 LYS A N 1
ATOM 2956 C CA . LYS A 1 385 ? 52.140 24.086 29.839 1.00 32.15 385 LYS A CA 1
ATOM 2957 C C . LYS A 1 385 ? 53.345 23.206 29.485 1.00 32.06 385 LYS A C 1
ATOM 2958 O O . LYS A 1 385 ? 54.397 23.293 30.116 1.00 32.84 385 LYS A O 1
ATOM 2964 N N . LYS A 1 386 ? 53.193 22.393 28.447 1.00 32.67 386 LYS A N 1
ATOM 2965 C CA . LYS A 1 386 ? 54.234 21.481 27.969 1.00 33.57 386 LYS A CA 1
ATOM 2966 C C . LYS A 1 386 ? 55.538 22.165 27.559 1.00 33.40 386 LYS A C 1
ATOM 2967 O O . LYS A 1 386 ? 56.582 21.522 27.545 1.00 33.65 386 LYS A O 1
ATOM 2973 N N . ILE A 1 387 ? 55.482 23.439 27.193 1.00 33.40 387 ILE A N 1
ATOM 2974 C CA . ILE A 1 387 ? 56.692 24.194 26.882 1.00 33.78 387 ILE A CA 1
ATOM 2975 C C . ILE A 1 387 ? 57.030 25.261 27.942 1.00 33.51 387 ILE A C 1
ATOM 2976 O O . ILE A 1 387 ? 57.810 26.176 27.693 1.00 34.63 387 ILE A O 1
ATOM 2981 N N . GLY A 1 388 ? 56.460 25.120 29.130 1.00 32.93 388 GLY A N 1
ATOM 2982 C CA . GLY A 1 388 ? 56.819 25.962 30.267 1.00 32.56 388 GLY A CA 1
ATOM 2983 C C . GLY A 1 388 ? 56.168 27.326 30.302 1.00 32.15 388 GLY A C 1
ATOM 2984 O O . GLY A 1 388 ? 56.716 28.268 30.870 1.00 31.81 388 GLY A O 1
ATOM 2985 N N . ILE A 1 389 ? 54.985 27.432 29.703 1.00 31.29 389 ILE A N 1
ATOM 2986 C CA . ILE A 1 389 ? 54.213 28.658 29.748 1.00 31.77 389 ILE A CA 1
ATOM 2987 C C . ILE A 1 389 ? 52.954 28.418 30.587 1.00 32.11 389 ILE A C 1
ATOM 2988 O O . ILE A 1 389 ? 52.215 27.464 30.340 1.00 32.76 389 ILE A O 1
ATOM 2993 N N . GLU A 1 390 ? 52.730 29.295 31.563 1.00 31.98 390 GLU A N 1
ATOM 2994 C CA . GLU A 1 390 ? 51.640 29.180 32.526 1.00 31.97 390 GLU A CA 1
ATOM 2995 C C . GLU A 1 390 ? 50.468 30.070 32.109 1.00 31.32 390 GLU A C 1
ATOM 2996 O O . GLU A 1 390 ? 50.595 31.290 32.008 1.00 30.69 390 GLU A O 1
ATOM 3002 N N . VAL A 1 391 ? 49.318 29.451 31.881 1.00 31.33 391 VAL A N 1
ATOM 3003 C CA . VAL A 1 391 ? 48.115 30.209 31.540 1.00 31.33 391 VAL A CA 1
ATOM 3004 C C . VAL A 1 391 ? 46.973 29.941 32.527 1.00 31.66 391 VAL A C 1
ATOM 3005 O O . VAL A 1 391 ? 46.720 28.794 32.901 1.00 30.69 391 VAL A O 1
ATOM 3009 N N . LYS A 1 392 ? 46.389 31.037 33.013 1.00 31.32 392 LYS A N 1
ATOM 3010 C CA . LYS A 1 392 ? 45.159 31.045 33.788 1.00 31.05 392 LYS A CA 1
ATOM 3011 C C . LYS A 1 392 ? 44.032 31.312 32.814 1.00 29.62 392 LYS A C 1
ATOM 3012 O O . LYS A 1 392 ? 44.116 32.252 32.020 1.00 29.66 392 LYS A O 1
ATOM 3018 N N . THR A 1 393 ? 42.969 30.526 32.862 1.00 28.97 393 THR A N 1
ATOM 3019 C CA . THR A 1 393 ? 41.842 30.803 31.970 1.00 29.04 393 THR A CA 1
ATOM 3020 C C . THR A 1 393 ? 40.808 31.634 32.734 1.00 29.10 393 THR A C 1
ATOM 3021 O O . THR A 1 393 ? 40.720 31.544 33.962 1.00 30.07 393 THR A O 1
ATOM 3025 N N . GLN A 1 394 ? 40.055 32.468 32.018 1.00 28.27 394 GLN A N 1
ATOM 3026 C CA . GLN A 1 394 ? 39.015 33.265 32.651 1.00 29.54 394 GLN A CA 1
ATOM 3027 C C . GLN A 1 394 ? 37.876 33.447 31.665 1.00 29.00 394 GLN A C 1
ATOM 3028 O O . GLN A 1 394 ? 38.095 33.869 30.547 1.00 30.83 394 GLN A O 1
ATOM 3034 N N . ILE A 1 395 ? 36.671 33.115 32.084 1.00 30.05 395 ILE A N 1
ATOM 3035 C CA . ILE A 1 395 ? 35.483 33.218 31.244 1.00 29.88 395 ILE A CA 1
ATOM 3036 C C . ILE A 1 395 ? 34.765 34.488 31.686 1.00 29.68 395 ILE A C 1
ATOM 3037 O O . ILE A 1 395 ? 34.574 34.696 32.893 1.00 28.35 395 ILE A O 1
ATOM 3045 N N . VAL A 1 396 ? 34.395 35.345 30.747 1.00 28.78 396 VAL A N 1
ATOM 3046 C CA . VAL A 1 396 ? 33.752 36.594 31.088 1.00 29.56 396 VAL A CA 1
ATOM 3047 C C . VAL A 1 396 ? 32.516 36.831 30.233 1.00 28.56 396 VAL A C 1
ATOM 3048 O O . VAL A 1 396 ? 32.432 36.421 29.072 1.00 28.24 396 VAL A O 1
ATOM 3052 N N . GLU A 1 397 ? 31.529 37.457 30.851 1.00 28.67 397 GLU A N 1
ATOM 3053 C CA . GLU A 1 397 ? 30.250 37.692 30.212 1.00 28.07 397 GLU A CA 1
ATOM 3054 C C . GLU A 1 397 ? 30.473 38.577 28.999 1.00 28.16 397 GLU A C 1
ATOM 3055 O O . GLU A 1 397 ? 31.301 39.478 29.033 1.00 28.09 397 GLU A O 1
ATOM 3061 N N . TRP A 1 398 ? 29.739 38.297 27.930 1.00 27.67 398 TRP A N 1
ATOM 3062 C CA . TRP A 1 398 ? 29.979 38.905 26.609 1.00 27.95 398 TRP A CA 1
ATOM 3063 C C . TRP A 1 398 ? 30.063 40.421 26.613 1.00 27.39 398 TRP A C 1
ATOM 3064 O O . TRP A 1 398 ? 31.057 40.967 26.175 1.00 28.18 398 TRP A O 1
ATOM 3075 N N . SER A 1 399 ? 29.042 41.104 27.131 1.00 27.20 399 SER A N 1
ATOM 3076 C CA . SER A 1 399 ? 29.029 42.569 27.098 1.00 27.58 399 SER A CA 1
ATOM 3077 C C . SER A 1 399 ? 30.229 43.134 27.844 1.00 28.46 399 SER A C 1
ATOM 3078 O O . SER A 1 399 ? 30.842 44.109 27.425 1.00 29.02 399 SER A O 1
ATOM 3081 N N . ALA A 1 400 ? 30.569 42.531 28.985 1.00 28.12 400 ALA A N 1
ATOM 3082 C CA . ALA A 1 400 ? 31.720 42.968 29.728 1.00 28.13 400 ALA A CA 1
ATOM 3083 C C . ALA A 1 400 ? 33.028 42.738 29.010 1.00 27.71 400 ALA A C 1
ATOM 3084 O O . ALA A 1 400 ? 33.909 43.573 29.082 1.00 27.98 400 ALA A O 1
ATOM 3086 N N . LEU A 1 401 ? 33.184 41.584 28.366 1.00 27.26 401 LEU A N 1
ATOM 3087 C CA . LEU A 1 401 ? 34.396 41.281 27.639 1.00 27.31 401 LEU A CA 1
ATOM 3088 C C . LEU A 1 401 ? 34.583 42.249 26.441 1.00 26.88 401 LEU A C 1
ATOM 3089 O O . LEU A 1 401 ? 35.679 42.714 26.209 1.00 27.07 401 LEU A O 1
ATOM 3094 N N . VAL A 1 402 ? 33.493 42.586 25.748 1.00 27.89 402 VAL A N 1
ATOM 3095 C CA . VAL A 1 402 ? 33.536 43.574 24.696 1.00 29.47 402 VAL A CA 1
ATOM 3096 C C . VAL A 1 402 ? 34.019 44.901 25.241 1.00 29.99 402 VAL A C 1
ATOM 3097 O O . VAL A 1 402 ? 34.808 45.576 24.592 1.00 31.85 402 VAL A O 1
ATOM 3101 N N . GLU A 1 403 ? 33.547 45.287 26.416 1.00 30.47 403 GLU A N 1
ATOM 3102 C CA . GLU A 1 403 ? 33.955 46.543 27.013 1.00 30.25 403 GLU A CA 1
ATOM 3103 C C . GLU A 1 403 ? 35.427 46.516 27.389 1.00 29.15 403 GLU A C 1
ATOM 3104 O O . GLU A 1 403 ? 36.138 47.489 27.207 1.00 30.15 403 GLU A O 1
ATOM 3110 N N . GLN A 1 404 ? 35.877 45.384 27.896 1.00 29.02 404 GLN A N 1
ATOM 3111 C CA . GLN A 1 404 ? 37.260 45.202 28.316 1.00 29.55 404 GLN A CA 1
ATOM 3112 C C . GLN A 1 404 ? 38.249 45.254 27.146 1.00 29.81 404 GLN A C 1
ATOM 3113 O O . GLN A 1 404 ? 39.331 45.840 27.277 1.00 29.50 404 GLN A O 1
ATOM 3119 N N . MET A 1 405 ? 37.914 44.658 25.995 1.00 30.04 405 MET A N 1
ATOM 3120 C CA . MET A 1 405 ? 38.876 44.585 24.900 1.00 32.07 405 MET A CA 1
ATOM 3121 C C . MET A 1 405 ? 39.013 45.927 24.187 1.00 31.44 405 MET A C 1
ATOM 3122 O O . MET A 1 405 ? 40.087 46.245 23.675 1.00 32.08 405 MET A O 1
ATOM 3127 N N . ASN A 1 406 ? 37.945 46.723 24.197 1.00 31.48 406 ASN A N 1
ATOM 3128 C CA . ASN A 1 406 ? 37.885 47.986 23.452 1.00 30.46 406 ASN A CA 1
ATOM 3129 C C . ASN A 1 406 ? 38.678 49.115 24.106 1.00 30.26 406 ASN A C 1
ATOM 3130 O O . ASN A 1 406 ? 38.914 49.090 25.309 1.00 29.58 406 ASN A O 1
ATOM 3135 N N . PRO A 1 407 ? 39.085 50.128 23.331 1.00 29.24 407 PRO A N 1
ATOM 3136 C CA . PRO A 1 407 ? 39.588 51.349 23.923 1.00 29.53 407 PRO A CA 1
ATOM 3137 C C . PRO A 1 407 ? 38.546 51.900 24.893 1.00 29.78 407 PRO A C 1
ATOM 3138 O O . PRO A 1 407 ? 37.345 51.693 24.661 1.00 29.69 407 PRO A O 1
ATOM 3142 N N . PRO A 1 408 ? 38.975 52.569 25.969 1.00 30.71 408 PRO A N 1
ATOM 3143 C CA . PRO A 1 408 ? 40.334 52.868 26.396 1.00 30.35 408 PRO A CA 1
ATOM 3144 C C . PRO A 1 408 ? 40.950 51.827 27.338 1.00 30.19 408 PRO A C 1
ATOM 3145 O O . PRO A 1 408 ? 41.889 52.159 28.075 1.00 30.69 408 PRO A O 1
ATOM 3149 N N . ASN A 1 409 ? 40.433 50.592 27.318 1.00 30.04 409 ASN A N 1
ATOM 3150 C CA . ASN A 1 409 ? 40.752 49.591 28.349 1.00 29.23 409 ASN A CA 1
ATOM 3151 C C . ASN A 1 409 ? 41.814 48.585 27.911 1.00 29.56 409 ASN A C 1
ATOM 3152 O O . ASN A 1 409 ? 42.844 48.436 28.570 1.00 30.24 409 ASN A O 1
ATOM 3157 N N . TRP A 1 410 ? 41.576 47.897 26.800 1.00 28.10 410 TRP A N 1
ATOM 3158 C CA . TRP A 1 410 ? 42.481 46.847 26.343 1.00 29.15 410 TRP A CA 1
ATOM 3159 C C . TRP A 1 410 ? 42.898 45.919 27.472 1.00 28.99 410 TRP A C 1
ATOM 3160 O O . TRP A 1 410 ? 44.075 45.550 27.605 1.00 29.67 410 TRP A O 1
ATOM 3171 N N . ASP A 1 411 ? 41.899 45.535 28.263 1.00 29.33 411 ASP A N 1
ATOM 3172 C CA . ASP A 1 411 ? 42.118 44.929 29.575 1.00 29.93 411 ASP A CA 1
ATOM 3173 C C . ASP A 1 411 ? 42.103 43.413 29.429 1.00 29.79 411 ASP A C 1
ATOM 3174 O O . ASP A 1 411 ? 41.161 42.738 29.864 1.00 29.41 411 ASP A O 1
ATOM 3179 N N . PHE A 1 412 ? 43.141 42.910 28.763 1.00 30.15 412 PHE A N 1
ATOM 3180 C CA . PHE A 1 412 ? 43.349 41.476 28.558 1.00 30.08 412 PHE A CA 1
ATOM 3181 C C . PHE A 1 412 ? 44.824 41.247 28.228 1.00 30.00 412 PHE A C 1
ATOM 3182 O O . PHE A 1 412 ? 45.484 42.143 27.687 1.00 31.39 412 PHE A O 1
ATOM 3190 N N . ASP A 1 413 ? 45.338 40.070 28.587 1.00 29.29 413 ASP A N 1
ATOM 3191 C CA . ASP A 1 413 ? 46.670 39.615 28.159 1.00 29.30 413 ASP A CA 1
ATOM 3192 C C . ASP A 1 413 ? 46.518 38.912 26.818 1.00 29.33 413 ASP A C 1
ATOM 3193 O O . ASP A 1 413 ? 47.202 39.223 25.830 1.00 30.47 413 ASP A O 1
ATOM 3198 N N . ALA A 1 414 ? 45.552 37.992 26.753 1.00 29.31 414 ALA A N 1
ATOM 3199 C CA . ALA A 1 414 ? 45.247 37.273 25.510 1.00 28.81 414 ALA A CA 1
ATOM 3200 C C . ALA A 1 414 ? 43.785 36.893 25.539 1.00 29.44 414 ALA A C 1
ATOM 3201 O O . ALA A 1 414 ? 43.202 36.778 26.600 1.00 29.46 414 ALA A O 1
ATOM 3203 N N . MET A 1 415 ? 43.174 36.701 24.372 1.00 28.91 415 MET A N 1
ATOM 3204 C CA . MET A 1 415 ? 41.787 36.257 24.347 1.00 30.21 415 MET A CA 1
ATOM 3205 C C . MET A 1 415 ? 41.494 35.342 23.195 1.00 29.65 415 MET A C 1
ATOM 3206 O O . MET A 1 415 ? 42.082 35.488 22.137 1.00 29.88 415 MET A O 1
ATOM 3211 N N . VAL A 1 416 ? 40.592 34.395 23.418 1.00 29.44 416 VAL A N 1
ATOM 3212 C CA . VAL A 1 416 ? 40.042 33.581 22.327 1.00 29.00 416 VAL A CA 1
ATOM 3213 C C . VAL A 1 416 ? 38.788 34.292 21.842 1.00 29.21 416 VAL A C 1
ATOM 3214 O O . VAL A 1 416 ? 37.862 34.504 22.594 1.00 28.12 416 VAL A O 1
ATOM 3218 N N . MET A 1 417 ? 38.747 34.677 20.558 1.00 28.22 417 MET A N 1
ATOM 3219 C CA . MET A 1 417 ? 37.731 35.639 20.100 1.00 29.07 417 MET A CA 1
ATOM 3220 C C . MET A 1 417 ? 37.461 35.383 18.643 1.00 29.67 417 MET A C 1
ATOM 3221 O O . MET A 1 417 ? 38.210 34.647 18.017 1.00 29.47 417 MET A O 1
ATOM 3226 N N . GLY A 1 418 ? 36.348 35.907 18.146 1.00 30.17 418 GLY A N 1
ATOM 3227 C CA . GLY A 1 418 ? 36.119 35.883 16.710 1.00 30.10 418 GLY A CA 1
ATOM 3228 C C . GLY A 1 418 ? 35.798 37.230 16.103 1.00 31.07 418 GLY A C 1
ATOM 3229 O O . GLY A 1 418 ? 35.349 38.144 16.782 1.00 30.04 418 GLY A O 1
ATOM 3230 N N . TRP A 1 419 ? 36.000 37.318 14.791 1.00 30.40 419 TRP A N 1
ATOM 3231 C CA . TRP A 1 419 ? 35.483 38.426 13.956 1.00 30.52 419 TRP A CA 1
ATOM 3232 C C . TRP A 1 419 ? 34.364 37.945 13.043 1.00 30.65 419 TRP A C 1
ATOM 3233 O O . TRP A 1 419 ? 34.496 36.916 12.420 1.00 29.69 419 TRP A O 1
ATOM 3244 N N . SER A 1 420 ? 33.263 38.679 13.008 1.00 30.17 420 SER A N 1
ATOM 3245 C CA . SER A 1 420 ? 32.315 38.653 11.878 1.00 30.89 420 SER A CA 1
ATOM 3246 C C . SER A 1 420 ? 32.863 39.649 10.867 1.00 30.90 420 SER A C 1
ATOM 3247 O O . SER A 1 420 ? 32.829 40.849 11.077 1.00 29.76 420 SER A O 1
ATOM 3250 N N . LEU A 1 421 ? 33.394 39.144 9.764 1.00 31.12 421 LEU A N 1
ATOM 3251 C CA . LEU A 1 421 ? 34.190 39.980 8.905 1.00 31.32 421 LEU A CA 1
ATOM 3252 C C . LEU A 1 421 ? 33.380 40.938 8.086 1.00 31.69 421 LEU A C 1
ATOM 3253 O O . LEU A 1 421 ? 32.213 40.732 7.827 1.00 31.28 421 LEU A O 1
ATOM 3258 N N . SER A 1 422 ? 34.014 42.024 7.678 1.00 31.85 422 SER A N 1
ATOM 3259 C CA . SER A 1 422 ? 33.379 42.906 6.720 1.00 33.05 422 SER A CA 1
ATOM 3260 C C . SER A 1 422 ? 33.159 42.172 5.402 1.00 32.85 422 SER A C 1
ATOM 3261 O O . SER A 1 422 ? 33.993 41.346 4.984 1.00 33.34 422 SER A O 1
ATOM 3265 N N . THR A 1 423 ? 32.071 42.507 4.712 1.00 32.50 423 THR A N 1
ATOM 3266 C CA . THR A 1 423 ? 31.787 41.926 3.397 1.00 32.49 423 THR A CA 1
ATOM 3267 C C . THR A 1 423 ? 32.646 42.540 2.302 1.00 33.46 423 THR A C 1
ATOM 3268 O O . THR A 1 423 ? 32.734 42.001 1.195 1.00 33.16 423 THR A O 1
ATOM 3272 N N . PHE A 1 424 ? 33.236 43.697 2.593 1.00 33.48 424 PHE A N 1
ATOM 3273 C CA . PHE A 1 424 ? 34.227 44.314 1.724 1.00 34.00 424 PHE A CA 1
ATOM 3274 C C . PHE A 1 424 ? 35.575 44.097 2.361 1.00 34.04 424 PHE A C 1
ATOM 3275 O O . PHE A 1 424 ? 35.843 44.563 3.461 1.00 35.28 424 PHE A O 1
ATOM 3283 N N . PRO A 1 425 ? 36.445 43.351 1.682 1.00 34.75 425 PRO A N 1
ATOM 3284 C CA . PRO A 1 425 ? 37.677 42.886 2.309 1.00 35.70 425 PRO A CA 1
ATOM 3285 C C . PRO A 1 425 ? 38.719 43.999 2.414 1.00 36.95 425 PRO A C 1
ATOM 3286 O O . PRO A 1 425 ? 39.259 44.431 1.403 1.00 38.23 425 PRO A O 1
ATOM 3290 N N . ASP A 1 426 ? 38.970 44.472 3.635 1.00 38.07 426 ASP A N 1
ATOM 3291 C CA . ASP A 1 426 ? 39.997 45.503 3.893 1.00 38.33 426 ASP A CA 1
ATOM 3292 C C . ASP A 1 426 ? 40.417 45.363 5.380 1.00 38.73 426 ASP A C 1
ATOM 3293 O O . ASP A 1 426 ? 39.598 45.569 6.318 1.00 40.44 426 ASP A O 1
ATOM 3298 N N . GLN A 1 427 ? 41.690 44.996 5.566 1.00 37.31 427 GLN A N 1
ATOM 3299 C CA . GLN A 1 427 ? 42.299 44.685 6.860 1.00 36.12 427 GLN A CA 1
ATOM 3300 C C . GLN A 1 427 ? 42.713 45.925 7.646 1.00 34.34 427 GLN A C 1
ATOM 3301 O O . GLN A 1 427 ? 43.144 45.812 8.787 1.00 33.97 427 GLN A O 1
ATOM 3307 N N . TYR A 1 428 ? 42.625 47.089 7.020 1.00 32.00 428 TYR A N 1
ATOM 3308 C CA . TYR A 1 428 ? 43.017 48.354 7.636 1.00 31.97 428 TYR A CA 1
ATOM 3309 C C . TYR A 1 428 ? 42.321 48.549 9.000 1.00 31.10 428 TYR A C 1
ATOM 3310 O O . TYR A 1 428 ? 42.951 48.966 9.963 1.00 29.16 428 TYR A O 1
ATOM 3319 N N . ASP A 1 429 ? 41.020 48.256 9.073 1.00 31.19 429 ASP A N 1
ATOM 3320 C CA . ASP A 1 429 ? 40.235 48.550 10.269 1.00 32.03 429 ASP A CA 1
ATOM 3321 C C . ASP A 1 429 ? 40.767 47.813 11.487 1.00 31.85 429 ASP A C 1
ATOM 3322 O O . ASP A 1 429 ? 40.644 48.299 12.608 1.00 30.75 429 ASP A O 1
ATOM 3327 N N . ILE A 1 430 ? 41.338 46.637 11.264 1.00 31.29 430 ILE A N 1
ATOM 3328 C CA . ILE A 1 430 ? 41.759 45.746 12.337 1.00 31.66 430 ILE A CA 1
ATOM 3329 C C . ILE A 1 430 ? 43.271 45.778 12.600 1.00 31.10 430 ILE A 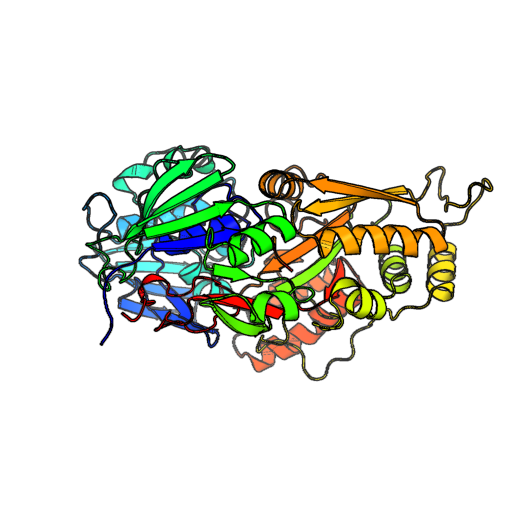C 1
ATOM 3330 O O . ILE A 1 430 ? 43.687 45.634 13.740 1.00 29.72 430 ILE A O 1
ATOM 3335 N N . PHE A 1 431 ? 44.078 45.969 11.569 1.00 29.22 431 PHE A N 1
ATOM 3336 C CA . PHE A 1 431 ? 45.548 45.834 11.687 1.00 29.85 431 PHE A CA 1
ATOM 3337 C C . PHE A 1 431 ? 46.389 47.082 11.439 1.00 29.64 431 PHE A C 1
ATOM 3338 O O . PHE A 1 431 ? 47.596 47.094 11.744 1.00 29.87 431 PHE A O 1
ATOM 3346 N N . HIS A 1 432 ? 45.821 48.138 10.865 1.00 29.29 432 HIS A N 1
ATOM 3347 C CA . HIS A 1 432 ? 46.600 49.374 10.712 1.00 28.66 432 HIS A CA 1
ATOM 3348 C C . HIS A 1 432 ? 46.848 50.009 12.104 1.00 28.69 432 HIS A C 1
ATOM 3349 O O . HIS A 1 432 ? 45.961 50.062 12.936 1.00 28.40 432 HIS A O 1
ATOM 3356 N N . SER A 1 433 ? 48.070 50.453 12.370 1.00 28.89 433 SER A N 1
ATOM 3357 C CA . SER A 1 433 ? 48.415 50.970 13.703 1.00 28.54 433 SER A CA 1
ATOM 3358 C C . SER A 1 433 ? 47.656 52.228 14.116 1.00 28.41 433 SER A C 1
ATOM 3359 O O . SER A 1 433 ? 47.569 52.554 15.304 1.00 29.03 433 SER A O 1
ATOM 3362 N N . SER A 1 434 ? 47.143 52.964 13.142 1.00 28.02 434 SER A N 1
ATOM 3363 C CA . SER A 1 434 ? 46.290 54.129 13.400 1.00 27.61 434 SER A CA 1
ATOM 3364 C C . SER A 1 434 ? 44.989 53.751 14.115 1.00 27.95 434 SER A C 1
ATOM 3365 O O . SER A 1 434 ? 44.320 54.644 14.664 1.00 28.99 434 SER A O 1
ATOM 3368 N N . GLN A 1 435 ? 44.634 52.464 14.103 1.00 27.59 435 GLN A N 1
ATOM 3369 C CA . GLN A 1 435 ? 43.361 51.995 14.666 1.00 27.81 435 GLN A CA 1
ATOM 3370 C C . GLN A 1 435 ? 43.471 51.469 16.081 1.00 28.25 435 GLN A C 1
ATOM 3371 O O . GLN A 1 435 ? 42.513 50.957 16.619 1.00 27.50 435 GLN A O 1
ATOM 3377 N N . ILE A 1 436 ? 44.640 51.627 16.690 1.00 28.75 436 ILE A N 1
ATOM 3378 C CA . ILE A 1 436 ? 44.827 51.212 18.060 1.00 29.14 436 ILE A CA 1
ATOM 3379 C C . ILE A 1 436 ? 44.103 52.144 19.038 1.00 28.81 436 ILE A C 1
ATOM 3380 O O . ILE A 1 436 ? 43.359 51.682 19.913 1.00 29.14 436 ILE A O 1
ATOM 3385 N N . LYS A 1 437 ? 44.336 53.440 18.909 1.00 29.92 437 LYS A N 1
ATOM 3386 C CA . LYS A 1 437 ? 43.879 54.381 19.927 1.00 30.78 437 LYS A CA 1
ATOM 3387 C C . LYS A 1 437 ? 42.368 54.431 20.073 1.00 30.82 437 LYS A C 1
ATOM 3388 O O . LYS A 1 437 ? 41.849 54.470 21.195 1.00 30.74 437 LYS A O 1
ATOM 3394 N N . LYS A 1 438 ? 41.660 54.446 18.951 1.00 30.77 438 LYS A N 1
ATOM 3395 C CA . LYS A 1 438 ? 40.210 54.591 18.988 1.00 31.13 438 LYS A CA 1
ATOM 3396 C C . LYS A 1 438 ? 39.467 53.618 18.077 1.00 30.71 438 LYS A C 1
ATOM 3397 O O . LYS A 1 438 ? 38.295 53.833 17.825 1.00 33.54 438 LYS A O 1
ATOM 3403 N N . GLY A 1 439 ? 40.118 52.568 17.600 1.00 29.20 439 GLY A N 1
ATOM 3404 C CA . GLY A 1 439 ? 39.486 51.591 16.718 1.00 29.11 439 GLY A CA 1
ATOM 3405 C C . GLY A 1 439 ? 39.624 50.159 17.161 1.00 28.89 439 GLY A C 1
ATOM 3406 O O . GLY A 1 439 ? 39.707 49.859 18.358 1.00 28.44 439 GLY A O 1
ATOM 3407 N N . LEU A 1 440 ? 39.642 49.253 16.183 1.00 28.98 440 LEU A N 1
ATOM 3408 C CA . LEU A 1 440 ? 39.558 47.828 16.437 1.00 29.33 440 LEU A CA 1
ATOM 3409 C C . LEU A 1 440 ? 40.891 47.076 16.502 1.00 27.96 440 LEU A C 1
ATOM 3410 O O . LEU A 1 440 ? 40.907 45.858 16.514 1.00 28.94 440 LEU A O 1
ATOM 3415 N N . ASN A 1 441 ? 42.008 47.811 16.582 1.00 27.96 441 ASN A N 1
ATOM 3416 C CA . ASN A 1 441 ? 43.335 47.170 16.713 1.00 28.79 441 ASN A CA 1
ATOM 3417 C C . ASN A 1 441 ? 43.611 46.994 18.205 1.00 28.79 441 ASN A C 1
ATOM 3418 O O . ASN A 1 441 ? 44.518 47.615 18.779 1.00 28.88 441 ASN A O 1
ATOM 3423 N N . TYR A 1 442 ? 42.856 46.069 18.786 1.00 29.88 442 TYR A N 1
ATOM 3424 C CA . TYR A 1 442 ? 42.830 45.858 20.221 1.00 29.35 442 TYR A CA 1
ATOM 3425 C C . TYR A 1 442 ? 44.121 45.280 20.726 1.00 29.42 442 TYR A C 1
ATOM 3426 O O . TYR A 1 442 ? 44.382 45.369 21.923 1.00 28.92 442 TYR A O 1
ATOM 3435 N N . VAL A 1 443 ? 44.894 44.633 19.855 1.00 28.99 443 VAL A N 1
ATOM 3436 C CA . VAL A 1 443 ? 46.136 43.949 20.282 1.00 29.39 443 VAL A CA 1
ATOM 3437 C C . VAL A 1 443 ? 47.410 44.787 20.121 1.00 29.26 443 VAL A C 1
ATOM 3438 O O . VAL A 1 443 ? 48.525 44.291 20.364 1.00 28.86 443 VAL A O 1
ATOM 3442 N N . TRP A 1 444 ? 47.261 46.046 19.701 1.00 29.67 444 TRP A N 1
ATOM 3443 C CA . TRP A 1 444 ? 48.402 46.950 19.591 1.00 29.67 444 TRP A CA 1
ATOM 3444 C C . TRP A 1 444 ? 49.461 46.494 18.591 1.00 29.67 444 TRP A C 1
ATOM 3445 O O . TRP A 1 444 ? 50.665 46.651 18.808 1.00 29.56 444 TRP A O 1
ATOM 3456 N N . TYR A 1 445 ? 48.988 45.985 17.466 1.00 29.33 445 TYR A N 1
ATOM 3457 C CA . TYR A 1 445 ? 49.849 45.573 16.376 1.00 30.17 445 TYR A CA 1
ATOM 3458 C C . TYR A 1 445 ? 50.285 46.753 15.517 1.00 29.94 445 TYR A C 1
ATOM 3459 O O . TYR A 1 445 ? 49.481 47.563 15.094 1.00 30.15 445 TYR A O 1
ATOM 3468 N N . LYS A 1 446 ? 51.587 46.840 15.248 1.00 30.72 446 LYS A N 1
ATOM 3469 C CA . LYS A 1 446 ? 52.114 47.838 14.327 1.00 31.37 446 LYS A CA 1
ATOM 3470 C C . LYS A 1 446 ? 53.250 47.297 13.476 1.00 32.11 446 LYS A C 1
ATOM 3471 O O . LYS A 1 446 ? 54.316 46.958 13.998 1.00 32.64 446 LYS A O 1
ATOM 3477 N N . ASN A 1 447 ? 53.039 47.258 12.165 1.00 32.33 447 ASN A N 1
ATOM 3478 C CA . ASN A 1 447 ? 54.115 46.996 11.224 1.00 31.77 447 ASN A CA 1
ATOM 3479 C C . ASN A 1 447 ? 54.050 48.152 10.246 1.00 31.69 447 ASN A C 1
ATOM 3480 O O . ASN A 1 447 ? 53.103 48.250 9.486 1.00 31.92 447 ASN A O 1
ATOM 3485 N N . ALA A 1 448 ? 55.042 49.040 10.280 1.00 31.35 448 ALA A N 1
ATOM 3486 C CA . ALA A 1 448 ? 55.000 50.236 9.474 1.00 31.00 448 ALA A CA 1
ATOM 3487 C C . ALA A 1 448 ? 54.922 49.924 7.976 1.00 30.97 448 ALA A C 1
ATOM 3488 O O . ALA A 1 448 ? 54.317 50.669 7.218 1.00 31.21 448 ALA A O 1
ATOM 3490 N N . GLU A 1 449 ? 55.549 48.835 7.545 1.00 30.78 449 GLU A N 1
ATOM 3491 C CA . GLU A 1 449 ? 55.516 48.451 6.141 1.00 31.26 449 GLU A CA 1
ATOM 3492 C C . GLU A 1 449 ? 54.108 47.966 5.771 1.00 31.49 449 GLU A C 1
ATOM 3493 O O . GLU A 1 449 ? 53.571 48.318 4.732 1.00 32.70 449 GLU A O 1
ATOM 3499 N N . ALA A 1 450 ? 53.486 47.208 6.653 1.00 31.55 450 ALA A N 1
ATOM 3500 C CA . ALA A 1 450 ? 52.107 46.778 6.442 1.00 31.40 450 ALA A CA 1
ATOM 3501 C C . ALA A 1 450 ? 51.140 47.970 6.450 1.00 31.88 450 ALA A C 1
ATOM 3502 O O . ALA A 1 450 ? 50.192 48.014 5.652 1.00 31.53 450 ALA A O 1
ATOM 3504 N N . ASP A 1 451 ? 51.379 48.931 7.350 1.00 31.54 451 ASP A N 1
ATOM 3505 C CA . ASP A 1 451 ? 50.562 50.155 7.421 1.00 30.89 451 ASP A CA 1
ATOM 3506 C C . ASP A 1 451 ? 50.499 50.823 6.053 1.00 30.71 451 ASP A C 1
ATOM 3507 O O . ASP A 1 451 ? 49.432 51.143 5.547 1.00 30.37 451 ASP A O 1
ATOM 3512 N N . LYS A 1 452 ? 51.671 51.032 5.468 1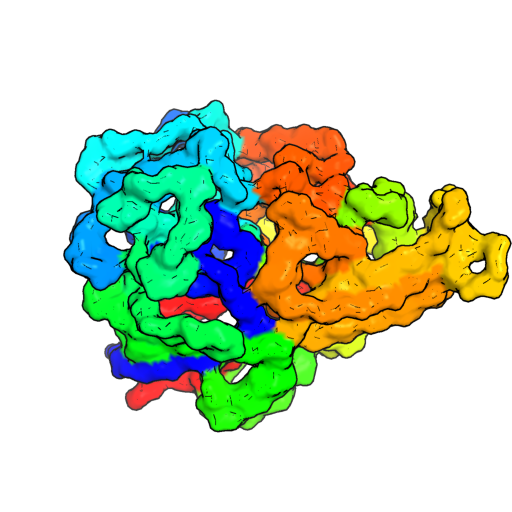.00 30.32 452 LYS A N 1
ATOM 3513 C CA . LYS A 1 452 ? 51.773 51.663 4.170 1.00 30.77 452 LYS A CA 1
ATOM 3514 C C . LYS A 1 452 ? 51.022 50.900 3.075 1.00 30.20 452 LYS A C 1
ATOM 3515 O O . LYS A 1 452 ? 50.348 51.495 2.249 1.00 30.42 452 LYS A O 1
ATOM 3521 N N . LEU A 1 453 ? 51.189 49.588 3.038 1.00 30.17 453 LEU A N 1
ATOM 3522 C CA . LEU A 1 453 ? 50.509 48.758 2.043 1.00 30.64 453 LEU A CA 1
ATOM 3523 C C . LEU A 1 453 ? 48.980 48.840 2.143 1.00 30.50 453 LEU A C 1
ATOM 3524 O O . LEU A 1 453 ? 48.292 48.964 1.132 1.00 30.22 453 LEU A O 1
ATOM 3529 N N . MET A 1 454 ? 48.467 48.751 3.367 1.00 30.98 454 MET A N 1
ATOM 3530 C CA . MET A 1 454 ? 47.028 48.863 3.640 1.00 31.09 454 MET A CA 1
ATOM 3531 C C . MET A 1 454 ? 46.450 50.226 3.272 1.00 31.46 454 MET A C 1
ATOM 3532 O O . MET A 1 454 ? 45.368 50.315 2.693 1.00 31.61 454 MET A O 1
ATOM 3537 N N . LYS A 1 455 ? 47.172 51.285 3.618 1.00 31.71 455 LYS A N 1
ATOM 3538 C CA . LYS A 1 455 ? 46.792 52.639 3.249 1.00 32.00 455 LYS A CA 1
ATOM 3539 C C . LYS A 1 455 ? 46.787 52.816 1.723 1.00 31.77 455 LYS A C 1
ATOM 3540 O O . LYS A 1 455 ? 45.809 53.312 1.150 1.00 31.56 455 LYS A O 1
ATOM 3546 N N . ASP A 1 456 ? 47.877 52.408 1.068 1.00 31.68 456 ASP A N 1
ATOM 3547 C CA . ASP A 1 456 ? 48.004 52.566 -0.389 1.00 31.73 456 ASP A CA 1
ATOM 3548 C C . ASP A 1 456 ? 46.996 51.694 -1.141 1.00 31.23 456 ASP A C 1
ATOM 3549 O O . ASP A 1 456 ? 46.524 52.072 -2.209 1.00 31.16 456 ASP A O 1
ATOM 3554 N N . ALA A 1 457 ? 46.620 50.554 -0.560 1.00 31.09 457 ALA A N 1
ATOM 3555 C CA . ALA A 1 457 ? 45.655 49.644 -1.198 1.00 30.98 457 ALA A CA 1
ATOM 3556 C C . ALA A 1 457 ? 44.293 50.291 -1.417 1.00 30.61 457 ALA A C 1
ATOM 3557 O O . ALA A 1 457 ? 43.585 49.934 -2.353 1.00 30.85 457 ALA A O 1
ATOM 3559 N N . LYS A 1 458 ? 43.944 51.261 -0.575 1.00 30.86 458 LYS A N 1
ATOM 3560 C CA . LYS A 1 458 ? 42.642 51.927 -0.654 1.00 30.95 458 LYS A CA 1
ATOM 3561 C C . LYS A 1 458 ? 42.401 52.642 -1.959 1.00 30.94 458 LYS A C 1
ATOM 3562 O O . LYS A 1 458 ? 41.257 52.861 -2.315 1.00 30.59 458 LYS A O 1
ATOM 3568 N N . SER A 1 459 ? 43.472 53.032 -2.651 1.00 31.72 459 SER A N 1
ATOM 3569 C CA . SER A 1 459 ? 43.353 53.818 -3.869 1.00 32.48 459 SER A CA 1
ATOM 3570 C C . SER A 1 459 ? 43.265 52.951 -5.135 1.00 32.95 459 SER A C 1
ATOM 3571 O O . SER A 1 459 ? 43.060 53.478 -6.236 1.00 33.05 459 SER A O 1
ATOM 3574 N N . ILE A 1 460 ? 43.418 51.634 -4.968 1.00 33.57 460 ILE A N 1
ATOM 3575 C CA . ILE A 1 460 ? 43.426 50.690 -6.086 1.00 33.96 460 ILE A CA 1
ATOM 3576 C C . ILE A 1 460 ? 42.000 50.278 -6.424 1.00 34.54 460 ILE A C 1
ATOM 3577 O O . ILE A 1 460 ? 41.330 49.625 -5.627 1.00 35.10 460 ILE A O 1
ATOM 3582 N N . SER A 1 461 ? 41.555 50.648 -7.617 1.00 35.17 461 SER A N 1
ATOM 3583 C CA . SER A 1 461 ? 40.161 50.484 -8.014 1.00 35.52 461 SER A CA 1
ATOM 3584 C C . SER A 1 461 ? 39.863 49.071 -8.535 1.00 35.70 461 SER A C 1
ATOM 3585 O O . SER A 1 461 ? 38.936 48.413 -8.058 1.00 36.49 461 SER A O 1
ATOM 3588 N N . ASP A 1 462 ? 40.646 48.608 -9.505 1.00 35.46 462 ASP A N 1
ATOM 3589 C CA . ASP A 1 462 ? 40.461 47.268 -10.065 1.00 35.00 462 ASP A CA 1
ATOM 3590 C C . ASP A 1 462 ? 40.651 46.189 -8.988 1.00 34.61 462 ASP A C 1
ATOM 3591 O O . ASP A 1 462 ? 41.603 46.246 -8.203 1.00 34.96 462 ASP A O 1
ATOM 3596 N N . ARG A 1 463 ? 39.740 45.214 -8.952 1.00 34.11 463 ARG A N 1
ATOM 3597 C CA . ARG A 1 463 ? 39.783 44.139 -7.942 1.00 33.89 463 ARG A CA 1
ATOM 3598 C C . ARG A 1 463 ? 40.982 43.207 -8.097 1.00 33.17 463 ARG A C 1
ATOM 3599 O O . ARG A 1 463 ? 41.519 42.745 -7.098 1.00 33.10 463 ARG A O 1
ATOM 3607 N N . LYS A 1 464 ? 41.392 42.924 -9.333 1.00 32.73 464 LYS A N 1
ATOM 3608 C CA . LYS A 1 464 ? 42.550 42.064 -9.563 1.00 32.40 464 LYS A CA 1
ATOM 3609 C C . LYS A 1 464 ? 43.823 42.713 -9.039 1.00 31.78 464 LYS A C 1
ATOM 3610 O O . LYS A 1 464 ? 44.640 42.052 -8.410 1.00 31.76 464 LYS A O 1
ATOM 3616 N N . GLN A 1 465 ? 43.980 44.005 -9.291 1.00 31.23 465 GLN A N 1
ATOM 3617 C CA . GLN A 1 465 ? 45.137 44.752 -8.795 1.00 30.77 465 GLN A CA 1
ATOM 3618 C C . GLN A 1 465 ? 45.101 44.824 -7.275 1.00 29.86 465 GLN A C 1
ATOM 3619 O O . GLN A 1 465 ? 46.131 44.675 -6.613 1.00 29.03 465 GLN A O 1
ATOM 3625 N N . TYR A 1 466 ? 43.905 45.053 -6.735 1.00 29.12 466 TYR A N 1
ATOM 3626 C CA . TYR A 1 466 ? 43.685 45.082 -5.289 1.00 29.13 466 TYR A CA 1
ATOM 3627 C C . TYR A 1 466 ? 44.075 43.753 -4.632 1.00 29.01 466 TYR A C 1
ATOM 3628 O O . TYR A 1 466 ? 44.846 43.728 -3.680 1.00 29.31 466 TYR A O 1
ATOM 3637 N N . SER A 1 467 ? 43.531 42.656 -5.143 1.00 29.00 467 SER A N 1
ATOM 3638 C CA . SER A 1 467 ? 43.822 41.333 -4.615 1.00 28.95 467 SER A CA 1
ATOM 3639 C C . SER A 1 467 ? 45.311 41.001 -4.747 1.00 29.01 467 SER A C 1
ATOM 3640 O O . SER A 1 467 ? 45.883 40.324 -3.905 1.00 27.15 467 SER A O 1
ATOM 3643 N N . LYS A 1 468 ? 45.950 41.474 -5.813 1.00 28.65 468 LYS A N 1
ATOM 3644 C CA . LYS A 1 468 ? 47.359 41.150 -6.025 1.00 29.88 468 LYS A CA 1
ATOM 3645 C C . LYS A 1 468 ? 48.227 41.845 -4.990 1.00 29.97 468 LYS A C 1
ATOM 3646 O O . LYS A 1 468 ? 49.110 41.231 -4.409 1.00 30.27 468 LYS A O 1
ATOM 3652 N N . GLU A 1 469 ? 47.960 43.123 -4.747 1.00 30.67 469 GLU A N 1
ATOM 3653 C CA . GLU A 1 469 ? 48.693 43.875 -3.731 1.00 31.60 469 GLU A CA 1
ATOM 3654 C C . GLU A 1 469 ? 48.384 43.362 -2.327 1.00 31.90 469 GLU A C 1
ATOM 3655 O O . GLU A 1 469 ? 49.236 43.426 -1.433 1.00 32.89 469 GLU A O 1
ATOM 3661 N N . TYR A 1 470 ? 47.171 42.845 -2.127 1.00 31.82 470 TYR A N 1
ATOM 3662 C CA . TYR A 1 470 ? 46.811 42.263 -0.834 1.00 31.51 470 TYR A CA 1
ATOM 3663 C C . TYR A 1 470 ? 47.567 40.983 -0.509 1.00 31.73 470 TYR A C 1
ATOM 3664 O O . TYR A 1 470 ? 47.705 40.646 0.657 1.00 32.05 470 TYR A O 1
ATOM 3673 N N . GLU A 1 471 ? 48.092 40.276 -1.502 1.00 31.71 471 GLU A N 1
ATOM 3674 C CA . GLU A 1 471 ? 48.959 39.126 -1.197 1.00 32.78 471 GLU A CA 1
ATOM 3675 C C . GLU A 1 471 ? 50.128 39.526 -0.267 1.00 32.36 471 GLU A C 1
ATOM 3676 O O . GLU A 1 471 ? 50.474 38.801 0.665 1.00 32.38 471 GLU A O 1
ATOM 3682 N N . GLN A 1 472 ? 50.724 40.687 -0.524 1.00 32.17 472 GLN A N 1
ATOM 3683 C CA . GLN A 1 472 ? 51.805 41.194 0.312 1.00 32.31 472 GLN A CA 1
ATOM 3684 C C . GLN A 1 472 ? 51.358 41.511 1.727 1.00 31.79 472 GLN A C 1
ATOM 3685 O O . GLN A 1 472 ? 52.111 41.320 2.663 1.00 31.96 472 GLN A O 1
ATOM 3691 N N . ILE A 1 473 ? 50.151 42.038 1.878 1.00 31.33 473 ILE A N 1
ATOM 3692 C CA . ILE A 1 473 ? 49.624 42.382 3.205 1.00 31.86 473 ILE A CA 1
ATOM 3693 C C . ILE A 1 473 ? 49.395 41.103 4.010 1.00 31.92 473 ILE A C 1
ATOM 3694 O O . ILE A 1 473 ? 49.799 41.006 5.165 1.00 32.30 473 ILE A O 1
ATOM 3699 N N . TYR A 1 474 ? 48.757 40.119 3.393 1.00 31.78 474 TYR A N 1
ATOM 3700 C CA . TYR A 1 474 ? 48.595 38.809 4.016 1.00 31.44 474 TYR A CA 1
ATOM 3701 C C . TYR A 1 474 ? 49.919 38.185 4.446 1.00 31.69 474 TYR A C 1
ATOM 3702 O O . TYR A 1 474 ? 50.013 37.637 5.538 1.00 32.15 474 TYR A O 1
ATOM 3711 N N . GLN A 1 475 ? 50.942 38.254 3.595 1.00 31.40 475 GLN A N 1
ATOM 3712 C CA . GLN A 1 475 ? 52.263 37.762 3.975 1.00 31.43 475 GLN A CA 1
ATOM 3713 C C . GLN A 1 475 ? 52.776 38.413 5.248 1.00 31.33 475 GLN A C 1
ATOM 3714 O O . GLN A 1 475 ? 53.300 37.737 6.116 1.00 31.93 475 GLN A O 1
ATOM 3720 N N . LYS A 1 476 ? 52.675 39.732 5.330 1.00 31.05 476 LYS A N 1
ATOM 3721 C CA . LYS A 1 476 ? 53.200 40.456 6.486 1.00 31.34 476 LYS A CA 1
ATOM 3722 C C . LYS A 1 476 ? 52.418 40.121 7.755 1.00 30.71 476 LYS A C 1
ATOM 3723 O O . LYS A 1 476 ? 53.012 39.892 8.800 1.00 30.21 476 LYS A O 1
ATOM 3729 N N . ILE A 1 477 ? 51.097 40.080 7.664 1.00 31.19 477 ILE A N 1
ATOM 3730 C CA . ILE A 1 477 ? 50.287 39.730 8.8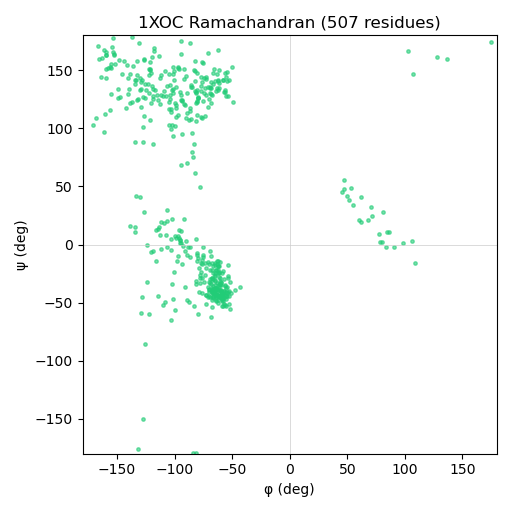38 1.00 31.21 477 ILE A CA 1
ATOM 3731 C C . ILE A 1 477 ? 50.577 38.296 9.280 1.00 31.40 477 ILE A C 1
ATOM 3732 O O . ILE A 1 477 ? 50.764 38.018 10.467 1.00 31.14 477 ILE A O 1
ATOM 3737 N N . ALA A 1 478 ? 50.622 37.377 8.326 1.00 31.79 478 ALA A N 1
ATOM 3738 C CA . ALA A 1 478 ? 50.975 35.989 8.636 1.00 32.05 478 ALA A CA 1
ATOM 3739 C C . ALA A 1 478 ? 52.352 35.878 9.290 1.00 32.57 478 ALA A C 1
ATOM 3740 O O . ALA A 1 478 ? 52.500 35.240 10.323 1.00 32.80 478 ALA A O 1
ATOM 3742 N N . GLU A 1 479 ? 53.359 36.517 8.714 1.00 32.43 479 GLU A N 1
ATOM 3743 C CA . GLU A 1 479 ? 54.702 36.478 9.300 1.00 32.18 479 GLU A CA 1
ATOM 3744 C C . GLU A 1 479 ? 54.706 37.018 10.736 1.00 32.18 479 GLU A C 1
ATOM 3745 O O . GLU A 1 479 ? 55.361 36.465 11.614 1.00 33.20 479 GLU A O 1
ATOM 3751 N N . ASP A 1 480 ? 53.981 38.107 10.969 1.00 31.07 480 ASP A N 1
ATOM 3752 C CA . ASP A 1 480 ? 54.023 38.792 12.263 1.00 31.10 480 ASP A CA 1
ATOM 3753 C C . ASP A 1 480 ? 53.189 38.132 13.366 1.00 30.72 480 ASP A C 1
ATOM 3754 O O . ASP A 1 480 ? 53.440 38.355 14.547 1.00 30.62 480 ASP A O 1
ATOM 3759 N N . GLN A 1 481 ? 52.220 37.301 12.993 1.00 30.11 481 GLN A N 1
ATOM 3760 C CA . GLN A 1 481 ? 51.383 36.598 13.950 1.00 30.45 481 GLN A CA 1
ATOM 3761 C C . GLN A 1 481 ? 50.857 37.533 15.049 1.00 30.34 481 GLN A C 1
ATOM 3762 O O . GLN A 1 481 ? 51.019 37.244 16.236 1.00 30.50 481 GLN A O 1
ATOM 3768 N N . PRO A 1 482 ? 50.169 38.628 14.663 1.00 29.91 482 PRO A N 1
ATOM 3769 C CA . PRO A 1 482 ? 49.559 39.444 15.708 1.00 30.08 482 PRO A CA 1
ATOM 3770 C C . PRO A 1 482 ? 48.467 38.646 16.440 1.00 30.66 482 PRO A C 1
ATOM 3771 O O . PRO A 1 482 ? 48.172 38.903 17.620 1.00 29.96 482 PRO A O 1
ATOM 3775 N N . TYR A 1 483 ? 47.885 37.692 15.716 1.00 31.00 483 TYR A N 1
ATOM 3776 C CA . TYR A 1 483 ? 46.998 36.678 16.255 1.00 30.96 483 TYR A CA 1
ATOM 3777 C C . TYR A 1 483 ? 47.587 35.304 15.940 1.00 30.39 483 TYR A C 1
ATOM 3778 O O . TYR A 1 483 ? 48.351 35.161 14.981 1.00 31.29 483 TYR A O 1
ATOM 3787 N N . THR A 1 484 ? 47.184 34.307 16.732 1.00 29.87 484 THR A N 1
ATOM 3788 C CA . THR A 1 484 ? 47.182 32.926 16.298 1.00 29.02 484 THR A CA 1
ATOM 3789 C C . THR A 1 484 ? 45.825 32.675 15.660 1.00 29.59 484 THR A C 1
ATOM 3790 O O . THR A 1 484 ? 44.787 32.702 16.326 1.00 30.26 484 THR A O 1
ATOM 3794 N N . PHE A 1 485 ? 45.823 32.434 14.364 1.00 29.53 485 PHE A N 1
ATOM 3795 C CA . PHE A 1 485 ? 44.590 32.172 13.670 1.00 28.98 485 PHE A CA 1
ATOM 3796 C C . PHE A 1 485 ? 44.194 30.743 13.983 1.00 29.17 485 PHE A C 1
ATOM 3797 O O . PHE A 1 485 ? 45.028 29.851 13.911 1.00 29.43 485 PHE A O 1
ATOM 3805 N N . LEU A 1 486 ? 42.932 30.507 14.358 1.00 29.40 486 LEU A N 1
ATOM 3806 C CA . LEU A 1 486 ? 42.510 29.178 14.794 1.00 29.19 486 LEU A CA 1
ATOM 3807 C C . LEU A 1 486 ? 41.712 28.432 13.729 1.00 29.50 486 LEU A C 1
ATOM 3808 O O . LEU A 1 486 ? 42.164 27.406 13.246 1.00 30.47 486 LEU A O 1
ATOM 3813 N N . TYR A 1 487 ? 40.530 28.917 13.366 1.00 30.12 487 TYR A N 1
ATOM 3814 C CA . TYR A 1 487 ? 39.725 28.238 12.362 1.00 29.67 487 TYR A CA 1
ATOM 3815 C C . TYR A 1 487 ? 38.676 29.123 11.696 1.00 28.63 487 TYR A C 1
ATOM 3816 O O . TYR A 1 487 ? 38.335 30.179 12.191 1.00 27.80 487 TYR A O 1
ATOM 3825 N N . TYR A 1 488 ? 38.175 28.651 10.562 1.00 28.52 488 TYR A N 1
ATOM 3826 C CA . TYR A 1 488 ? 37.000 29.238 9.908 1.00 28.03 488 TYR A CA 1
ATOM 3827 C C . TYR A 1 488 ? 35.763 28.436 10.287 1.00 28.16 488 TYR A C 1
ATOM 3828 O O . TYR A 1 488 ? 35.654 27.263 9.925 1.00 29.18 488 TYR A O 1
ATOM 3837 N N . PRO A 1 489 ? 34.854 29.027 11.070 1.00 29.89 489 PRO A N 1
ATOM 3838 C CA . PRO A 1 489 ? 33.737 28.239 11.556 1.00 29.28 489 PRO A CA 1
ATOM 3839 C C . PRO A 1 489 ? 32.597 28.081 10.588 1.00 29.27 489 PRO A C 1
ATOM 3840 O O . PRO A 1 489 ? 32.415 28.924 9.696 1.00 29.13 489 PRO A O 1
ATOM 3844 N N . ASN A 1 490 ? 31.798 27.035 10.791 1.00 28.46 490 ASN A N 1
ATOM 3845 C CA . ASN A 1 490 ? 30.549 26.861 10.041 1.00 29.02 490 ASN A CA 1
ATOM 3846 C C . ASN A 1 490 ? 29.367 27.199 10.952 1.00 29.55 490 ASN A C 1
ATOM 3847 O O . ASN A 1 490 ? 29.413 26.964 12.153 1.00 31.20 490 ASN A O 1
ATOM 3852 N N . ASN A 1 491 ? 28.324 27.748 10.361 1.00 29.87 491 ASN A N 1
ATOM 3853 C CA . ASN A 1 491 ? 27.063 27.937 11.050 1.00 28.87 491 ASN A CA 1
ATOM 3854 C C . ASN A 1 491 ? 26.158 26.726 10.825 1.00 28.69 491 ASN A C 1
ATOM 3855 O O . ASN A 1 491 ? 26.106 26.166 9.710 1.00 28.52 491 ASN A O 1
ATOM 3860 N N . HIS A 1 492 ? 25.418 26.348 11.861 1.00 28.08 492 HIS A N 1
ATOM 3861 C CA . HIS A 1 492 ? 24.423 25.284 11.813 1.00 28.55 492 HIS A CA 1
ATOM 3862 C C . HIS A 1 492 ? 23.117 25.838 12.348 1.00 28.61 492 HIS A C 1
ATOM 3863 O O . HIS A 1 492 ? 22.847 25.778 13.563 1.00 28.45 492 HIS A O 1
ATOM 3870 N N . MET A 1 493 ? 22.327 26.419 11.462 1.00 28.48 493 MET A N 1
ATOM 3871 C CA . MET A 1 493 ? 21.166 27.187 11.885 1.00 28.72 493 MET A CA 1
ATOM 3872 C C . MET A 1 493 ? 19.928 26.305 11.975 1.00 28.57 493 MET A C 1
ATOM 3873 O O . MET A 1 493 ? 19.386 25.860 10.948 1.00 28.33 493 MET A O 1
ATOM 3878 N N . ALA A 1 494 ? 19.497 26.043 13.211 1.00 27.71 494 ALA A N 1
ATOM 3879 C CA . ALA A 1 494 ? 18.256 25.321 13.479 1.00 27.91 494 ALA A CA 1
ATOM 3880 C C . ALA A 1 494 ? 17.078 26.280 13.471 1.00 27.59 494 ALA A C 1
ATOM 3881 O O . ALA A 1 494 ? 17.163 27.351 14.030 1.00 27.41 494 ALA A O 1
ATOM 3883 N N . MET A 1 495 ? 15.983 25.867 12.815 1.00 28.32 495 MET A N 1
ATOM 3884 C CA . MET A 1 495 ? 14.815 26.722 12.632 1.00 28.88 495 MET A CA 1
ATOM 3885 C C . MET A 1 495 ? 13.576 25.839 12.492 1.00 28.37 495 MET A C 1
ATOM 3886 O O . MET A 1 495 ? 13.691 24.650 12.241 1.00 28.69 495 MET A O 1
ATOM 3891 N N . PRO A 1 496 ? 12.385 26.430 12.653 1.00 28.92 496 PRO A N 1
ATOM 3892 C CA . PRO A 1 496 ? 11.189 25.605 12.513 1.00 30.37 496 PRO A CA 1
ATOM 3893 C C . PRO A 1 496 ? 11.098 24.929 11.146 1.00 30.56 496 PRO A C 1
ATOM 3894 O O . PRO A 1 496 ? 11.451 25.539 10.136 1.00 29.38 496 PRO A O 1
ATOM 3898 N N . GLU A 1 497 ? 10.638 23.682 11.101 1.00 31.16 497 GLU A N 1
ATOM 3899 C CA . GLU A 1 497 ? 10.649 22.941 9.823 1.00 32.54 497 GLU A CA 1
ATOM 3900 C C . GLU A 1 497 ? 9.721 23.599 8.803 1.00 31.03 497 GLU A C 1
ATOM 3901 O O . GLU A 1 497 ? 9.937 23.472 7.591 1.00 31.79 497 GLU A O 1
ATOM 3907 N N . ASN A 1 498 ? 8.726 24.341 9.293 1.00 30.94 498 ASN A N 1
ATOM 3908 C CA . ASN A 1 498 ? 7.779 25.060 8.435 1.00 30.63 498 ASN A CA 1
ATOM 3909 C C . ASN A 1 498 ? 8.151 26.514 8.163 1.00 30.52 498 ASN A C 1
ATOM 3910 O O . ASN A 1 498 ? 7.349 27.267 7.628 1.00 30.69 498 ASN A O 1
ATOM 3915 N N . LEU A 1 499 ? 9.377 26.924 8.505 1.00 29.57 499 LEU A N 1
ATOM 3916 C CA . LEU A 1 499 ? 9.820 28.283 8.214 1.00 29.69 499 LEU A CA 1
ATOM 3917 C C . LEU A 1 499 ? 10.142 28.390 6.737 1.00 30.27 499 LEU A C 1
ATOM 3918 O O . LEU A 1 499 ? 10.989 27.629 6.249 1.00 31.61 499 LEU A O 1
ATOM 3923 N N . GLU A 1 500 ? 9.502 29.331 6.047 1.00 29.08 500 GLU A N 1
ATOM 3924 C CA . GLU A 1 500 ? 9.666 29.545 4.611 1.00 29.72 500 GLU A CA 1
ATOM 3925 C C . GLU A 1 500 ? 10.192 30.952 4.400 1.00 29.44 500 GLU A C 1
ATOM 3926 O O . GLU A 1 500 ? 10.145 31.790 5.307 1.00 30.00 500 GLU A O 1
ATOM 3932 N N . GLY A 1 501 ? 10.752 31.194 3.221 1.00 29.90 501 GLY A N 1
ATOM 3933 C CA . GLY A 1 501 ? 11.315 32.480 2.876 1.00 30.46 501 GLY A CA 1
ATOM 3934 C C . GLY A 1 501 ? 12.699 32.763 3.414 1.00 29.88 501 GLY A C 1
ATOM 3935 O O . GLY A 1 501 ? 13.221 33.863 3.225 1.00 31.61 501 GLY A O 1
ATOM 3936 N N . TYR A 1 502 ? 13.271 31.786 4.106 1.00 30.26 502 TYR A N 1
ATOM 3937 C CA . TYR A 1 502 ? 14.620 31.894 4.659 1.00 30.29 502 TYR A CA 1
ATOM 3938 C C . TYR A 1 502 ? 15.698 31.696 3.561 1.00 30.25 502 TYR A C 1
ATOM 3939 O O . TYR A 1 502 ? 15.584 30.807 2.726 1.00 30.03 502 TYR A O 1
ATOM 3948 N N . LYS A 1 503 ? 16.725 32.540 3.578 1.00 31.18 503 LYS A N 1
ATOM 3949 C CA . LYS A 1 503 ? 17.910 32.379 2.742 1.00 31.48 503 LYS A CA 1
ATOM 3950 C C . LYS A 1 503 ? 19.119 32.490 3.663 1.00 30.88 503 LYS A C 1
ATOM 3951 O O . LYS A 1 503 ? 19.163 33.385 4.532 1.00 31.36 503 LYS A O 1
ATOM 3957 N N . TYR A 1 504 ? 20.056 31.560 3.486 1.00 30.11 504 TYR A N 1
ATOM 3958 C CA . TYR A 1 504 ? 21.269 31.560 4.290 1.00 29.65 504 TYR A CA 1
ATOM 3959 C C . TYR A 1 504 ? 22.160 32.745 3.899 1.00 27.99 504 TYR A C 1
ATOM 3960 O O . TYR A 1 504 ? 22.519 32.903 2.740 1.00 29.61 504 TYR A O 1
ATOM 3969 N N . HIS A 1 505 ? 22.517 33.543 4.895 1.00 28.53 505 HIS A N 1
ATOM 3970 C CA . HIS A 1 505 ? 23.437 34.661 4.768 1.00 27.45 505 HIS A CA 1
ATOM 3971 C C . HIS A 1 505 ? 24.637 34.397 5.680 1.00 27.74 505 HIS A C 1
ATOM 3972 O O . HIS A 1 505 ? 24.454 34.125 6.896 1.00 28.09 505 HIS A O 1
ATOM 3979 N N . PRO A 1 506 ? 25.866 34.481 5.156 1.00 26.73 506 PRO A N 1
ATOM 3980 C CA . PRO A 1 506 ? 27.029 34.062 5.955 1.00 27.88 506 PRO A CA 1
ATOM 3981 C C . PRO A 1 506 ? 27.477 35.020 7.065 1.00 28.95 506 PRO A C 1
ATOM 3982 O O . PRO A 1 506 ? 28.295 34.616 7.930 1.00 29.93 506 PRO A O 1
ATOM 3986 N N . LYS A 1 507 ? 26.927 36.232 7.058 1.00 28.86 507 LYS A N 1
ATOM 3987 C CA . LYS A 1 507 ? 27.244 37.254 8.035 1.00 30.15 507 LYS A CA 1
ATOM 3988 C C . LYS A 1 507 ? 26.076 37.650 8.946 1.00 31.17 507 LYS A C 1
ATOM 3989 O O . LYS A 1 507 ? 26.247 37.809 10.184 1.00 31.71 507 LYS A O 1
ATOM 3995 N N . ARG A 1 508 ? 24.899 37.841 8.365 1.00 30.07 508 ARG A N 1
ATOM 3996 C CA . ARG A 1 508 ? 23.712 38.236 9.129 1.00 31.03 508 ARG A CA 1
ATOM 3997 C C . ARG A 1 508 ? 22.778 37.052 9.369 1.00 32.12 508 ARG A C 1
ATOM 3998 O O . ARG A 1 508 ? 22.042 36.639 8.458 1.00 30.44 508 ARG A O 1
ATOM 4006 N N . ASP A 1 509 ? 22.793 36.507 10.586 1.00 32.10 509 ASP A N 1
ATOM 4007 C CA . ASP A 1 509 ? 22.010 35.302 10.907 1.00 32.88 509 ASP A CA 1
ATOM 4008 C C . ASP A 1 509 ? 20.525 35.498 10.697 1.00 31.84 509 ASP A C 1
ATOM 4009 O O . ASP A 1 509 ? 19.825 34.566 10.347 1.00 33.93 509 ASP A O 1
ATOM 4014 N N . LEU A 1 510 ? 20.080 36.720 10.922 1.00 31.19 510 LEU A N 1
ATOM 4015 C CA . LEU A 1 510 ? 18.664 37.069 10.803 1.00 31.19 510 LEU A CA 1
ATOM 4016 C C . LEU A 1 510 ? 18.414 37.896 9.542 1.00 30.37 510 LEU A C 1
ATOM 4017 O O . LEU A 1 510 ? 17.461 38.652 9.465 1.00 30.50 510 LEU A O 1
ATOM 4022 N N . TYR A 1 511 ? 19.220 37.680 8.504 1.00 30.02 511 TYR A N 1
ATOM 4023 C CA . TYR A 1 511 ? 19.051 38.416 7.270 1.00 30.36 511 TYR A CA 1
ATOM 4024 C C . TYR A 1 511 ? 17.616 38.301 6.756 1.00 29.89 511 TYR A C 1
ATOM 4025 O O . TYR A 1 511 ? 17.124 37.209 6.562 1.00 29.95 511 TYR A O 1
ATOM 4034 N N . ASN A 1 512 ? 16.993 39.440 6.481 1.00 31.21 512 ASN A N 1
ATOM 4035 C CA . ASN A 1 512 ? 15.658 39.497 5.853 1.00 30.86 512 ASN A CA 1
ATOM 4036 C C . ASN A 1 512 ? 14.583 38.704 6.608 1.00 30.64 512 ASN A C 1
ATOM 4037 O O . ASN A 1 512 ? 13.629 38.177 6.021 1.00 30.30 512 ASN A O 1
ATOM 4042 N N . ILE A 1 513 ? 14.728 38.687 7.926 1.00 30.61 513 ILE A N 1
ATOM 4043 C CA . ILE A 1 513 ? 13.760 38.059 8.845 1.00 30.19 513 ILE A CA 1
ATOM 4044 C C . ILE A 1 513 ? 12.329 38.571 8.623 1.00 29.93 513 ILE A C 1
ATOM 4045 O O . ILE A 1 513 ? 11.363 37.815 8.824 1.00 29.67 513 ILE A O 1
ATOM 4050 N N . GLU A 1 514 ? 12.200 39.809 8.147 1.00 29.94 514 GLU A N 1
ATOM 4051 C CA . GLU A 1 514 ? 10.870 40.345 7.780 1.00 30.62 514 GLU A CA 1
ATOM 4052 C C . GLU A 1 514 ? 10.187 39.603 6.641 1.00 31.00 514 GLU A C 1
ATOM 4053 O O . GLU A 1 514 ? 8.984 39.784 6.419 1.00 32.03 514 GLU A O 1
ATOM 4059 N N . LYS A 1 515 ? 10.939 38.776 5.905 1.00 30.02 515 LYS A N 1
ATOM 4060 C CA . LYS A 1 515 ? 10.395 38.030 4.802 1.00 30.10 515 LYS A CA 1
ATOM 4061 C C . LYS A 1 515 ? 10.151 36.559 5.128 1.00 28.93 515 LYS A C 1
ATOM 4062 O O . LYS A 1 515 ? 9.643 35.817 4.296 1.00 28.84 515 LYS A O 1
ATOM 4068 N N . TRP A 1 516 ? 10.533 36.114 6.313 1.00 27.55 516 TRP A N 1
ATOM 4069 C CA . TRP A 1 516 ? 10.339 34.731 6.704 1.00 28.73 516 TRP A CA 1
ATOM 4070 C C . TRP A 1 516 ? 8.907 34.548 7.200 1.00 28.94 516 TRP A C 1
ATOM 4071 O O . TRP A 1 516 ? 8.310 35.467 7.754 1.00 29.12 516 TRP A O 1
ATOM 4082 N N . TRP A 1 517 ? 8.364 33.367 7.005 1.00 29.24 517 TRP A N 1
ATOM 4083 C CA . TRP A 1 517 ? 7.014 33.080 7.457 1.00 29.91 517 TRP A CA 1
ATOM 4084 C C . TRP A 1 517 ? 6.888 31.622 7.842 1.00 30.16 517 TRP A C 1
ATOM 4085 O O . TRP A 1 517 ? 7.677 30.772 7.436 1.00 29.05 517 TRP A O 1
ATOM 4096 N N . LEU A 1 518 ? 5.885 31.346 8.662 1.00 31.11 518 LEU A N 1
ATOM 4097 C CA . LEU A 1 518 ? 5.592 29.995 9.097 1.00 31.97 518 LEU A CA 1
ATOM 4098 C C . LEU A 1 518 ? 4.394 29.450 8.335 1.00 32.24 518 LEU A C 1
ATOM 4099 O O . LEU A 1 518 ? 3.290 29.997 8.436 1.00 32.10 518 LEU A O 1
ATOM 4104 N N . ALA A 1 519 ? 4.623 28.398 7.555 1.00 33.22 519 ALA A N 1
ATOM 4105 C CA . ALA A 1 519 ? 3.568 27.759 6.798 1.00 35.36 519 ALA A CA 1
ATOM 4106 C C . ALA A 1 519 ? 2.611 27.055 7.755 1.00 36.86 519 ALA A C 1
ATOM 4107 O O . ALA A 1 519 ? 3.043 26.351 8.663 1.00 37.50 519 ALA A O 1
ATOM 4109 N N . LYS A 1 520 ? 1.313 27.246 7.519 1.00 39.15 520 LYS A N 1
ATOM 4110 C CA . LYS A 1 520 ? 0.229 26.729 8.374 1.00 40.70 520 LYS A CA 1
ATOM 4111 C C . LYS A 1 520 ? -0.838 26.115 7.484 1.00 41.83 520 LYS A C 1
ATOM 4112 O O . LYS A 1 520 ? -0.847 26.395 6.279 1.00 42.89 520 LYS A O 1
ATOM 4119 N N . VAL B 2 1 ? 29.067 45.637 4.688 1.00 31.09 1 VAL B N 1
ATOM 4120 C CA . VAL B 2 1 ? 28.874 45.831 6.154 1.00 30.88 1 VAL B CA 1
ATOM 4121 C C . VAL B 2 1 ? 30.165 45.520 6.856 1.00 31.09 1 VAL B C 1
ATOM 4122 O O . VAL B 2 1 ? 30.893 44.641 6.401 1.00 30.82 1 VAL B O 1
ATOM 4126 N N . ASP B 2 2 ? 30.396 46.181 8.002 1.00 30.35 2 ASP B N 1
ATOM 4127 C CA . ASP B 2 2 ? 31.724 46.235 8.594 1.00 30.23 2 ASP B CA 1
ATOM 4128 C C . ASP B 2 2 ? 31.956 45.157 9.639 1.00 28.80 2 ASP B C 1
ATOM 4129 O O . ASP B 2 2 ? 31.082 44.381 9.912 1.00 27.81 2 ASP B O 1
ATOM 4134 N N . SER B 2 3 ? 33.180 45.090 10.146 1.00 28.33 3 SER B N 1
ATOM 4135 C CA . SER B 2 3 ? 33.593 44.021 11.055 1.00 29.47 3 SER B CA 1
ATOM 4136 C C . SER B 2 3 ? 32.980 44.194 12.425 1.00 29.45 3 SER B C 1
ATOM 4137 O O . SER B 2 3 ? 32.819 45.312 12.896 1.00 29.36 3 SER B O 1
ATOM 4140 N N . LYS B 2 4 ? 32.647 43.074 13.062 1.00 28.99 4 LYS B N 1
ATOM 4141 C CA . LYS B 2 4 ? 32.072 43.072 14.407 1.00 29.31 4 LYS B CA 1
ATOM 4142 C C . LYS B 2 4 ? 32.675 41.927 15.190 1.00 28.66 4 LYS B C 1
ATOM 4143 O O . LYS B 2 4 ? 32.885 40.867 14.655 1.00 26.94 4 LYS B O 1
ATOM 4153 N N . ASN B 2 5 ? 32.905 42.148 16.482 1.00 29.06 5 ASN B N 1
ATOM 4154 C CA . ASN B 2 5 ? 33.299 41.061 17.415 1.00 30.06 5 ASN B CA 1
ATOM 4155 C C . ASN B 2 5 ? 32.155 40.064 17.452 1.00 30.09 5 ASN B C 1
ATOM 4156 O O . ASN B 2 5 ? 31.001 40.472 17.586 1.00 29.81 5 ASN B O 1
ATOM 4161 N N . THR B 2 6 ? 32.466 38.776 17.342 1.00 29.16 6 THR B N 1
ATOM 4162 C CA . THR B 2 6 ? 31.397 37.773 17.290 1.00 29.43 6 THR B CA 1
ATOM 4163 C C . THR B 2 6 ? 31.508 36.804 18.451 1.00 29.34 6 THR B C 1
ATOM 4164 O O . THR B 2 6 ? 32.592 36.321 18.747 1.00 29.61 6 THR B O 1
ATOM 4168 N N . SER B 2 7 ? 30.357 36.513 19.064 1.00 29.33 7 SER B N 1
ATOM 4169 C CA . SER B 2 7 ? 30.305 35.688 20.267 1.00 29.75 7 SER B CA 1
ATOM 4170 C C . SER B 2 7 ? 30.364 34.199 19.945 1.00 29.27 7 SER B C 1
ATOM 4171 O O . SER B 2 7 ? 30.863 33.412 20.745 1.00 27.92 7 SER B O 1
ATOM 4174 N N . SER B 2 8 ? 29.826 33.811 18.785 1.00 29.88 8 SER B N 1
ATOM 4175 C CA . SER B 2 8 ? 29.602 32.388 18.470 1.00 31.82 8 SER B CA 1
ATOM 4176 C C . SER B 2 8 ? 30.772 31.828 17.691 1.00 32.35 8 SER B C 1
ATOM 4177 O O . SER B 2 8 ? 31.561 32.597 17.144 1.00 34.60 8 SER B O 1
ATOM 4180 N N . TRP B 2 9 ? 30.853 30.500 17.641 0.50 32.90 9 TRP B N 1
ATOM 4181 C CA A TRP B 2 9 ? 31.933 29.743 16.985 0.50 33.11 9 TRP B CA 1
ATOM 4182 C C A TRP B 2 9 ? 33.188 29.703 17.819 0.50 33.28 9 TRP B C 1
ATOM 4183 O O B TRP B 2 9 ? 33.493 30.654 18.513 0.50 33.61 9 TRP B O 1
#

B-factor: mean 32.36, std 5.49, range [15.45, 100.14]

Solvent-accessible surface area: 20223 Å² total; per-residue (Å²): 196,66,70,106,11,25,78,0,32,9,8,12,16,0,13,2,58,10,0,0,11,0,8,4,6,2,18,3,0,10,15,0,3,48,2,0,3,4,17,0,1,53,7,16,51,158,47,70,36,105,87,8,0,0,103,41,34,124,101,60,103,55,6,66,4,10,29,0,88,2,64,142,42,1,64,4,35,61,52,112,48,0,31,0,52,4,0,30,23,0,0,41,1,15,62,33,189,49,24,124,6,28,10,28,13,6,4,64,0,2,127,31,14,57,97,120,29,92,45,42,0,26,0,75,8,125,86,95,7,26,9,0,62,29,3,0,0,3,12,0,0,0,0,0,94,84,71,2,34,147,35,83,50,43,57,2,72,123,42,68,4,1,77,80,137,4,42,0,1,0,3,0,62,40,98,64,14,104,116,41,90,53,0,61,1,57,5,7,103,91,15,50,75,38,67,0,66,0,48,21,0,21,7,61,15,12,54,66,6,82,38,0,13,55,38,4,116,73,57,80,1,36,2,9,25,1,21,18,54,26,65,155,78,1,96,165,21,123,106,26,70,32,47,64,75,38,0,4,0,0,0,1,0,0,0,1,25,104,31,113,4,0,123,63,80,54,2,9,16,0,0,1,2,3,1,36,14,117,38,1,11,72,106,11,11,95,46,47,8,121,16,0,46,12,0,4,0,57,68,16,93,3,56,14,193,124,32,140,15,42,96,36,114,92,56,53,168,112,0,97,98,14,1,39,109,11,40,16,115,51,100,86,76,79,50,25,24,15,70,134,91,72,100,0,38,8,24,0,18,1,0,66,3,6,42,12,0,41,68,0,3,66,12,0,55,100,14,0,156,115,7,8,1,71,8,114,44,67,90,14,58,3,33,35,0,10,120,44,0,9,12,110,64,31,78,16,42,0,1,0,0,0,0,1,6,12,18,24,3,15,7,18,16,4,0,20,21,63,13,20,149,132,1,8,1,5,3,86,4,136,29,67,113,0,15,128,34,0,134,64,2,28,82,41,111,70,129,172,108,10,29,127,70,1,40,86,0,1,60,58,0,0,63,13,8,0,5,0,2,2,0,8,5,38,0,5,3,0,0,11,101,58,2,66,42,38,121,38,4,9,4,15,36,13,21,34,2,11,65,1,20,30,36,188,13,10,5,5,0,2,11,26,30

Foldseek 3Di:
DFAFEDEAEEEDQAADDWAFLLADDDVNNVLVNQQFFDFQWAQDQLRDIGGDQWPDWDAPPPQQKIKTFGDWPQAKLVGHTDWLVQVQQQLCLLVDPLAQHFCNVLNVQWPHWDDPDRGMIMTGGPAFFPSPVSPVRNSGGGADCVVCVPPDSNCVVVDCCTPQNPMYRGQWAWDDDDDQFKTKTAGRCSRPVGTFSYGIYIYTHDLALVVVLVCCLVVVHFKYFHQQVCVVVSCPRPQKDKDKDFFFKFKWKFAACVDVQQVDLLLLLLLLQLDQLCVLCCPLRVVAFFFDLFPGDPSAPLPDPDADADRSHHDNVVSLVSVVVVAWDDPPPPQATDHPRDTQEFEEEEEGHPVSQVVVQVSSQVSVSSSRHHYHYYYYHNVVVVVQLFPPHLPGRMYTGMDNDRSDDACCQAAQQVSPHRYNVSRNHYDPVLNVLRVVLRNDDDPVVSSVSVSVNRNVCSSSCSISTRTGHMTIMMHRPQKPPDDDRSRNRCPPVSRIHGDD/DDDDDDDDD

Secondary structure (P-SEA, 3-state):
cbbbbbbbbbbbccccccccccccccaaaaaaaaacccccbbbccccbbbbcccccccccccccbbbbbbbccccccccccccaaaaaaaaacccccccccccccccccccccccccccbbbbbbccccccccccccccccccccccccccccccccccccccccccccccccccccccccbbbbcccccccccccccccccbbbbccaaaaaaaaaacccccccccccaaaaaaacccbbbbbbbccbbbbbbbcccccccccaaaaaaaaaacaaaaaaaccccccbbbbcccccccccccccccccccccccaaaaaaaaaaacccccccccccccccccbbbbbbbbccaaaaaaaaaaaaaaaaaabbbbbbbbbcaaaaaaaaccccccccccccccccccccccccccccccccccccccccccaaaaaaaaaacccccaaaaaaaaaaaaaaaaaacccccccccccccccccccccbbbbccccccccccccccc/ccccccccc

InterPro domains:
  IPR000914 Solute-binding protein family 5 domain [PF00496] (88-451)
  IPR023765 Solute-binding protein family 5, conserved site [PS01040] (93-115)
  IPR030678 Peptide/nickel binding protein, MppA-type [PIRSF002741] (7-542)
  IPR039424 Solute-binding protein family 5 [PTHR30290] (1-541)

Radius of gyration: 23.11 Å; Cα contacts (8 Å, |Δi|>4): 1173; chains: 2; bounding box: 66×54×49 Å

CATH classification: 3.40.190.10 (+2 more: 3.90.76.10, 3.10.105.10)

Organism: Bacillus subtilis (strain 168) (NCBI:txid224308)

Nearest PDB structures (foldseek):
  1xoc-assembly1_A  TM=1.002E+00  e=0.000E+00  Bacillus subtilis
  8efz-assembly1_A  TM=8.950E-01  e=1.237E-49  Clostridium carboxidivorans P7
  1uqw-assembly2_B  TM=7.606E-01  e=4.059E-41  Escherichia coli K-12
  5yhg-assembly1_A  TM=8.633E-01  e=2.595E-37  Staphylococcus aureus
  3qim-assembly2_B  TM=8.148E-01  e=1.212E-38  Escherichia coli K-12

Sequence (513 aa):
KPQQGGDLVVGSIGEPTLFNSLYSTDDASTDIENMLYSFLTKTDEKLNVKLSLAESIKELDGGLAYDVKIKKGVKFHDGKELTADDVVFTYSVPLSKDYKGERGSTYEMLKSVEKKGDYEVLFKLKYKDGNFYNNALDSTAILPKHILGNVPIADLEENEFNRKKKPIGSGPFKFKEWKQGQYIKLEANDDYFEGRPYLDTVTYKVIPDANAAEAQLQAGDINFFNVPATDYKTAEKFNNLKIVTDLALSYVYIGWNEKNELFKDKKVRQALTTALDRESIVSQVLDGDGEVAYIPESPLSWNYPKDIDVPKFEYNEKKAKQMLAEAGWKDTNGDGILDKDGKKFSFTLKTNQGNKKVREDIAVVVQEQLKKIGIEVKTQIVEWSALVEQMNPPNWDFDAMVMGWSLSTFPDQYDIFHSSQIKKGLNYVWYKNAEADKLMKDAKSISDRKQYSKEYEQIYQKIAEDQPYTFLYYPNNHMAMPENLEGYKYHPKRDLYNIEKWWLAKVDSKNTSSW